Protein AF-0000000065803594 (afdb_homodimer)

Secondary structure (DSSP, 8-state):
-EEEEEEEEE--SEEEEHHHHHHHHHHHHTTT-TTHHHHHHHHHHT---EEEESS-GGGGGS---HHHHHHHHHHHHHHHHHHHHHHHHH-TTTBSSPPPGGGEEEEEEEESS---SS-HHHHHHHHS---TT-EEEEEES-GGGHHHHHHHHHHHHHHHSTT-EEEEEEEEEGGGG--TT---HHHHHHHHHB-EEEEEEEEEETTS--TTB--SEEEEEEEEEEEE-TT-TTTEEEEEETTEEEEEE-TTHHHHIIIIIHHHHHHHHHTTT--GGGEEEEEE----HHHHHHHHHHHT--GGGGHHHHHHHHHH-B-GGGHHHHHHHHHHHHS---TT-EEEEEEEETTTEEEEEEEEEEE--/-EEEEEEEEE--SEEEEHHHHHHHHHHHHTTT-TTHHHHHHHHHHT---EEEESS-GGGGGS---HHHHHHHHHHHHHHHHHHHHHHHHH-TTTBSSPPPGGGEEEEEEEESS---SS-HHHHHHHHS---TT-EEEEEES-GGGHHHHHHHHHHHHHHHSTT-EEEEEEEEEGGGG--TT---HHHHHHHHHB-EEEEEEEEEETTS--TTB--SEEEEEEEEEEEEPTT-TTTEEEEEETTEEEEEE-TTHHHHIIIIIHHHHHHHHHTTT--GGGEEEEEE----HHHHHHHHHHHT--GGGGHHHHHHHHHH-B-GGGHHHHHHHHHHHHS---TT-EEEEEEEETTTEEEEEEEEEEE--

Structure (mmCIF, N/CA/C/O backbone):
data_AF-0000000065803594-model_v1
#
loop_
_entity.id
_entity.type
_entity.pdbx_description
1 polymer 'Putative chalcone synthase'
#
loop_
_atom_site.group_PDB
_atom_site.id
_atom_site.type_symbol
_atom_site.label_atom_id
_atom_site.label_alt_id
_atom_site.label_comp_id
_atom_site.label_asym_id
_atom_site.label_entity_id
_atom_site.label_seq_id
_atom_site.pdbx_PDB_ins_code
_atom_site.Cartn_x
_atom_site.Cartn_y
_atom_site.Cartn_z
_atom_site.occupancy
_atom_site.B_iso_or_equiv
_atom_site.auth_seq_id
_atom_site.auth_comp_id
_atom_site.auth_asym_id
_atom_site.auth_atom_id
_atom_site.pdbx_PDB_model_num
ATOM 1 N N . MET A 1 1 ? -19.984 -9.938 -2.709 1 91.12 1 MET A N 1
ATOM 2 C CA . MET A 1 1 ? -19.281 -10.875 -3.572 1 91.12 1 MET A CA 1
ATOM 3 C C . MET A 1 1 ? -18.797 -10.188 -4.84 1 91.12 1 MET A C 1
ATOM 5 O O . MET A 1 1 ? -19.141 -9.031 -5.094 1 91.12 1 MET A O 1
ATOM 9 N N . ALA A 1 2 ? -17.781 -10.852 -5.562 1 98 2 ALA A N 1
ATOM 10 C CA . ALA A 1 2 ? -17.188 -10.273 -6.766 1 98 2 ALA A CA 1
ATOM 11 C C . ALA A 1 2 ? -16.797 -11.367 -7.766 1 98 2 ALA A C 1
ATOM 13 O O . ALA A 1 2 ? -16.562 -12.508 -7.379 1 98 2 ALA A O 1
ATOM 14 N N . PHE A 1 3 ? -16.859 -11.031 -9.055 1 98.56 3 PHE A N 1
ATOM 15 C CA . PHE A 1 3 ? -16.422 -11.93 -10.117 1 98.56 3 PHE A CA 1
ATOM 16 C C . PHE A 1 3 ? -15.047 -11.508 -10.641 1 98.56 3 PHE A C 1
ATOM 18 O O . PHE A 1 3 ? -14.758 -10.312 -10.742 1 98.56 3 PHE A O 1
ATOM 25 N N . ILE A 1 4 ? -14.211 -12.461 -10.93 1 98.69 4 ILE A N 1
ATOM 26 C CA . ILE A 1 4 ? -13.047 -12.203 -11.766 1 98.69 4 ILE A CA 1
ATOM 27 C C . ILE A 1 4 ? -13.414 -12.398 -13.234 1 98.69 4 ILE A C 1
ATOM 29 O O . ILE A 1 4 ? -13.805 -13.5 -13.641 1 98.69 4 ILE A O 1
ATOM 33 N N . LEU A 1 5 ? -13.203 -11.367 -14.078 1 98.12 5 LEU A N 1
ATOM 34 C CA . LEU A 1 5 ? -13.734 -11.406 -15.438 1 98.12 5 LEU A CA 1
ATOM 35 C C . LEU A 1 5 ? -12.617 -11.602 -16.453 1 98.12 5 LEU A C 1
ATOM 37 O O . L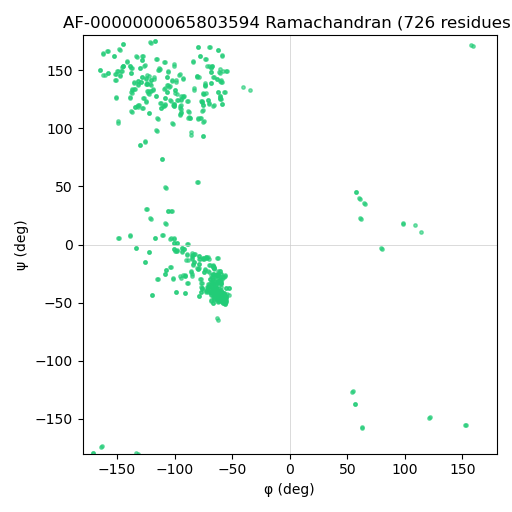EU A 1 5 ? -12.867 -12.062 -17.562 1 98.12 5 LEU A O 1
ATOM 41 N N . SER A 1 6 ? -11.469 -11.188 -16.047 1 98.38 6 SER A N 1
ATOM 42 C CA . SER A 1 6 ? -10.375 -11.227 -17 1 98.38 6 SER A CA 1
ATOM 43 C C . SER A 1 6 ? -9.023 -11.078 -16.312 1 98.38 6 SER A C 1
ATOM 45 O O . SER A 1 6 ? -8.945 -10.492 -15.227 1 98.38 6 SER A O 1
ATOM 47 N N . ILE A 1 7 ? -8.055 -11.664 -16.891 1 98.69 7 ILE A N 1
ATOM 48 C CA . ILE A 1 7 ? -6.656 -11.453 -16.516 1 98.69 7 ILE A CA 1
ATOM 49 C C . ILE A 1 7 ? -5.844 -11.07 -17.75 1 98.69 7 ILE A C 1
ATOM 51 O O . ILE A 1 7 ? -5.902 -11.75 -18.781 1 98.69 7 ILE A O 1
ATOM 55 N N . GLY A 1 8 ? -5.133 -9.945 -17.656 1 98.88 8 GLY A N 1
ATOM 56 C CA . GLY A 1 8 ? -4.121 -9.57 -18.625 1 98.88 8 GLY A CA 1
ATOM 57 C C . GLY A 1 8 ? -2.705 -9.719 -18.109 1 98.88 8 GLY A C 1
ATOM 58 O O . GLY A 1 8 ? -2.451 -9.516 -16.922 1 98.88 8 GLY A O 1
ATOM 59 N N . THR A 1 9 ? -1.78 -10.141 -19.031 1 98.75 9 THR A N 1
ATOM 60 C CA . THR A 1 9 ? -0.389 -10.312 -18.625 1 98.75 9 THR A CA 1
ATOM 61 C C . THR A 1 9 ? 0.546 -9.594 -19.594 1 98.75 9 THR A C 1
ATOM 63 O O . THR A 1 9 ? 0.17 -9.305 -20.734 1 98.75 9 THR A O 1
ATOM 66 N N . SER A 1 10 ? 1.655 -9.18 -19.109 1 98.69 10 SER A N 1
ATOM 67 C CA . SER A 1 10 ? 2.771 -8.664 -19.891 1 98.69 10 SER A CA 1
ATOM 68 C C . SER A 1 10 ? 4.086 -9.312 -19.484 1 98.69 10 SER A C 1
ATOM 70 O O . SER A 1 10 ? 4.496 -9.203 -18.312 1 98.69 10 SER A O 1
ATOM 72 N N . LEU A 1 11 ? 4.723 -9.945 -20.375 1 97.06 11 LEU A N 1
ATOM 73 C CA . LEU A 1 11 ? 5.957 -10.664 -20.094 1 97.06 11 LEU A CA 1
ATOM 74 C C . LEU A 1 11 ? 7.176 -9.844 -20.5 1 97.06 11 LEU A C 1
ATOM 76 O O . LEU A 1 11 ? 7.234 -9.328 -21.625 1 97.06 11 LEU A O 1
ATOM 80 N N . PRO A 1 12 ? 8.148 -9.719 -19.578 1 98.38 12 PRO A N 1
ATOM 81 C CA . PRO A 1 12 ? 9.398 -9.055 -19.953 1 98.38 12 PRO A CA 1
ATOM 82 C C . PRO A 1 12 ? 10.109 -9.742 -21.125 1 98.38 12 PRO A C 1
ATOM 84 O O . PRO A 1 12 ? 9.891 -10.938 -21.359 1 98.38 12 PRO A O 1
ATOM 87 N N . ALA A 1 13 ? 11.016 -9.062 -21.734 1 97.69 13 ALA A N 1
ATOM 88 C CA . ALA A 1 13 ? 11.453 -9.422 -23.078 1 97.69 13 ALA A CA 1
ATOM 89 C C . ALA A 1 13 ? 12.555 -10.469 -23.047 1 97.69 13 ALA A C 1
ATOM 91 O O . ALA A 1 13 ? 12.742 -11.219 -24 1 97.69 13 ALA A O 1
ATOM 92 N N . TYR A 1 14 ? 13.281 -10.617 -22.016 1 98.69 14 TYR A N 1
ATOM 93 C CA . TYR A 1 14 ? 14.484 -11.453 -22.031 1 98.69 14 TYR A CA 1
ATOM 94 C C . TYR A 1 14 ? 14.219 -12.797 -21.359 1 98.69 14 TYR A C 1
ATOM 96 O O . TYR A 1 14 ? 14.227 -12.898 -20.125 1 98.69 14 TYR A O 1
ATOM 104 N N . ASN A 1 15 ? 14.094 -13.766 -22.172 1 98.12 15 ASN A N 1
ATOM 105 C CA . ASN A 1 15 ? 13.852 -15.125 -21.688 1 98.12 15 ASN A CA 1
ATOM 106 C C . ASN A 1 15 ? 15.148 -15.82 -21.297 1 98.12 15 ASN A C 1
ATOM 108 O O . ASN A 1 15 ? 16.141 -15.758 -22.031 1 98.12 15 ASN A O 1
ATOM 112 N N . VAL A 1 16 ? 15.133 -16.453 -20.188 1 97.69 16 VAL A N 1
ATOM 113 C CA . VAL A 1 16 ? 16.281 -17.188 -19.672 1 97.69 16 VAL A CA 1
ATOM 114 C C . VAL A 1 16 ? 15.852 -18.609 -19.297 1 97.69 16 VAL A C 1
ATOM 116 O O . VAL A 1 16 ? 15.023 -18.797 -18.406 1 97.69 16 VAL A O 1
ATOM 119 N N . ASN A 1 17 ? 16.438 -19.594 -19.969 1 96.88 17 ASN A N 1
ATOM 120 C CA . ASN A 1 17 ? 16.141 -20.969 -19.562 1 96.88 17 ASN A CA 1
ATOM 121 C C . ASN A 1 17 ? 16.953 -21.375 -18.344 1 96.88 17 ASN A C 1
ATOM 123 O O . ASN A 1 17 ? 17.875 -20.672 -17.938 1 96.88 17 ASN A O 1
ATOM 127 N N . GLN A 1 18 ? 16.547 -22.5 -17.859 1 96.56 18 GLN A N 1
ATOM 128 C CA . GLN A 1 18 ? 17.109 -22.922 -16.562 1 96.56 18 GLN A CA 1
ATOM 129 C C . GLN A 1 18 ? 18.594 -23.25 -16.688 1 96.56 18 GLN A C 1
ATOM 131 O O . GLN A 1 18 ? 19.344 -23.062 -15.727 1 96.56 18 GLN A O 1
ATOM 136 N N . GLU A 1 19 ? 19.031 -23.734 -17.766 1 95.56 19 GLU A N 1
ATOM 137 C CA . GLU A 1 19 ? 20.438 -24.031 -17.969 1 95.56 19 GLU A CA 1
ATOM 138 C C . GLU A 1 19 ? 21.297 -22.766 -17.938 1 95.56 19 GLU A C 1
ATOM 140 O O . GLU A 1 19 ? 22.344 -22.734 -17.297 1 95.56 19 GLU A O 1
ATOM 145 N N . LYS A 1 20 ? 20.812 -21.797 -18.625 1 96.19 20 LYS A N 1
ATOM 146 C CA . LYS A 1 20 ? 21.516 -20.516 -18.625 1 96.19 20 LYS A CA 1
ATOM 147 C C . LYS A 1 20 ? 21.547 -19.891 -17.219 1 96.19 20 LYS A C 1
ATOM 149 O O . LYS A 1 20 ? 22.531 -19.281 -16.828 1 96.19 20 LYS A O 1
ATOM 154 N N . ALA A 1 21 ? 20.453 -19.984 -16.547 1 96.81 21 ALA A N 1
ATOM 155 C CA . ALA A 1 21 ? 20.406 -19.484 -15.172 1 96.81 21 ALA A CA 1
ATOM 156 C C . ALA A 1 21 ? 21.422 -20.203 -14.289 1 96.81 21 ALA A C 1
ATOM 158 O O . ALA A 1 21 ? 22.062 -19.578 -13.445 1 96.81 21 ALA A O 1
ATOM 159 N N . ALA A 1 22 ? 21.531 -21.516 -14.461 1 96.75 22 ALA A N 1
ATOM 160 C CA . ALA A 1 22 ? 22.484 -22.297 -13.695 1 96.75 22 ALA A CA 1
ATOM 161 C C . ALA A 1 22 ? 23.922 -21.875 -14.008 1 96.75 22 ALA A C 1
ATOM 163 O O . ALA A 1 22 ? 24.766 -21.781 -13.109 1 96.75 22 ALA A O 1
ATOM 164 N N . GLU A 1 23 ? 24.219 -21.656 -15.242 1 96.81 23 GLU A N 1
ATOM 165 C CA . GLU A 1 23 ? 25.531 -21.188 -15.648 1 96.81 23 GLU A CA 1
ATOM 166 C C . GLU A 1 23 ? 25.844 -19.828 -15.023 1 96.81 23 GLU A C 1
ATOM 168 O O . GLU A 1 23 ? 26.969 -19.594 -14.57 1 96.81 23 GLU A O 1
ATOM 173 N N . PHE A 1 24 ? 24.953 -18.984 -15.078 1 97.31 24 PHE A N 1
ATOM 174 C CA . PHE A 1 24 ? 25.094 -17.672 -14.453 1 97.31 24 PHE A CA 1
ATOM 175 C C . PHE A 1 24 ? 25.406 -17.812 -12.961 1 97.31 24 PHE A C 1
ATOM 177 O O . PHE A 1 24 ? 26.312 -17.188 -12.445 1 97.31 24 PHE A O 1
ATOM 184 N N . ALA A 1 25 ? 24.594 -18.656 -12.305 1 96.5 25 ALA A N 1
ATOM 185 C CA . ALA A 1 25 ? 24.797 -18.875 -10.875 1 96.5 25 ALA A CA 1
ATOM 186 C C . ALA A 1 25 ? 26.188 -19.422 -10.586 1 96.5 25 ALA A C 1
ATOM 188 O O . ALA A 1 25 ? 26.844 -19.016 -9.625 1 96.5 25 ALA A O 1
ATOM 189 N N . ARG A 1 26 ? 26.594 -20.359 -11.422 1 96.25 26 ARG A N 1
ATOM 190 C CA . ARG A 1 26 ? 27.938 -20.906 -11.258 1 96.25 26 ARG A CA 1
ATOM 191 C C . ARG A 1 26 ? 28.984 -19.797 -11.367 1 96.25 26 ARG A C 1
ATOM 193 O O . ARG A 1 26 ? 29.891 -19.703 -10.531 1 96.25 26 ARG A O 1
ATOM 200 N N . TYR A 1 27 ? 28.859 -19.047 -12.336 1 95.88 27 TYR A N 1
ATOM 201 C CA . TYR A 1 27 ? 29.797 -17.953 -12.562 1 95.88 27 TYR A CA 1
ATOM 202 C C . TYR A 1 27 ? 29.828 -17 -11.367 1 95.88 27 TYR A C 1
ATOM 204 O O . TYR A 1 27 ? 30.891 -16.594 -10.914 1 95.88 27 TYR A O 1
ATOM 212 N N . MET A 1 28 ? 28.688 -16.672 -10.852 1 95.44 28 MET A N 1
ATOM 213 C CA . MET A 1 28 ? 28.562 -15.648 -9.82 1 95.44 28 MET A CA 1
ATOM 214 C C . MET A 1 28 ? 28.984 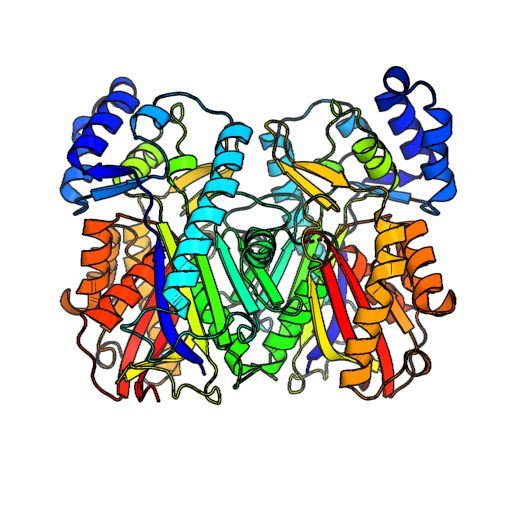-16.188 -8.461 1 95.44 28 MET A C 1
ATOM 216 O O . MET A 1 28 ? 29.5 -15.445 -7.625 1 95.44 28 MET A O 1
ATOM 220 N N . PHE A 1 29 ? 28.797 -17.547 -8.234 1 95.5 29 PHE A N 1
ATOM 221 C CA . PHE A 1 29 ? 28.844 -18.016 -6.852 1 95.5 29 PHE A CA 1
ATOM 222 C C . PHE A 1 29 ? 29.906 -19.078 -6.676 1 95.5 29 PHE A C 1
ATOM 224 O O . PHE A 1 29 ? 30.188 -19.516 -5.555 1 95.5 29 PHE A O 1
ATOM 231 N N . GLN A 1 30 ? 30.547 -19.547 -7.695 1 93.56 30 GLN A N 1
ATOM 232 C CA . GLN A 1 30 ? 31.422 -20.703 -7.637 1 93.56 30 GLN A CA 1
ATOM 233 C C . GLN A 1 30 ? 32.562 -20.469 -6.656 1 93.56 30 GLN A C 1
ATOM 235 O O . GLN A 1 30 ? 33.062 -21.422 -6.02 1 93.56 30 GLN A O 1
ATOM 240 N N . HIS A 1 31 ? 33 -19.266 -6.492 1 94.06 31 HIS A N 1
ATOM 241 C CA . HIS A 1 31 ? 34.156 -19.016 -5.633 1 94.06 31 HIS A CA 1
ATOM 242 C C . HIS A 1 31 ? 33.719 -18.875 -4.176 1 94.06 31 HIS A C 1
ATOM 244 O O . HIS A 1 31 ? 34.562 -18.859 -3.277 1 94.06 31 HIS A O 1
ATOM 250 N N . SER A 1 32 ? 32.469 -18.844 -3.971 1 93.12 32 SER A N 1
ATOM 251 C CA . SER A 1 32 ? 31.984 -18.594 -2.617 1 93.12 32 SER A CA 1
ATOM 252 C C . SER A 1 32 ? 31.484 -19.891 -1.979 1 93.12 32 SER A C 1
ATOM 254 O O . SER A 1 32 ? 31.312 -19.953 -0.76 1 93.12 32 SER A O 1
ATOM 256 N N . PHE A 1 33 ? 31.188 -20.875 -2.744 1 92.56 33 PHE A N 1
ATOM 257 C CA . PHE A 1 33 ? 30.688 -22.141 -2.238 1 92.56 33 PHE A CA 1
ATOM 258 C C . PHE A 1 33 ? 31.547 -23.297 -2.725 1 92.56 33 PHE A C 1
ATOM 260 O O . PHE A 1 33 ? 31.688 -23.516 -3.93 1 92.56 33 PHE A O 1
ATOM 267 N N . LYS A 1 34 ? 32.062 -24.047 -1.784 1 91.12 34 LYS A N 1
ATOM 268 C CA . LYS A 1 34 ? 32.875 -25.219 -2.125 1 91.12 34 LYS A CA 1
ATOM 269 C C . LYS A 1 34 ? 32 -26.281 -2.803 1 91.12 34 LYS A C 1
ATOM 271 O O . LYS A 1 34 ? 32.5 -26.984 -3.701 1 91.12 34 LYS A O 1
ATOM 276 N N . ASP A 1 35 ? 30.875 -26.312 -2.391 1 90.94 35 ASP A N 1
ATOM 277 C CA . ASP A 1 35 ? 29.953 -27.328 -2.914 1 90.94 35 ASP A CA 1
ATOM 278 C C . ASP A 1 35 ? 28.922 -26.688 -3.846 1 90.94 35 ASP A C 1
ATOM 280 O O . ASP A 1 35 ? 27.719 -26.953 -3.717 1 90.94 35 ASP A O 1
ATOM 284 N N . ILE A 1 36 ? 29.438 -25.906 -4.746 1 92.62 36 ILE A N 1
ATOM 285 C CA . ILE A 1 36 ? 28.547 -25.156 -5.641 1 92.62 36 ILE A CA 1
ATOM 286 C C . ILE A 1 36 ? 27.719 -26.125 -6.473 1 92.62 36 ILE A C 1
ATOM 288 O O . ILE A 1 36 ? 26.562 -25.844 -6.777 1 92.62 36 ILE A O 1
ATOM 292 N N . ASP A 1 37 ? 28.203 -27.281 -6.836 1 92.25 37 ASP A N 1
ATOM 293 C CA . ASP A 1 37 ? 27.484 -28.25 -7.672 1 92.25 37 ASP A CA 1
ATOM 294 C C . ASP A 1 37 ? 26.266 -28.812 -6.949 1 92.25 37 ASP A C 1
ATOM 296 O O . ASP A 1 37 ? 25.234 -29.062 -7.574 1 92.25 37 ASP A O 1
ATOM 300 N N . ARG A 1 38 ? 26.406 -29.016 -5.77 1 91.31 38 ARG A N 1
ATOM 301 C CA . ARG A 1 38 ? 25.281 -29.469 -4.965 1 91.31 38 ARG A CA 1
ATOM 302 C C . ARG A 1 38 ? 24.172 -28.422 -4.934 1 91.31 38 ARG A C 1
ATOM 304 O O . ARG A 1 38 ? 22.984 -28.75 -5.066 1 91.31 38 ARG A O 1
ATOM 311 N N . LEU A 1 39 ? 24.562 -27.203 -4.797 1 90.81 39 LEU A N 1
ATOM 312 C CA . LEU A 1 39 ? 23.594 -26.125 -4.742 1 90.81 39 LEU A CA 1
ATOM 313 C C . LEU A 1 39 ? 22.922 -25.922 -6.098 1 90.81 39 LEU A C 1
ATOM 315 O O . LEU A 1 39 ? 21.734 -25.578 -6.168 1 90.81 39 LEU A O 1
ATOM 319 N N . LEU A 1 40 ? 23.641 -26.234 -7.137 1 93.75 40 LEU A N 1
ATOM 320 C CA . LEU A 1 40 ? 23.109 -26.062 -8.484 1 93.75 40 LEU A CA 1
ATOM 321 C C . LEU A 1 40 ? 22.094 -27.156 -8.828 1 93.75 40 LEU A C 1
ATOM 323 O O . LEU A 1 40 ? 21.359 -27.031 -9.805 1 93.75 40 LEU A O 1
ATOM 327 N N . SER A 1 41 ? 22.031 -28.188 -8.008 1 91.25 41 SER A N 1
ATOM 328 C CA . SER A 1 41 ? 21 -29.203 -8.188 1 91.25 41 SER A CA 1
ATOM 329 C C . SER A 1 41 ? 19.609 -28.625 -8.031 1 91.25 41 SER A C 1
ATOM 331 O O . SER A 1 41 ? 18.641 -29.156 -8.578 1 91.25 41 SER A O 1
ATOM 333 N N . SER A 1 42 ? 19.453 -27.562 -7.293 1 88.38 42 SER A N 1
ATOM 334 C CA . SER A 1 42 ? 18.172 -26.875 -7.117 1 88.38 42 SER A CA 1
ATOM 335 C C . SER A 1 42 ? 17.625 -26.375 -8.453 1 88.38 42 SER A C 1
ATOM 337 O O . SER A 1 42 ? 16.406 -26.281 -8.633 1 88.38 42 SER A O 1
ATOM 339 N N . PHE A 1 43 ? 18.531 -25.984 -9.359 1 92.31 43 PHE A N 1
ATOM 340 C CA . PHE A 1 43 ? 18.109 -25.562 -10.695 1 92.31 43 PHE A CA 1
ATOM 341 C C . PHE A 1 43 ? 17.531 -26.719 -11.484 1 92.31 43 PHE A C 1
ATOM 343 O O . PHE A 1 43 ? 16.531 -26.562 -12.18 1 92.31 43 PHE A O 1
ATOM 350 N N . LYS A 1 44 ? 18.047 -27.828 -11.352 1 87.81 44 LYS A N 1
ATOM 351 C CA . LYS A 1 44 ? 17.594 -29.031 -12.062 1 87.81 44 LYS A CA 1
ATOM 352 C C . LYS A 1 44 ? 16.312 -29.578 -11.438 1 87.81 44 LYS A C 1
ATOM 354 O O . LYS A 1 44 ? 15.406 -30.016 -12.156 1 87.81 44 LYS A O 1
ATOM 359 N N . ASN A 1 45 ? 16.219 -29.516 -10.188 1 90.25 45 ASN A N 1
ATOM 360 C CA . ASN A 1 45 ? 15.125 -30.141 -9.461 1 90.25 45 ASN A CA 1
ATOM 361 C C . ASN A 1 45 ? 13.938 -29.188 -9.312 1 90.25 45 ASN A C 1
ATOM 363 O O . ASN A 1 45 ? 12.852 -29.594 -8.914 1 90.25 45 ASN A O 1
ATOM 367 N N . GLY A 1 46 ? 14.086 -27.953 -9.68 1 91.06 46 GLY A N 1
ATOM 368 C CA . GLY A 1 46 ? 13.086 -26.922 -9.445 1 91.06 46 GLY A CA 1
ATOM 369 C C . GLY A 1 46 ? 11.938 -26.969 -10.43 1 91.06 46 GLY A C 1
ATOM 370 O O . GLY A 1 46 ? 10.914 -26.312 -10.234 1 91.06 46 GLY A O 1
ATOM 371 N N . GLN A 1 47 ? 12.008 -27.703 -11.422 1 92.12 47 GLN A N 1
ATOM 372 C CA . GLN A 1 47 ? 10.984 -27.906 -12.445 1 92.12 47 GLN A CA 1
ATOM 373 C C . GLN A 1 47 ? 10.656 -26.609 -13.164 1 92.12 47 GLN A C 1
ATOM 375 O O . GLN A 1 47 ? 9.508 -26.375 -13.562 1 92.12 47 GLN A O 1
ATOM 380 N N . ILE A 1 48 ? 11.57 -25.656 -13.141 1 97.38 48 ILE A N 1
ATOM 381 C CA . ILE A 1 48 ? 11.461 -24.438 -13.914 1 97.38 48 ILE A CA 1
ATOM 382 C C . ILE A 1 48 ? 12.203 -24.594 -15.242 1 97.38 48 ILE A C 1
ATOM 384 O O . ILE A 1 48 ? 13.367 -25 -15.258 1 97.38 48 ILE A O 1
ATOM 388 N N . HIS A 1 49 ? 11.516 -24.359 -16.297 1 97.62 49 HIS A N 1
ATOM 389 C CA . HIS A 1 49 ? 12.125 -24.438 -17.625 1 97.62 49 HIS A CA 1
ATOM 390 C C . HIS A 1 49 ? 12.672 -23.094 -18.062 1 97.62 49 HIS A C 1
ATOM 392 O O . HIS A 1 49 ? 13.742 -23.016 -18.688 1 97.62 49 HIS A O 1
ATOM 398 N N . SER A 1 50 ? 11.906 -22.078 -17.781 1 96.94 50 SER A N 1
ATOM 399 C CA . SER A 1 50 ? 12.312 -20.75 -18.203 1 96.94 50 SER A CA 1
ATOM 400 C C . SER A 1 50 ? 11.734 -19.672 -17.281 1 96.94 50 SER A C 1
ATOM 402 O O . SER A 1 50 ? 10.852 -19.953 -16.469 1 96.94 50 SER A O 1
ATOM 404 N N . ARG A 1 51 ? 12.312 -18.531 -17.359 1 97.5 51 ARG A N 1
ATOM 405 C CA . ARG A 1 51 ? 11.797 -17.312 -16.734 1 97.5 51 ARG A CA 1
ATOM 406 C C . ARG A 1 51 ? 12.156 -16.094 -17.562 1 97.5 51 ARG A C 1
ATOM 408 O O . ARG A 1 51 ? 12.938 -16.188 -18.516 1 97.5 51 ARG A O 1
ATOM 415 N N . GLN A 1 52 ? 11.562 -14.945 -17.25 1 98.75 52 GLN A N 1
ATOM 416 C CA . GLN A 1 52 ? 11.758 -13.734 -18.047 1 98.75 52 GLN A CA 1
ATOM 417 C C . GLN A 1 52 ? 12.281 -12.594 -17.172 1 98.75 52 GLN A C 1
ATOM 419 O O . GLN A 1 52 ? 11.93 -12.484 -16 1 98.75 52 GLN A O 1
ATOM 424 N N . PHE A 1 53 ? 13.133 -11.758 -17.766 1 98.75 53 PHE A N 1
ATOM 425 C CA . PHE A 1 53 ? 13.719 -10.602 -17.094 1 98.75 53 PHE A CA 1
ATOM 426 C C . PHE A 1 53 ? 13.508 -9.344 -17.938 1 98.75 53 PHE A C 1
ATOM 428 O O . PHE A 1 53 ? 13.266 -9.422 -19.141 1 98.75 53 PHE A O 1
ATOM 435 N N . VAL A 1 54 ? 13.586 -8.188 -17.297 1 98.88 54 VAL A N 1
ATOM 436 C CA . VAL A 1 54 ? 13.43 -6.918 -17.984 1 98.88 54 VAL A CA 1
ATOM 437 C C . VAL A 1 54 ? 14.766 -6.5 -18.609 1 98.88 54 VAL A C 1
ATOM 439 O O . VAL A 1 54 ? 14.805 -5.645 -19.5 1 98.88 54 VAL A O 1
ATOM 442 N N . LYS A 1 55 ? 15.891 -7.062 -18.188 1 98.81 55 LYS A N 1
ATOM 443 C CA . LYS A 1 55 ? 17.219 -6.84 -18.75 1 98.81 55 LYS A CA 1
ATOM 444 C C . LYS A 1 55 ? 17.891 -8.156 -19.141 1 98.81 55 LYS A C 1
ATOM 446 O O . LYS A 1 55 ? 17.547 -9.211 -18.594 1 98.81 55 LYS A O 1
ATOM 451 N N . PRO A 1 56 ? 18.844 -8.109 -20.125 1 98.31 56 PRO A N 1
ATOM 452 C CA . PRO A 1 56 ? 19.562 -9.344 -20.422 1 98.31 56 PRO A CA 1
ATOM 453 C C . PRO A 1 56 ? 20.359 -9.867 -19.234 1 98.31 56 PRO A C 1
ATOM 455 O O . PRO A 1 56 ? 20.844 -9.086 -18.406 1 98.31 56 PRO A O 1
ATOM 458 N N . ILE A 1 57 ? 20.469 -11.18 -19.172 1 97.69 57 ILE A N 1
ATOM 459 C CA . ILE A 1 57 ? 21.031 -11.828 -17.984 1 97.69 57 ILE A CA 1
ATOM 460 C C . ILE A 1 57 ? 22.438 -11.289 -17.734 1 97.69 57 ILE A C 1
ATOM 462 O O . ILE A 1 57 ? 22.859 -11.18 -16.578 1 97.69 57 ILE A O 1
ATOM 466 N N . GLU A 1 58 ? 23.219 -10.812 -18.766 1 97.5 58 GLU A N 1
ATOM 467 C CA . GLU A 1 58 ? 24.578 -10.289 -18.641 1 97.5 58 GLU A CA 1
ATOM 468 C C . GLU A 1 58 ? 24.578 -8.969 -17.859 1 97.5 58 GLU A C 1
ATOM 470 O O . GLU A 1 58 ? 25.562 -8.656 -17.188 1 97.5 58 GLU A O 1
ATOM 475 N N . TRP A 1 59 ? 23.516 -8.273 -17.922 1 98.19 59 TRP A N 1
ATOM 476 C CA . TRP A 1 59 ? 23.375 -6.988 -17.234 1 98.19 59 TRP A CA 1
ATOM 477 C C . TRP A 1 59 ? 23.547 -7.16 -15.719 1 98.19 59 TRP A C 1
ATOM 479 O O . TRP A 1 59 ? 24.094 -6.285 -15.047 1 98.19 59 TRP A O 1
ATOM 489 N N . TYR A 1 60 ? 23.141 -8.266 -15.203 1 97.69 60 TYR A N 1
ATOM 490 C CA . TYR A 1 60 ? 23.078 -8.5 -13.766 1 97.69 60 TYR A CA 1
ATOM 491 C C . TYR A 1 60 ? 24.438 -8.953 -13.227 1 97.69 60 TYR A C 1
ATOM 493 O O . TYR A 1 60 ? 24.625 -9.078 -12.016 1 97.69 60 TYR A O 1
ATOM 501 N N . LYS A 1 61 ? 25.422 -9.25 -14.125 1 96.12 61 LYS A N 1
ATOM 502 C CA . LYS A 1 61 ? 26.766 -9.641 -13.703 1 96.12 61 LYS A CA 1
ATOM 503 C C . LYS A 1 61 ? 27.531 -8.453 -13.102 1 96.12 61 LYS A C 1
ATOM 505 O O . LYS A 1 61 ? 28.453 -8.641 -12.312 1 96.12 61 LYS A O 1
ATOM 510 N N . GLU A 1 62 ? 27.062 -7.297 -13.516 1 95.38 62 GLU A N 1
ATOM 511 C CA . GLU A 1 62 ? 27.734 -6.074 -13.094 1 95.38 62 GLU A CA 1
ATOM 512 C C . GLU A 1 62 ? 26.984 -5.398 -11.945 1 95.38 62 GLU A C 1
ATOM 514 O O . GLU A 1 62 ? 25.781 -5.609 -11.773 1 95.38 62 GLU A O 1
ATOM 519 N N . GLY A 1 63 ? 27.766 -4.656 -11.227 1 94.44 63 GLY A N 1
ATOM 520 C CA . GLY A 1 63 ? 27.141 -3.852 -10.188 1 94.44 63 GLY A CA 1
ATOM 521 C C . GLY A 1 63 ? 26.391 -2.654 -10.727 1 94.44 63 GLY A C 1
ATOM 522 O O . GLY A 1 63 ? 26.875 -1.975 -11.641 1 94.44 63 GLY A O 1
ATOM 523 N N . HIS A 1 64 ? 25.141 -2.486 -10.305 1 96.88 64 HIS A N 1
ATOM 524 C CA . HIS A 1 64 ? 24.312 -1.325 -10.594 1 96.88 64 HIS A CA 1
ATOM 525 C C . HIS A 1 64 ? 23.781 -0.702 -9.305 1 96.88 64 HIS A C 1
ATOM 527 O O . HIS A 1 64 ? 23.438 -1.416 -8.359 1 96.88 64 HIS A O 1
ATOM 533 N N . SER A 1 65 ? 23.688 0.635 -9.25 1 96.25 65 SER A N 1
ATOM 534 C CA . SER A 1 65 ? 23.266 1.326 -8.039 1 96.25 65 SER A CA 1
ATOM 535 C C . SER A 1 65 ? 21.766 1.148 -7.805 1 96.25 65 SER A C 1
ATOM 537 O O . SER A 1 65 ? 21.016 0.797 -8.719 1 96.25 65 SER A O 1
ATOM 539 N N . PHE A 1 66 ? 21.375 1.35 -6.598 1 96.12 66 PHE A N 1
ATOM 540 C CA . PHE A 1 66 ? 19.969 1.332 -6.262 1 96.12 66 PHE A CA 1
ATOM 541 C C . PHE A 1 66 ? 19.188 2.326 -7.117 1 96.12 66 PHE A C 1
ATOM 543 O O . PHE A 1 66 ? 18.109 2.01 -7.625 1 96.12 66 PHE A O 1
ATOM 550 N N . GLU A 1 67 ? 19.703 3.514 -7.258 1 97.44 67 GLU A N 1
ATOM 551 C CA . GLU A 1 67 ? 19.078 4.562 -8.055 1 97.44 67 GLU A CA 1
ATOM 552 C C . GLU A 1 67 ? 18.828 4.098 -9.484 1 97.44 67 GLU A C 1
ATOM 554 O O . GLU A 1 67 ? 17.734 4.258 -10.016 1 97.44 67 GLU A O 1
ATOM 559 N N . GLU A 1 68 ? 19.859 3.512 -10.102 1 98.19 68 GLU A N 1
ATOM 560 C CA . GLU A 1 68 ? 19.75 3.021 -11.469 1 98.19 68 GLU A CA 1
ATOM 561 C C . GLU A 1 68 ? 18.688 1.933 -11.586 1 98.19 68 GLU A C 1
ATOM 563 O O . GLU A 1 68 ? 17.828 1.982 -12.477 1 98.19 68 GLU A O 1
ATOM 568 N N . LYS A 1 69 ? 18.719 0.959 -10.727 1 98.31 69 LYS A N 1
ATOM 569 C CA . LYS A 1 69 ? 17.781 -0.158 -10.758 1 98.31 69 LYS A CA 1
ATOM 570 C C . LYS A 1 69 ? 16.344 0.323 -10.531 1 98.31 69 LYS A C 1
ATOM 572 O O . LYS A 1 69 ? 15.422 -0.141 -11.203 1 98.31 69 LYS A O 1
ATOM 577 N N . ASN A 1 70 ? 16.156 1.258 -9.609 1 98.56 70 ASN A N 1
ATOM 578 C CA . ASN A 1 70 ? 14.812 1.732 -9.32 1 98.56 70 ASN A CA 1
ATOM 579 C C . ASN A 1 70 ? 14.25 2.568 -10.461 1 98.56 70 ASN A C 1
ATOM 581 O O . ASN A 1 70 ? 13.039 2.553 -10.711 1 98.56 70 ASN A O 1
ATOM 585 N N . GLN A 1 71 ? 15.133 3.293 -11.109 1 98.56 71 GLN A N 1
ATOM 586 C CA . GLN A 1 71 ? 14.672 4.012 -12.289 1 98.56 71 GLN A CA 1
ATOM 587 C C . GLN A 1 71 ? 14.164 3.045 -13.359 1 98.56 71 GLN A C 1
ATOM 589 O O . GLN A 1 71 ? 13.133 3.287 -13.984 1 98.56 71 GLN A O 1
ATOM 594 N N . ILE A 1 72 ? 14.922 1.981 -13.57 1 98.81 72 ILE A N 1
ATOM 595 C CA . ILE A 1 72 ? 14.5 0.948 -14.516 1 98.81 72 ILE A CA 1
ATOM 596 C C . ILE A 1 72 ? 13.188 0.332 -14.047 1 98.81 72 ILE A C 1
ATOM 598 O O . ILE A 1 72 ? 12.297 0.065 -14.859 1 98.81 72 ILE A O 1
ATOM 602 N N . TYR A 1 73 ? 13.062 0.125 -12.734 1 98.88 73 TYR A N 1
ATOM 603 C CA . TYR A 1 73 ? 11.82 -0.401 -12.188 1 98.88 73 TYR A CA 1
ATOM 604 C C . TYR A 1 73 ? 10.641 0.474 -12.586 1 98.88 73 TYR A C 1
ATOM 606 O O . TYR A 1 73 ? 9.617 -0.031 -13.055 1 98.88 73 TYR A O 1
ATOM 614 N N . ILE A 1 74 ? 10.719 1.761 -12.398 1 98.81 74 ILE A N 1
ATOM 615 C CA . ILE A 1 74 ? 9.625 2.676 -12.688 1 98.81 74 ILE A CA 1
ATOM 616 C C . ILE A 1 74 ? 9.273 2.605 -14.172 1 98.81 74 ILE A C 1
ATOM 618 O O . ILE A 1 74 ? 8.102 2.441 -14.531 1 98.81 74 ILE A O 1
ATOM 622 N N . GLU A 1 75 ? 10.25 2.619 -14.992 1 98.81 75 GLU A N 1
ATOM 623 C CA . GLU A 1 75 ? 10.047 2.646 -16.438 1 98.81 75 GLU A CA 1
ATOM 624 C C . GLU A 1 75 ? 9.422 1.345 -16.922 1 98.81 75 GLU A C 1
ATOM 626 O O . GLU A 1 75 ? 8.414 1.365 -17.641 1 98.81 75 GLU A O 1
ATOM 631 N N . GLU A 1 76 ? 9.992 0.257 -16.531 1 98.94 76 GLU A N 1
ATOM 632 C CA . GLU A 1 76 ? 9.555 -1.046 -17.016 1 98.94 76 GLU A CA 1
ATOM 633 C C . GLU A 1 76 ? 8.219 -1.445 -16.406 1 98.94 76 GLU A C 1
ATOM 635 O O . GLU A 1 76 ? 7.383 -2.055 -17.078 1 98.94 76 GLU A O 1
ATOM 640 N N . THR A 1 77 ? 8.047 -1.153 -15.141 1 98.94 77 THR A N 1
ATOM 641 C CA . THR A 1 77 ? 6.77 -1.472 -14.508 1 98.94 77 THR A CA 1
ATOM 642 C C . THR A 1 77 ? 5.633 -0.696 -15.164 1 98.94 77 THR A C 1
ATOM 644 O O . THR A 1 77 ? 4.551 -1.243 -15.383 1 98.94 77 THR A O 1
ATOM 647 N N . LEU A 1 78 ? 5.84 0.586 -15.438 1 98.88 78 LEU A N 1
ATOM 648 C CA . LEU A 1 78 ? 4.824 1.383 -16.125 1 98.88 78 LEU A CA 1
ATOM 649 C C . LEU A 1 78 ? 4.516 0.807 -17.5 1 98.88 78 LEU A C 1
ATOM 651 O O . LEU A 1 78 ? 3.35 0.615 -17.844 1 98.88 78 LEU A O 1
ATOM 655 N N . LYS A 1 79 ? 5.578 0.493 -18.25 1 98.88 79 LYS A N 1
ATOM 656 C CA . LYS A 1 79 ? 5.445 -0.06 -19.594 1 98.88 79 LYS A CA 1
ATOM 657 C C . LYS A 1 79 ? 4.652 -1.364 -19.578 1 98.88 79 LYS A C 1
ATOM 659 O O . LYS A 1 79 ? 3.686 -1.52 -20.328 1 98.88 79 LYS A O 1
ATOM 664 N N . HIS A 1 80 ? 4.992 -2.254 -18.75 1 98.94 80 HIS A N 1
ATOM 665 C CA . HIS A 1 80 ? 4.379 -3.576 -18.734 1 98.94 80 HIS A CA 1
ATOM 666 C C . HIS A 1 80 ? 2.994 -3.531 -18.094 1 98.94 80 HIS A C 1
ATOM 668 O O . HIS A 1 80 ? 2.105 -4.297 -18.469 1 98.94 80 HIS A O 1
ATOM 674 N N . SER A 1 81 ? 2.791 -2.629 -17.078 1 98.94 81 SER A N 1
ATOM 675 C CA . SER A 1 81 ? 1.45 -2.461 -16.531 1 98.94 81 SER A CA 1
ATOM 676 C C . SER A 1 81 ? 0.477 -1.954 -17.594 1 98.94 81 SER A C 1
ATOM 678 O O . SER A 1 81 ? -0.668 -2.406 -17.656 1 98.94 81 SER A O 1
ATOM 680 N N . ARG A 1 82 ? 0.93 -0.992 -18.391 1 98.88 82 ARG A N 1
ATOM 681 C CA . ARG A 1 82 ? 0.104 -0.494 -19.484 1 98.88 82 ARG A CA 1
ATOM 682 C C . ARG A 1 82 ? -0.329 -1.63 -20.406 1 98.88 82 ARG A C 1
ATOM 684 O O . ARG A 1 82 ? -1.51 -1.749 -20.734 1 98.88 82 ARG A O 1
ATOM 691 N N . ALA A 1 83 ? 0.609 -2.486 -20.75 1 98.88 83 ALA A N 1
ATOM 692 C CA . ALA A 1 83 ? 0.332 -3.605 -21.656 1 98.88 83 ALA A CA 1
ATOM 693 C C . ALA A 1 83 ? -0.613 -4.609 -21 1 98.88 83 ALA A C 1
ATOM 695 O O . ALA A 1 83 ? -1.549 -5.094 -21.641 1 98.88 83 ALA A O 1
ATOM 696 N N . ALA A 1 84 ? -0.381 -4.957 -19.766 1 98.94 84 ALA A N 1
ATOM 697 C CA . ALA A 1 84 ? -1.213 -5.926 -19.047 1 98.94 84 ALA A CA 1
ATOM 698 C C . ALA A 1 84 ? -2.646 -5.422 -18.906 1 98.94 84 ALA A C 1
ATOM 700 O O . ALA A 1 84 ? -3.6 -6.188 -19.078 1 98.94 84 ALA A O 1
ATOM 701 N N . VAL A 1 85 ? -2.811 -4.137 -18.578 1 98.94 85 VAL A N 1
ATOM 702 C CA . VAL A 1 85 ? -4.133 -3.543 -18.406 1 98.94 85 VAL A CA 1
ATOM 703 C C . VAL A 1 85 ? -4.867 -3.51 -19.734 1 98.94 85 VAL A C 1
ATOM 705 O O . VAL A 1 85 ? -6.059 -3.818 -19.812 1 98.94 85 VAL A O 1
ATOM 708 N N . ARG A 1 86 ? -4.168 -3.127 -20.797 1 98.69 86 ARG A N 1
ATOM 709 C CA . ARG A 1 86 ? -4.777 -3.135 -22.125 1 98.69 86 ARG A CA 1
ATOM 710 C C . ARG A 1 86 ? -5.301 -4.523 -22.484 1 98.69 86 ARG A C 1
ATOM 712 O O . ARG A 1 86 ? -6.434 -4.664 -22.953 1 98.69 86 ARG A O 1
ATOM 719 N N . GLU A 1 87 ? -4.469 -5.508 -22.25 1 98.69 87 GLU A N 1
ATOM 720 C CA . GLU A 1 87 ? -4.918 -6.871 -22.531 1 98.69 87 GLU A CA 1
ATOM 721 C C . GLU A 1 87 ? -6.094 -7.254 -21.625 1 98.69 87 GLU A C 1
ATOM 723 O O . GLU A 1 87 ? -7.059 -7.859 -22.094 1 98.69 87 GLU A O 1
ATOM 728 N N . CYS A 1 88 ? -6.043 -6.914 -20.406 1 98.75 88 CYS A N 1
ATOM 729 C CA . CYS A 1 88 ? -7.047 -7.262 -19.406 1 98.75 88 CYS A CA 1
ATOM 730 C C . CYS A 1 88 ? -8.414 -6.715 -19.781 1 98.75 88 CYS A C 1
ATOM 732 O O . CYS A 1 88 ? -9.43 -7.402 -19.641 1 98.75 88 CYS A O 1
ATOM 734 N N . LEU A 1 89 ? -8.469 -5.523 -20.312 1 98.69 89 LEU A N 1
ATOM 735 C CA . LEU A 1 89 ? -9.734 -4.832 -20.531 1 98.69 89 LEU A CA 1
ATOM 736 C C . LEU A 1 89 ? -10.258 -5.074 -21.938 1 98.69 89 LEU A C 1
ATOM 738 O O . LEU A 1 89 ? -11.391 -4.715 -22.25 1 98.69 89 LEU A O 1
ATOM 742 N N . SER A 1 90 ? -9.406 -5.777 -22.812 1 97.62 90 SER A N 1
ATOM 743 C CA . SER A 1 90 ? -9.852 -5.867 -24.203 1 97.62 90 SER A CA 1
ATOM 744 C C . SER A 1 90 ? -9.594 -7.258 -24.781 1 97.62 90 SER A C 1
ATOM 746 O O . SER A 1 90 ? -9.781 -7.484 -25.969 1 97.62 90 SER A O 1
ATOM 748 N N . HIS A 1 91 ? -9.211 -8.164 -24 1 94.62 91 HIS A N 1
ATOM 749 C CA . HIS A 1 91 ? -8.883 -9.492 -24.516 1 94.62 91 HIS A CA 1
ATOM 750 C C . HIS A 1 91 ? -10.086 -10.141 -25.188 1 94.62 91 HIS A C 1
ATOM 752 O O . HIS A 1 91 ? -11.133 -10.32 -24.562 1 94.62 91 HIS A O 1
ATOM 758 N N . PRO A 1 92 ? -9.906 -10.594 -26.406 1 93.94 92 PRO A N 1
ATOM 759 C CA . PRO A 1 92 ? -11.047 -11.094 -27.172 1 93.94 92 PRO A CA 1
ATOM 760 C C . PRO A 1 92 ? -11.594 -12.406 -26.625 1 93.94 92 PRO A C 1
ATOM 762 O O . PRO A 1 92 ? -12.75 -12.758 -26.891 1 93.94 92 PRO A O 1
ATOM 765 N N . GLU A 1 93 ? -10.805 -13.031 -25.844 1 93 93 GLU A N 1
ATOM 766 C CA . GLU A 1 93 ? -11.273 -14.297 -25.266 1 93 93 GLU A CA 1
ATOM 767 C C . GLU A 1 93 ? -12.188 -14.047 -24.062 1 93 93 GLU A C 1
ATOM 769 O O . GLU A 1 93 ? -12.969 -14.93 -23.688 1 93 93 GLU A O 1
ATOM 774 N N . PHE A 1 94 ? -12.07 -12.898 -23.516 1 94.94 94 PHE A N 1
ATOM 775 C CA . PHE A 1 94 ? -12.812 -12.648 -22.281 1 94.94 94 PHE A CA 1
ATOM 776 C C . PHE A 1 94 ? -13.984 -11.703 -22.531 1 94.94 94 PHE A C 1
ATOM 778 O O . PHE A 1 94 ? -14.953 -11.695 -21.781 1 94.94 94 PHE A O 1
ATOM 785 N N . PHE A 1 95 ? -13.875 -10.914 -23.656 1 96.19 95 PHE A N 1
ATOM 786 C CA . PHE A 1 95 ? -14.898 -9.891 -23.828 1 96.19 95 PHE A CA 1
ATOM 787 C C . PHE A 1 95 ? -15.359 -9.836 -25.281 1 96.19 95 PHE A C 1
ATOM 789 O O . PHE A 1 95 ? -14.562 -10.086 -26.203 1 96.19 95 PHE A O 1
ATOM 796 N N . GLN A 1 96 ? -16.672 -9.484 -25.422 1 96.06 96 GLN A N 1
ATOM 797 C CA . GLN A 1 96 ? -17.203 -9.172 -26.734 1 96.06 96 GLN A CA 1
ATOM 798 C C . GLN A 1 96 ? -16.75 -7.781 -27.188 1 96.06 96 GLN A C 1
ATOM 800 O O . GLN A 1 96 ? -16.531 -7.551 -28.391 1 96.06 96 GLN A O 1
ATOM 805 N N . GLU A 1 97 ? -16.719 -6.953 -26.281 1 96.44 97 GLU A N 1
ATOM 806 C CA . GLU A 1 97 ? -16.219 -5.59 -26.453 1 96.44 97 GLU A CA 1
ATOM 807 C C . GLU A 1 97 ? -15.336 -5.168 -25.281 1 96.44 97 GLU A C 1
ATOM 809 O O . GLU A 1 97 ? -15.492 -5.672 -24.172 1 96.44 97 GLU A O 1
ATOM 814 N N . ALA A 1 98 ? -14.461 -4.297 -25.609 1 97.25 98 ALA A N 1
ATOM 815 C CA . ALA A 1 98 ? -13.539 -3.832 -24.578 1 97.25 98 ALA A CA 1
ATOM 816 C C . ALA A 1 98 ? -14.281 -3.115 -23.453 1 97.25 98 ALA A C 1
ATOM 818 O O . ALA A 1 98 ? -15.297 -2.449 -23.703 1 97.25 98 ALA A O 1
ATOM 819 N N . ILE A 1 99 ? -13.867 -3.293 -22.25 1 97.69 99 ILE A N 1
ATOM 820 C CA . ILE A 1 99 ? -14.359 -2.51 -21.125 1 97.69 99 ILE A CA 1
ATOM 821 C C . ILE A 1 99 ? -13.719 -1.123 -21.141 1 97.69 99 ILE A C 1
ATOM 823 O O . ILE A 1 99 ? -12.492 -0.999 -21.125 1 97.69 99 ILE A O 1
ATOM 827 N N . PRO A 1 100 ? -14.555 -0.055 -21.188 1 98.06 100 PRO A N 1
ATOM 828 C CA . PRO A 1 100 ? -13.961 1.283 -21.141 1 98.06 100 PRO A CA 1
ATOM 829 C C . PRO A 1 100 ? -13.164 1.527 -19.859 1 98.06 100 PRO A C 1
ATOM 831 O O . PRO A 1 100 ? -13.594 1.136 -18.766 1 98.06 100 PRO A O 1
ATOM 834 N N . TYR A 1 101 ? -12.023 2.217 -19.984 1 98.69 101 TYR A N 1
ATOM 835 C CA . TYR A 1 101 ? -11.164 2.51 -18.844 1 98.69 101 TYR A CA 1
ATOM 836 C C . TYR A 1 101 ? -11.906 3.332 -17.797 1 98.69 101 TYR A C 1
ATOM 838 O O . TYR A 1 101 ? -11.68 3.172 -16.594 1 98.69 101 TYR A O 1
ATOM 846 N N . GLU A 1 102 ? -12.828 4.18 -18.188 1 98.12 102 GLU A N 1
ATOM 847 C CA . GLU A 1 102 ? -13.57 5.09 -17.328 1 98.12 102 GLU A CA 1
ATOM 848 C C . GLU A 1 102 ? -14.492 4.328 -16.375 1 98.12 102 GLU A C 1
ATOM 850 O O . GLU A 1 102 ? -14.945 4.875 -15.375 1 98.12 102 GLU A O 1
ATOM 855 N N . LYS A 1 103 ? -14.773 3.08 -16.719 1 98 103 LYS A N 1
ATOM 856 C CA . LYS A 1 103 ? -15.664 2.262 -15.906 1 98 103 LYS A CA 1
ATOM 857 C C . LYS A 1 103 ? -14.938 1.719 -14.68 1 98 103 LYS A C 1
ATOM 859 O O . LYS A 1 103 ? -15.57 1.262 -13.727 1 98 103 LYS A O 1
ATOM 864 N N . VAL A 1 104 ? -13.633 1.756 -14.703 1 98.81 104 VAL A N 1
ATOM 865 C CA . VAL A 1 104 ? -12.852 1.254 -13.578 1 98.81 104 VAL A CA 1
ATOM 866 C C . VAL A 1 104 ? -12.906 2.252 -12.422 1 98.81 104 VAL A C 1
ATOM 868 O O . VAL A 1 104 ? -12.438 3.387 -12.547 1 98.81 104 VAL A O 1
ATOM 871 N N . GLU A 1 105 ? -13.406 1.824 -11.32 1 98.75 105 GLU A N 1
ATOM 872 C CA . GLU A 1 105 ? -13.641 2.729 -10.203 1 98.75 105 GLU A CA 1
ATOM 873 C C . GLU A 1 105 ? -12.438 2.791 -9.273 1 98.75 105 GLU A C 1
ATOM 875 O O . GLU A 1 105 ? -12.242 3.775 -8.555 1 98.75 105 GLU A O 1
ATOM 880 N N . ALA A 1 106 ? -11.656 1.733 -9.25 1 98.88 106 ALA A N 1
ATOM 881 C CA . ALA A 1 106 ? -10.508 1.654 -8.352 1 98.88 106 ALA A CA 1
ATOM 882 C C . ALA A 1 106 ? -9.414 0.77 -8.938 1 98.88 106 ALA A C 1
ATOM 884 O O . ALA A 1 106 ? -9.703 -0.196 -9.648 1 98.88 106 ALA A O 1
ATOM 885 N N . VAL A 1 107 ? -8.203 1.107 -8.664 1 98.94 107 VAL A N 1
ATOM 886 C CA . VAL A 1 107 ? -7.035 0.314 -9.039 1 98.94 107 VAL A CA 1
ATOM 887 C C . VAL A 1 107 ? -6.234 -0.046 -7.789 1 98.94 107 VAL A C 1
ATOM 889 O O . VAL A 1 107 ? -5.711 0.835 -7.105 1 98.94 107 VAL A O 1
ATOM 892 N N . PHE A 1 108 ? -6.211 -1.341 -7.477 1 98.94 108 PHE A N 1
ATOM 893 C CA . PHE A 1 108 ? -5.273 -1.869 -6.492 1 98.94 108 PHE A CA 1
ATOM 894 C C . PHE A 1 108 ? -3.943 -2.225 -7.148 1 98.94 108 PHE A C 1
ATOM 896 O O . PHE A 1 108 ? -3.867 -3.164 -7.941 1 98.94 108 PHE A O 1
ATOM 903 N N . PHE A 1 109 ? -2.945 -1.445 -6.859 1 98.94 109 PHE A N 1
ATOM 904 C CA . PHE A 1 109 ? -1.62 -1.712 -7.406 1 98.94 109 PHE A CA 1
ATOM 905 C C . PHE A 1 109 ? -0.732 -2.389 -6.371 1 98.94 109 PHE A C 1
ATOM 907 O O . PHE A 1 109 ? -0.452 -1.816 -5.316 1 98.94 109 PHE A O 1
ATOM 914 N N . VAL A 1 110 ? -0.232 -3.609 -6.715 1 98.94 110 VAL A N 1
ATOM 915 C CA . VAL A 1 110 ? 0.517 -4.434 -5.773 1 98.94 110 VAL A CA 1
ATOM 916 C C . VAL A 1 110 ? 1.95 -4.613 -6.266 1 98.94 110 VAL A C 1
ATOM 918 O O . VAL A 1 110 ? 2.174 -5.008 -7.414 1 98.94 110 VAL A O 1
ATOM 921 N N . SER A 1 111 ? 2.887 -4.324 -5.402 1 98.88 111 SER A N 1
ATOM 922 C CA . SER A 1 111 ? 4.289 -4.566 -5.723 1 98.88 111 SER A CA 1
ATOM 923 C C . SER A 1 111 ? 5.133 -4.68 -4.457 1 98.88 111 SER A C 1
ATOM 925 O O . SER A 1 111 ? 4.652 -4.398 -3.355 1 98.88 111 SER A O 1
ATOM 927 N N . SER A 1 112 ? 6.34 -5.168 -4.594 1 98.69 112 SER A N 1
ATOM 928 C CA . SER A 1 112 ? 7.281 -5.25 -3.482 1 98.69 112 SER A CA 1
ATOM 929 C C . SER A 1 112 ? 8.719 -5.09 -3.965 1 98.69 112 SER A C 1
ATOM 931 O O . SER A 1 112 ? 9.664 -5.23 -3.184 1 98.69 112 SER A O 1
ATOM 933 N N . THR A 1 113 ? 8.984 -4.785 -5.289 1 98.75 113 THR A N 1
ATOM 934 C CA . THR A 1 113 ? 10.336 -4.949 -5.812 1 98.75 113 THR A CA 1
ATOM 935 C C . THR A 1 113 ? 10.906 -3.607 -6.262 1 98.75 113 THR A C 1
ATOM 937 O O . THR A 1 113 ? 11.992 -3.553 -6.848 1 98.75 113 THR A O 1
ATOM 940 N N . GLY A 1 114 ? 10.227 -2.535 -6.039 1 98.56 114 GLY A N 1
ATOM 941 C CA . GL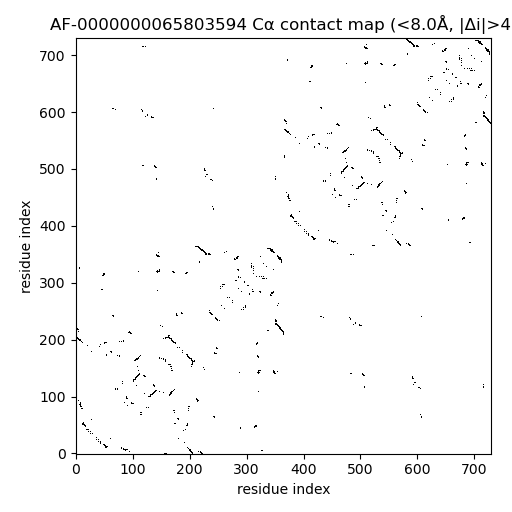Y A 1 114 ? 10.672 -1.188 -6.355 1 98.56 114 GLY A CA 1
ATOM 942 C C . GLY A 1 114 ? 9.773 -0.109 -5.785 1 98.56 114 GLY A C 1
ATOM 943 O O . GLY A 1 114 ? 8.805 -0.407 -5.078 1 98.56 114 GLY A O 1
ATOM 944 N N . LEU A 1 115 ? 10.164 1.131 -6.078 1 98.56 115 LEU A N 1
ATOM 945 C CA . LEU A 1 115 ? 9.5 2.26 -5.441 1 98.56 115 LEU A CA 1
ATOM 946 C C . LEU A 1 115 ? 9.109 3.314 -6.473 1 98.56 115 LEU A C 1
ATOM 948 O O . LEU A 1 115 ? 9.859 3.562 -7.422 1 98.56 115 LEU A O 1
ATOM 952 N N . SER A 1 116 ? 7.926 3.873 -6.246 1 98.69 116 SER A N 1
ATOM 953 C CA . SER A 1 116 ? 7.516 4.996 -7.078 1 98.69 116 SER A CA 1
ATOM 954 C C . SER A 1 116 ? 6.578 5.934 -6.32 1 98.69 116 SER A C 1
ATOM 956 O O . SER A 1 116 ? 5.633 5.484 -5.672 1 98.69 116 SER A O 1
ATOM 958 N N . THR A 1 117 ? 6.816 7.223 -6.219 1 98.5 117 THR A N 1
ATOM 959 C CA . THR A 1 117 ? 5.961 8.305 -5.738 1 98.5 117 THR A CA 1
ATOM 960 C C . THR A 1 117 ? 6.066 9.523 -6.652 1 98.5 117 THR A C 1
ATOM 962 O O . THR A 1 117 ? 7.086 10.219 -6.648 1 98.5 117 THR A O 1
ATOM 965 N N . PRO A 1 118 ? 4.996 9.938 -7.379 1 98.25 118 PRO A N 1
ATOM 966 C CA . PRO A 1 118 ? 3.697 9.266 -7.395 1 98.25 118 PRO A CA 1
ATOM 967 C C . PRO A 1 118 ? 3.801 7.789 -7.77 1 98.25 118 PRO A C 1
ATOM 969 O O . PRO A 1 118 ? 4.734 7.391 -8.469 1 98.25 118 PRO A O 1
ATOM 972 N N . SER A 1 119 ? 2.875 7.012 -7.219 1 98.12 119 SER A N 1
ATOM 973 C CA . SER A 1 119 ? 2.826 5.57 -7.43 1 98.12 119 SER A CA 1
ATOM 974 C C . SER A 1 119 ? 2.598 5.234 -8.898 1 98.12 119 SER A C 1
ATOM 976 O O . SER A 1 119 ? 2.234 6.105 -9.695 1 98.12 119 SER A O 1
ATOM 978 N N . ILE A 1 120 ? 2.787 3.982 -9.297 1 98.81 120 ILE A N 1
ATOM 979 C CA . ILE A 1 120 ? 2.787 3.539 -10.688 1 98.81 120 ILE A CA 1
ATOM 980 C C . ILE A 1 120 ? 1.397 3.738 -11.297 1 98.81 120 ILE A C 1
ATOM 982 O O . ILE A 1 120 ? 1.27 4.133 -12.453 1 98.81 120 ILE A O 1
ATOM 986 N N . GLU A 1 121 ? 0.344 3.422 -10.492 1 98.56 121 GLU A N 1
ATOM 987 C CA . GLU A 1 121 ? -0.995 3.557 -11.062 1 98.56 121 GLU A CA 1
ATOM 988 C C . GLU A 1 121 ? -1.333 5.02 -11.336 1 98.56 121 GLU A C 1
ATOM 990 O O . GLU A 1 121 ? -2.129 5.316 -12.234 1 98.56 121 GLU A O 1
ATOM 995 N N . ALA A 1 122 ? -0.783 5.992 -10.555 1 98.62 122 ALA A N 1
ATOM 996 C CA . ALA A 1 122 ? -0.949 7.402 -10.891 1 98.62 122 ALA A CA 1
ATOM 997 C C . ALA A 1 122 ? -0.342 7.715 -12.258 1 98.62 122 ALA A C 1
ATOM 999 O O . ALA A 1 122 ? -0.948 8.422 -13.062 1 98.62 122 ALA A O 1
ATOM 1000 N N . ARG A 1 123 ? 0.845 7.188 -12.5 1 98.56 123 ARG A N 1
ATOM 1001 C CA . ARG A 1 123 ? 1.516 7.367 -13.781 1 98.56 123 ARG A CA 1
ATOM 1002 C C . ARG A 1 123 ? 0.741 6.684 -14.906 1 98.56 123 ARG A C 1
ATOM 1004 O O . ARG A 1 123 ? 0.63 7.227 -16 1 98.56 123 ARG A O 1
ATOM 1011 N N . LEU A 1 124 ? 0.265 5.527 -14.625 1 98.75 124 LEU A N 1
ATOM 1012 C CA . LEU A 1 124 ? -0.521 4.762 -15.586 1 98.75 124 LEU A CA 1
ATOM 1013 C C . LEU A 1 124 ? -1.765 5.535 -16.016 1 98.75 124 LEU A C 1
ATOM 1015 O O . LEU A 1 124 ? -2.137 5.523 -17.188 1 98.75 124 LEU A O 1
ATOM 1019 N N . MET A 1 125 ? -2.449 6.195 -15.094 1 98.56 125 MET A N 1
ATOM 1020 C CA . MET A 1 125 ? -3.668 6.961 -15.344 1 98.56 125 MET A CA 1
ATOM 1021 C C . MET A 1 125 ? -3.383 8.164 -16.234 1 98.56 125 MET A C 1
ATOM 1023 O O . MET A 1 125 ? -4.301 8.734 -16.812 1 98.56 125 MET A O 1
ATOM 1027 N N . ASN A 1 126 ? -2.113 8.57 -16.297 1 97.94 126 ASN A N 1
ATOM 1028 C CA . ASN A 1 126 ? -1.73 9.633 -17.234 1 97.94 126 ASN A CA 1
ATOM 102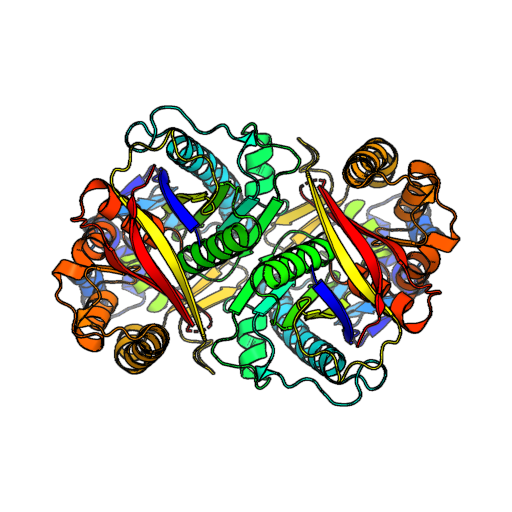9 C C . ASN A 1 126 ? -1.578 9.109 -18.656 1 97.94 126 ASN A C 1
ATOM 1031 O O . ASN A 1 126 ? -1.64 9.875 -19.609 1 97.94 126 ASN A O 1
ATOM 1035 N N . GLU A 1 127 ? -1.384 7.797 -18.797 1 97.94 127 GLU A N 1
ATOM 1036 C CA . GLU A 1 127 ? -1.104 7.215 -20.109 1 97.94 127 GLU A CA 1
ATOM 1037 C C . GLU A 1 127 ? -2.35 6.555 -20.688 1 97.94 127 GLU A C 1
ATOM 1039 O O . GLU A 1 127 ? -2.459 6.402 -21.906 1 97.94 127 GLU A O 1
ATOM 1044 N N . LEU A 1 128 ? -3.236 6.074 -19.859 1 98.56 128 LEU A N 1
ATOM 1045 C CA . LEU A 1 128 ? -4.48 5.434 -20.281 1 98.56 128 LEU A CA 1
ATOM 1046 C C . LEU A 1 128 ? -5.688 6.262 -19.844 1 98.56 128 LEU A C 1
ATOM 1048 O O . LEU A 1 128 ? -5.637 6.957 -18.828 1 98.56 128 LEU A O 1
ATOM 1052 N N . PRO A 1 129 ? -6.781 6.246 -20.547 1 98.38 129 PRO A N 1
ATOM 1053 C CA . PRO A 1 129 ? -7.891 7.176 -20.312 1 98.38 129 PRO A CA 1
ATOM 1054 C C . PRO A 1 129 ? -8.781 6.758 -19.141 1 98.38 129 PRO A C 1
ATOM 1056 O O . PRO A 1 129 ? -10.008 6.727 -19.281 1 98.38 129 PRO A O 1
ATOM 1059 N N . PHE A 1 130 ? -8.234 6.547 -18.031 1 98.69 130 PHE A N 1
ATOM 1060 C CA . PHE A 1 130 ? -9 6.336 -16.797 1 98.69 130 PHE A CA 1
ATOM 1061 C C . PHE A 1 130 ? -9.727 7.613 -16.391 1 98.69 130 PHE A C 1
ATOM 1063 O O . PHE A 1 130 ? -9.328 8.711 -16.781 1 98.69 130 PHE A O 1
ATOM 1070 N N . SER A 1 131 ? -10.812 7.438 -15.68 1 98.56 131 SER A N 1
ATOM 1071 C CA . SER A 1 131 ? -11.438 8.586 -15.023 1 98.56 131 SER A CA 1
ATOM 1072 C C . SER A 1 131 ? -10.477 9.242 -14.039 1 98.56 131 SER A C 1
ATOM 1074 O O . SER A 1 131 ? -9.742 8.562 -13.32 1 98.56 131 SER A O 1
ATOM 1076 N N . PRO A 1 132 ? -10.445 10.602 -13.953 1 98.12 132 PRO A N 1
ATOM 1077 C CA . PRO A 1 132 ? -9.648 11.242 -12.898 1 98.12 132 PRO A CA 1
ATOM 1078 C C . PRO A 1 132 ? -10.141 10.891 -11.5 1 98.12 132 PRO A C 1
ATOM 1080 O O . PRO A 1 132 ? -9.438 11.148 -10.516 1 98.12 132 PRO A O 1
ATOM 1083 N N . TYR A 1 133 ? -11.32 10.281 -11.406 1 98.44 133 TYR A N 1
ATOM 1084 C CA . TYR A 1 133 ? -11.93 9.984 -10.117 1 98.44 133 TYR A CA 1
ATOM 1085 C C . TYR A 1 133 ? -11.672 8.539 -9.711 1 98.44 133 TYR A C 1
ATOM 1087 O O . TYR A 1 133 ? -12.141 8.078 -8.672 1 98.44 133 TYR A O 1
ATOM 1095 N N . THR A 1 134 ? -10.914 7.789 -10.586 1 98.75 134 THR A N 1
ATOM 10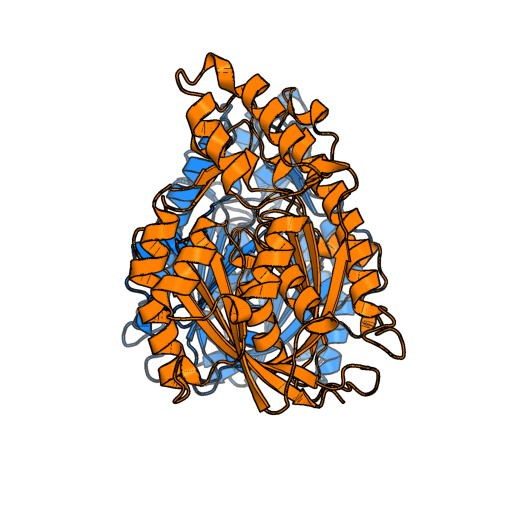96 C CA . THR A 1 134 ? -10.539 6.426 -10.219 1 98.75 134 THR A CA 1
ATOM 1097 C C . THR A 1 134 ? -9.703 6.414 -8.945 1 98.75 134 THR A C 1
ATOM 1099 O O . THR A 1 134 ? -8.711 7.137 -8.836 1 98.75 134 THR A O 1
ATOM 1102 N N . LYS A 1 135 ? -10.141 5.645 -7.977 1 98.81 135 LYS A N 1
ATOM 1103 C CA . LYS A 1 135 ? -9.438 5.555 -6.703 1 98.81 135 LYS A CA 1
ATOM 1104 C C . LYS A 1 135 ? -8.148 4.742 -6.844 1 98.81 135 LYS A C 1
ATOM 1106 O O . LYS A 1 135 ? -8.125 3.729 -7.543 1 98.81 135 LYS A O 1
ATOM 1111 N N . ARG A 1 136 ? -7.074 5.219 -6.242 1 98.62 136 ARG A N 1
ATOM 1112 C CA . ARG A 1 136 ? -5.758 4.59 -6.293 1 98.62 136 ARG A CA 1
ATOM 1113 C C . ARG A 1 136 ? -5.402 3.959 -4.949 1 98.62 136 ARG A C 1
ATOM 1115 O O . ARG A 1 136 ? -5.406 4.637 -3.92 1 98.62 136 ARG A O 1
ATOM 1122 N N . ILE A 1 137 ? -5.051 2.664 -4.918 1 98.88 137 ILE A N 1
ATOM 1123 C CA . ILE A 1 137 ? -4.684 1.961 -3.693 1 98.88 137 ILE A CA 1
ATOM 1124 C C . ILE A 1 137 ? -3.369 1.213 -3.9 1 98.88 137 ILE A C 1
ATOM 1126 O O . ILE A 1 137 ? -3.369 0.021 -4.219 1 98.88 137 ILE A O 1
ATOM 1130 N N . PRO A 1 138 ? -2.238 1.896 -3.697 1 98.88 138 PRO A N 1
ATOM 1131 C CA . PRO A 1 138 ? -0.938 1.234 -3.834 1 98.88 138 PRO A CA 1
ATOM 1132 C C . PRO A 1 138 ? -0.566 0.407 -2.605 1 98.88 138 PRO A C 1
ATOM 1134 O O . PRO A 1 138 ? -0.24 0.966 -1.556 1 98.88 138 PRO A O 1
ATOM 1137 N N . ILE A 1 139 ? -0.608 -0.931 -2.77 1 98.94 139 ILE A N 1
ATOM 1138 C CA . ILE A 1 139 ? -0.257 -1.888 -1.726 1 98.94 139 ILE A CA 1
ATOM 1139 C C . ILE A 1 139 ? 1.181 -2.363 -1.924 1 98.94 139 ILE A C 1
ATOM 1141 O O . ILE A 1 139 ? 1.534 -2.859 -2.998 1 98.94 139 ILE A O 1
ATOM 1145 N N . TRP A 1 140 ? 2.002 -2.213 -0.909 1 98.88 140 TRP A N 1
ATOM 1146 C CA . TRP A 1 140 ? 3.422 -2.5 -1.08 1 98.88 140 TRP A CA 1
ATOM 1147 C C . TRP A 1 140 ? 3.938 -3.389 0.047 1 98.88 140 TRP A C 1
ATOM 1149 O O . TRP A 1 140 ? 3.561 -3.213 1.207 1 98.88 140 TRP A O 1
ATOM 1159 N N . GLY A 1 141 ? 4.75 -4.363 -0.267 1 98.62 141 GLY A N 1
ATOM 1160 C CA . GLY A 1 141 ? 5.535 -5.051 0.748 1 98.62 141 GLY A CA 1
ATOM 1161 C C . GLY A 1 141 ? 4.918 -6.363 1.188 1 98.62 141 GLY A C 1
ATOM 1162 O O . GLY A 1 141 ? 5.297 -6.918 2.225 1 98.62 141 GLY A O 1
ATOM 1163 N N . LEU A 1 142 ? 3.98 -6.918 0.358 1 98.81 142 LEU A N 1
ATOM 1164 C CA . LEU A 1 142 ? 3.34 -8.164 0.751 1 98.81 142 LEU A CA 1
ATOM 1165 C C . LEU A 1 142 ? 3.961 -9.352 0.017 1 98.81 142 LEU A C 1
ATOM 1167 O O . LEU A 1 142 ? 3.557 -10.5 0.224 1 98.81 142 LEU A O 1
ATOM 1171 N N . GLY A 1 143 ? 4.906 -9.102 -0.91 1 98.31 143 GLY A N 1
ATOM 1172 C CA . GLY A 1 143 ? 5.574 -10.172 -1.63 1 98.31 143 GLY A CA 1
ATOM 1173 C C . GLY A 1 143 ? 4.613 -11.086 -2.365 1 98.31 143 GLY A C 1
ATOM 1174 O O . GLY A 1 143 ? 3.676 -10.617 -3.014 1 98.31 143 GLY A O 1
ATOM 1175 N N . CYS A 1 144 ? 4.844 -12.383 -2.301 1 98.56 144 CYS A N 1
ATOM 1176 C CA . CYS A 1 144 ? 4.109 -13.398 -3.053 1 98.56 144 CYS A CA 1
ATOM 1177 C C . CYS A 1 144 ? 2.639 -13.414 -2.656 1 98.56 144 CYS A C 1
ATOM 1179 O O . CYS A 1 144 ? 1.776 -13.766 -3.465 1 98.56 144 CYS A O 1
ATOM 1181 N N . ALA A 1 145 ? 2.359 -12.984 -1.438 1 98.75 145 ALA A N 1
ATOM 1182 C CA . ALA A 1 145 ? 0.971 -12.984 -0.982 1 98.75 145 ALA A CA 1
ATOM 1183 C C . ALA A 1 145 ? 0.198 -11.805 -1.565 1 98.75 145 ALA A C 1
ATOM 1185 O O . ALA A 1 145 ? -1.035 -11.789 -1.531 1 98.75 145 ALA A O 1
ATOM 1186 N N . GLY A 1 146 ? 0.934 -10.875 -2.137 1 98.88 146 GLY A N 1
ATOM 1187 C CA . GLY A 1 146 ? 0.35 -9.602 -2.531 1 98.88 146 GLY A CA 1
ATOM 1188 C C . GLY A 1 146 ? -0.747 -9.742 -3.568 1 98.88 146 GLY A C 1
ATOM 1189 O O . GLY A 1 146 ? -1.747 -9.023 -3.525 1 98.88 146 GLY A O 1
ATOM 1190 N N . GLY A 1 147 ? -0.536 -10.625 -4.555 1 98.88 147 GLY A N 1
ATOM 1191 C CA . GLY A 1 147 ? -1.542 -10.812 -5.586 1 98.88 147 GLY A CA 1
ATOM 1192 C C . GLY A 1 147 ? -2.875 -11.289 -5.043 1 98.88 147 GLY A C 1
ATOM 1193 O O . GLY A 1 147 ? -3.924 -10.742 -5.383 1 98.88 147 GLY A O 1
ATOM 1194 N N . ALA A 1 148 ? -2.834 -12.312 -4.184 1 98.94 148 ALA A N 1
ATOM 1195 C CA . ALA A 1 148 ? -4.047 -12.844 -3.574 1 98.94 148 ALA A CA 1
ATOM 1196 C C . ALA A 1 148 ? -4.684 -11.82 -2.635 1 98.94 148 ALA A C 1
ATOM 1198 O O . ALA A 1 148 ? -5.906 -11.68 -2.594 1 98.94 148 ALA A O 1
ATOM 1199 N N . SER A 1 149 ? -3.834 -11.141 -1.899 1 98.94 149 SER A N 1
ATOM 1200 C CA . SER A 1 149 ? -4.332 -10.078 -1.029 1 98.94 149 SER A CA 1
ATOM 1201 C C . SER A 1 149 ? -5.02 -8.984 -1.834 1 98.94 149 SER A C 1
ATOM 1203 O O . SER A 1 149 ? -6.082 -8.492 -1.445 1 98.94 149 SER A O 1
ATOM 1205 N N . GLY A 1 150 ? -4.359 -8.578 -2.939 1 98.94 150 GLY A N 1
ATOM 1206 C CA . GLY A 1 150 ? -4.973 -7.602 -3.822 1 98.94 150 GLY A CA 1
ATOM 1207 C C . GLY A 1 150 ? -6.336 -8.031 -4.328 1 98.94 150 GLY A C 1
ATOM 1208 O O . GLY A 1 150 ? -7.281 -7.234 -4.34 1 98.94 150 GLY A O 1
ATOM 1209 N N . LEU A 1 151 ? -6.5 -9.281 -4.727 1 98.94 151 LEU A N 1
ATOM 1210 C CA . LEU A 1 151 ? -7.781 -9.812 -5.172 1 98.94 151 LEU A CA 1
ATOM 1211 C C . LEU A 1 151 ? -8.812 -9.758 -4.047 1 98.94 151 LEU A C 1
ATOM 1213 O O . LEU A 1 151 ? -9.961 -9.383 -4.277 1 98.94 151 LEU A O 1
ATOM 1217 N N . ALA A 1 152 ? -8.383 -10.109 -2.848 1 98.94 152 ALA A N 1
ATOM 1218 C CA . ALA A 1 152 ? -9.289 -10.102 -1.699 1 98.94 152 ALA A CA 1
ATOM 1219 C C . ALA A 1 152 ? -9.789 -8.688 -1.406 1 98.94 152 ALA A C 1
ATOM 1221 O O . ALA A 1 152 ? -10.984 -8.484 -1.188 1 98.94 152 ALA A O 1
ATOM 1222 N N . ARG A 1 153 ? -8.867 -7.727 -1.425 1 98.94 153 ARG A N 1
ATOM 1223 C CA . ARG A 1 153 ? -9.242 -6.34 -1.159 1 98.94 153 ARG A CA 1
ATOM 1224 C C . ARG A 1 153 ? -10.164 -5.805 -2.25 1 98.94 153 ARG A C 1
ATOM 1226 O O . ARG A 1 153 ? -11.125 -5.094 -1.96 1 98.94 153 ARG A O 1
ATOM 1233 N N . ALA A 1 154 ? -9.852 -6.16 -3.488 1 98.94 154 ALA A N 1
ATOM 1234 C CA . ALA A 1 154 ? -10.711 -5.746 -4.594 1 98.94 154 ALA A CA 1
ATOM 1235 C C . ALA A 1 154 ? -12.109 -6.34 -4.449 1 98.94 154 ALA A C 1
ATOM 1237 O O . ALA A 1 154 ? -13.109 -5.656 -4.691 1 98.94 154 ALA A O 1
ATOM 1238 N N . ALA A 1 155 ? -12.203 -7.59 -4.055 1 98.88 155 ALA A N 1
ATOM 1239 C CA . ALA A 1 155 ? -13.5 -8.234 -3.838 1 98.88 155 ALA A CA 1
ATOM 1240 C C . ALA A 1 155 ? -14.273 -7.539 -2.725 1 98.88 155 ALA A C 1
ATOM 1242 O O . ALA A 1 155 ? -15.492 -7.371 -2.82 1 98.88 155 ALA A O 1
ATOM 1243 N N . GLU A 1 156 ? -13.602 -7.188 -1.672 1 98.75 156 GLU A N 1
ATOM 1244 C CA . GLU A 1 156 ? -14.234 -6.469 -0.569 1 98.75 156 GLU A CA 1
ATOM 1245 C C . GLU A 1 156 ? -14.742 -5.102 -1.019 1 98.75 156 GLU A C 1
ATOM 1247 O O . GLU A 1 156 ? -15.812 -4.664 -0.598 1 98.75 156 GLU A O 1
ATOM 1252 N N . TYR A 1 157 ? -13.938 -4.414 -1.885 1 98.75 157 TYR A N 1
ATOM 1253 C CA . TYR A 1 157 ? -14.406 -3.166 -2.48 1 98.75 157 TYR A CA 1
ATOM 1254 C C . TYR A 1 157 ? -15.703 -3.381 -3.252 1 98.75 157 TYR A C 1
ATOM 1256 O O . TYR A 1 157 ? -16.641 -2.598 -3.121 1 98.75 157 TYR A O 1
ATOM 1264 N N . CYS A 1 158 ? -15.781 -4.426 -4.008 1 98.75 158 CYS A N 1
ATOM 1265 C CA . CYS A 1 158 ? -16.969 -4.742 -4.805 1 98.75 158 CYS A CA 1
ATOM 1266 C C . CYS A 1 158 ? -18.156 -5.074 -3.91 1 98.75 158 CYS A C 1
ATOM 1268 O O . CYS A 1 158 ? -19.297 -4.801 -4.266 1 98.75 158 CYS A O 1
ATOM 1270 N N . LYS A 1 159 ? -17.844 -5.703 -2.777 1 98.5 159 LYS A N 1
ATOM 1271 C CA . LYS A 1 159 ? -18.906 -5.953 -1.806 1 98.5 159 LYS A CA 1
ATOM 1272 C C . LYS A 1 159 ? -19.516 -4.645 -1.313 1 98.5 159 LYS A C 1
ATOM 1274 O O . LYS A 1 159 ? -20.734 -4.551 -1.143 1 98.5 159 LYS A O 1
ATOM 1279 N N . ALA A 1 160 ? -18.688 -3.633 -1.079 1 98.38 160 ALA A N 1
ATOM 1280 C CA . ALA A 1 160 ? -19.141 -2.314 -0.658 1 98.38 160 ALA A CA 1
ATOM 1281 C C . ALA A 1 160 ? -19.875 -1.599 -1.794 1 98.38 160 ALA A C 1
ATOM 1283 O O . ALA A 1 160 ? -20.797 -0.821 -1.556 1 98.38 160 ALA A O 1
ATOM 1284 N N . TYR A 1 161 ? -19.406 -1.813 -3.02 1 98.5 161 TYR A N 1
ATOM 1285 C CA . TYR A 1 161 ? -19.938 -1.205 -4.227 1 98.5 161 TYR A CA 1
ATOM 1286 C C . TYR A 1 161 ? -20.297 -2.268 -5.262 1 98.5 161 TYR A C 1
ATOM 1288 O O . TYR A 1 161 ? -19.547 -2.488 -6.215 1 98.5 161 TYR A O 1
ATOM 1296 N N . PRO A 1 162 ? -21.469 -2.812 -5.25 1 98.38 162 PRO A N 1
ATOM 1297 C CA . PRO A 1 162 ? -21.812 -4.023 -5.992 1 98.38 162 PRO A CA 1
ATOM 1298 C C . PRO A 1 162 ? -21.875 -3.795 -7.504 1 98.38 162 PRO A C 1
ATOM 1300 O O . PRO A 1 162 ? -21.922 -4.754 -8.273 1 98.38 162 PRO A O 1
ATOM 1303 N N . GLU A 1 163 ? -21.844 -2.541 -7.996 1 98.5 163 GLU A N 1
ATOM 1304 C CA . GLU A 1 163 ? -21.891 -2.268 -9.43 1 98.5 163 GLU A CA 1
ATOM 1305 C C . GLU A 1 163 ? -20.5 -1.956 -9.977 1 98.5 163 GLU A C 1
ATOM 1307 O O . GLU A 1 163 ? -20.328 -1.769 -11.18 1 98.5 163 GLU A O 1
ATOM 1312 N N . ALA A 1 164 ? -19.516 -1.993 -9.148 1 98.69 164 ALA A N 1
ATOM 1313 C CA . ALA A 1 164 ? -18.203 -1.448 -9.477 1 98.69 164 ALA A CA 1
ATOM 1314 C C . ALA A 1 164 ? -17.391 -2.43 -10.328 1 98.69 164 ALA A C 1
ATOM 1316 O O . ALA A 1 164 ? -17.547 -3.646 -10.18 1 98.69 164 ALA A O 1
ATOM 1317 N N . PHE A 1 165 ? -16.594 -1.905 -11.25 1 98.81 165 PHE A N 1
ATOM 1318 C CA . PHE A 1 165 ? -15.445 -2.574 -11.859 1 98.81 165 PHE A CA 1
ATOM 1319 C C . PHE A 1 165 ? -14.148 -2.125 -11.211 1 98.81 165 PHE A C 1
ATOM 1321 O O . PHE A 1 165 ? -13.938 -0.932 -10.977 1 98.81 165 PHE A O 1
ATOM 1328 N N . VAL A 1 166 ? -13.305 -3.107 -10.875 1 98.81 166 VAL A N 1
ATOM 1329 C CA . VAL A 1 166 ? -12.078 -2.824 -10.125 1 98.81 166 VAL A CA 1
ATOM 1330 C C . VAL A 1 166 ? -10.906 -3.58 -10.742 1 98.81 166 VAL A C 1
ATOM 1332 O O . VAL A 1 166 ? -11.047 -4.738 -11.141 1 98.81 166 VAL A O 1
ATOM 1335 N N . LEU A 1 167 ? -9.758 -2.932 -10.828 1 98.94 167 LEU A N 1
ATOM 1336 C CA . LEU A 1 167 ? -8.547 -3.547 -11.359 1 98.94 167 LEU A CA 1
ATOM 1337 C C . LEU A 1 167 ? -7.566 -3.871 -10.242 1 98.94 167 LEU A C 1
ATOM 1339 O O . LEU A 1 167 ? -7.398 -3.08 -9.312 1 98.94 167 LEU A O 1
ATOM 1343 N N . VAL A 1 168 ? -6.973 -5.031 -10.312 1 99 168 VAL A N 1
ATOM 1344 C CA . VAL A 1 168 ? -5.793 -5.379 -9.531 1 99 168 VAL A CA 1
ATOM 1345 C C . VAL A 1 168 ? -4.586 -5.527 -10.453 1 99 168 VAL A C 1
ATOM 1347 O O . VAL A 1 168 ? -4.602 -6.348 -11.375 1 99 168 VAL A O 1
ATOM 1350 N N . ILE A 1 169 ? -3.602 -4.695 -10.258 1 99 169 ILE A N 1
ATOM 1351 C CA . ILE A 1 169 ? -2.354 -4.816 -11.008 1 99 169 ILE A CA 1
ATOM 1352 C C . ILE A 1 169 ? -1.24 -5.293 -10.07 1 99 169 ILE A C 1
ATOM 1354 O O . ILE A 1 169 ? -0.962 -4.66 -9.055 1 99 169 ILE A O 1
ATOM 1358 N N . SER A 1 170 ? -0.662 -6.43 -10.344 1 98.94 170 SER A N 1
ATOM 1359 C CA . SER A 1 170 ? 0.504 -6.949 -9.641 1 98.94 170 SER A CA 1
ATOM 1360 C C . SER A 1 170 ? 1.753 -6.887 -10.516 1 98.94 170 SER A C 1
ATOM 1362 O O . SER A 1 170 ? 1.799 -7.492 -11.586 1 98.94 170 SER A O 1
ATOM 1364 N N . ALA A 1 171 ? 2.748 -6.164 -10.039 1 98.94 171 ALA A N 1
ATOM 1365 C CA . ALA A 1 171 ? 3.963 -5.953 -10.82 1 98.94 171 ALA A CA 1
ATOM 1366 C C . ALA A 1 171 ? 5.207 -6.227 -9.984 1 98.94 171 ALA A C 1
ATOM 1368 O O . ALA A 1 171 ? 5.426 -5.578 -8.953 1 98.94 171 ALA A O 1
ATOM 1369 N N . GLU A 1 172 ? 5.984 -7.195 -10.414 1 98.88 172 GLU A N 1
ATOM 1370 C CA . GLU A 1 172 ? 7.191 -7.602 -9.703 1 98.88 172 GLU A CA 1
ATOM 1371 C C . GLU A 1 172 ? 8.367 -7.77 -10.656 1 98.88 172 GLU A C 1
ATOM 1373 O O . GLU A 1 172 ? 8.289 -8.531 -11.625 1 98.88 172 GLU A O 1
ATOM 1378 N N . LEU A 1 173 ? 9.359 -7.004 -10.438 1 98.88 173 LEU A N 1
ATOM 1379 C CA . LEU A 1 173 ? 10.617 -7.152 -11.164 1 98.88 173 LEU A CA 1
ATOM 1380 C C . LEU A 1 173 ? 11.719 -7.656 -10.234 1 98.88 173 LEU A C 1
ATOM 1382 O O . LEU A 1 173 ? 12.672 -6.926 -9.953 1 98.88 173 LEU A O 1
ATOM 1386 N N . CYS A 1 174 ? 11.641 -8.914 -9.891 1 98.69 174 CYS A N 1
ATOM 1387 C CA . CYS A 1 174 ? 12.508 -9.547 -8.898 1 98.69 174 CYS A CA 1
ATOM 1388 C C . CYS A 1 174 ? 13.969 -9.508 -9.344 1 98.69 174 CYS A C 1
ATOM 1390 O O . CYS A 1 174 ? 14.875 -9.375 -8.523 1 98.69 174 CYS A O 1
ATOM 1392 N N . SER A 1 175 ? 14.219 -9.586 -10.609 1 98.38 175 SER A N 1
ATOM 1393 C CA . SER A 1 175 ? 15.57 -9.625 -11.148 1 98.38 175 SER A CA 1
ATOM 1394 C C . SER A 1 175 ? 16.344 -8.359 -10.781 1 98.38 175 SER A C 1
ATOM 1396 O O . SER A 1 175 ? 17.562 -8.398 -10.609 1 98.38 175 SER A O 1
ATOM 1398 N N . LEU A 1 176 ? 15.641 -7.25 -10.625 1 98.56 176 LEU A N 1
ATOM 1399 C CA . LEU A 1 176 ? 16.281 -5.977 -10.352 1 98.56 176 LEU A CA 1
ATOM 1400 C C . LEU A 1 176 ? 16.781 -5.91 -8.914 1 98.56 176 LEU A C 1
ATOM 1402 O O . LEU A 1 176 ? 17.562 -5.027 -8.555 1 98.56 176 LEU A O 1
ATOM 1406 N N . THR A 1 177 ? 16.359 -6.84 -8.086 1 97.88 177 THR A N 1
ATOM 1407 C CA . THR A 1 177 ? 16.766 -6.832 -6.691 1 97.88 177 THR A CA 1
ATOM 1408 C C . THR A 1 177 ? 18 -7.707 -6.488 1 97.88 177 THR A C 1
ATOM 1410 O O . THR A 1 177 ? 18.547 -7.773 -5.387 1 97.88 177 THR A O 1
ATOM 1413 N N . PHE A 1 178 ? 18.516 -8.391 -7.527 1 97.06 178 PHE A N 1
ATOM 1414 C CA . PHE A 1 178 ? 19.719 -9.219 -7.441 1 97.06 178 PHE A CA 1
ATOM 1415 C C . PHE A 1 178 ? 20.938 -8.383 -7.074 1 97.06 178 PHE A C 1
ATOM 1417 O O . PHE A 1 178 ? 21.156 -7.312 -7.645 1 97.06 178 PHE A O 1
ATOM 1424 N N . GLN A 1 179 ? 21.656 -8.844 -6.133 1 94.94 179 GLN A N 1
ATOM 1425 C CA . GLN A 1 179 ? 22.891 -8.203 -5.695 1 94.94 179 GLN A CA 1
ATOM 1426 C C . GLN A 1 179 ? 24.094 -9.102 -5.969 1 94.94 179 GLN A C 1
ATOM 1428 O O . GLN A 1 179 ? 24.359 -10.031 -5.207 1 94.94 179 GLN A O 1
ATOM 1433 N N . PRO A 1 180 ? 24.891 -8.758 -6.902 1 94.88 180 PRO A N 1
ATOM 1434 C CA . PRO A 1 180 ? 26 -9.625 -7.328 1 94.88 180 PRO A CA 1
ATOM 1435 C C . PRO A 1 180 ? 27.016 -9.875 -6.219 1 94.88 180 PRO A C 1
ATOM 1437 O O . PRO A 1 180 ? 27.656 -10.922 -6.199 1 94.88 180 PRO A O 1
ATOM 1440 N N . GLU A 1 181 ? 27.094 -8.992 -5.281 1 94.31 181 GLU A N 1
ATOM 1441 C CA . GLU A 1 181 ? 28.094 -9.125 -4.23 1 94.31 181 GLU A CA 1
ATOM 1442 C C . GLU A 1 181 ? 27.562 -9.922 -3.047 1 94.31 181 GLU A C 1
ATOM 1444 O O . GLU A 1 181 ? 28.312 -10.305 -2.15 1 94.31 181 GLU A O 1
ATOM 1449 N N . ASP A 1 182 ? 26.281 -10.102 -3.039 1 95.44 182 ASP A N 1
ATOM 1450 C CA . ASP A 1 182 ? 25.688 -10.961 -2.018 1 95.44 182 ASP A CA 1
ATOM 1451 C C . ASP A 1 182 ? 25.891 -12.438 -2.348 1 95.44 182 ASP A C 1
ATOM 1453 O O . ASP A 1 182 ? 25.203 -12.984 -3.203 1 95.44 182 ASP A O 1
ATOM 1457 N N . LYS A 1 183 ? 26.766 -13.109 -1.573 1 95.12 183 LYS A N 1
ATOM 1458 C CA . LYS A 1 183 ? 27.141 -14.484 -1.894 1 95.12 183 LYS A CA 1
ATOM 1459 C C . LYS A 1 183 ? 26.469 -15.469 -0.93 1 95.12 183 LYS A C 1
ATOM 1461 O O . LYS A 1 183 ? 27.031 -16.531 -0.632 1 95.12 183 LYS A O 1
ATOM 1466 N N . THR A 1 184 ? 25.297 -15.07 -0.428 1 94 184 THR A N 1
ATOM 1467 C CA . THR A 1 184 ? 24.562 -15.93 0.487 1 94 184 THR A CA 1
ATOM 1468 C C . THR A 1 184 ? 23.844 -17.031 -0.277 1 94 184 THR A C 1
ATOM 1470 O O . THR A 1 184 ? 23.609 -16.922 -1.483 1 94 184 THR A O 1
ATOM 1473 N N . LYS A 1 185 ? 23.438 -18.094 0.417 1 93.56 185 LYS A N 1
ATOM 1474 C CA . LYS A 1 185 ? 22.641 -19.172 -0.142 1 93.56 185 LYS A CA 1
ATOM 1475 C C . LYS A 1 185 ? 21.266 -18.688 -0.588 1 93.56 185 LYS A C 1
ATOM 1477 O O . LYS A 1 185 ? 20.734 -19.141 -1.601 1 93.56 185 LYS A O 1
ATOM 1482 N N . SER A 1 186 ? 20.672 -17.766 0.168 1 93.38 186 SER A N 1
ATOM 1483 C CA . SER A 1 186 ? 19.375 -17.203 -0.173 1 93.38 186 SER A CA 1
ATOM 1484 C C . SER A 1 186 ? 19.391 -16.531 -1.541 1 93.38 186 SER A C 1
ATOM 1486 O O . SER A 1 186 ? 18.469 -16.703 -2.338 1 93.38 186 SER A O 1
ATOM 1488 N N . ASN A 1 187 ? 20.453 -15.781 -1.752 1 95.25 187 ASN A N 1
ATOM 1489 C CA . ASN A 1 187 ? 20.578 -15.102 -3.035 1 95.25 187 ASN A CA 1
ATOM 1490 C C . ASN A 1 187 ? 20.766 -16.094 -4.18 1 95.25 187 ASN A C 1
ATOM 1492 O O . ASN A 1 187 ? 20.219 -15.906 -5.266 1 95.25 187 ASN A O 1
ATOM 1496 N N . LEU A 1 188 ? 21.547 -17.156 -3.945 1 94.94 188 LEU A N 1
ATOM 1497 C CA . LEU A 1 188 ? 21.75 -18.203 -4.945 1 94.94 188 LEU A CA 1
ATOM 1498 C C . LEU A 1 188 ? 20.438 -18.922 -5.238 1 94.94 188 LEU A C 1
ATOM 1500 O O . LEU A 1 188 ? 20.078 -19.109 -6.402 1 94.94 188 LEU A O 1
ATOM 1504 N N . ILE A 1 189 ? 19.719 -19.297 -4.199 1 93.19 189 ILE A N 1
ATOM 1505 C CA . ILE A 1 189 ? 18.453 -20 -4.379 1 93.19 189 ILE A CA 1
ATOM 1506 C C . ILE A 1 189 ? 17.453 -19.109 -5.09 1 93.19 189 ILE A C 1
ATOM 1508 O O . ILE A 1 189 ? 16.688 -19.562 -5.945 1 93.19 189 ILE A O 1
ATOM 1512 N N . GLY A 1 190 ? 17.391 -17.812 -4.68 1 94.12 190 GLY A N 1
ATOM 1513 C CA . GLY A 1 190 ? 16.547 -16.875 -5.391 1 94.12 190 GLY A CA 1
ATOM 1514 C C . GLY A 1 190 ? 16.797 -16.844 -6.883 1 94.12 190 GLY A C 1
ATOM 1515 O O . GLY A 1 190 ? 15.867 -16.734 -7.68 1 94.12 190 GLY A O 1
ATOM 1516 N N . THR A 1 191 ? 18.047 -16.969 -7.266 1 94.38 191 THR A N 1
ATOM 1517 C CA . THR A 1 191 ? 18.453 -16.953 -8.672 1 94.38 191 THR A CA 1
ATOM 1518 C C . THR A 1 191 ? 17.875 -18.172 -9.398 1 94.38 191 THR A C 1
ATOM 1520 O O . THR A 1 191 ? 17.625 -18.109 -10.609 1 94.38 191 THR A O 1
ATOM 1523 N N . SER A 1 192 ? 17.625 -19.203 -8.703 1 95.44 192 SER A N 1
ATOM 1524 C CA . SER A 1 192 ? 17.094 -20.422 -9.305 1 95.44 192 SER A CA 1
ATOM 1525 C C . SER A 1 192 ? 15.578 -20.344 -9.469 1 95.44 192 SER A C 1
ATOM 1527 O O . SER A 1 192 ? 14.984 -21.125 -10.211 1 95.44 192 SER A O 1
ATOM 1529 N N . LEU A 1 193 ? 14.922 -19.391 -8.805 1 96.81 193 LEU A N 1
ATOM 1530 C CA . LEU A 1 193 ? 13.477 -19.469 -8.633 1 96.81 193 LEU A CA 1
ATOM 1531 C C . LEU A 1 193 ? 12.789 -18.266 -9.258 1 96.81 193 LEU A C 1
ATOM 1533 O O . LEU A 1 193 ? 11.781 -18.406 -9.961 1 96.81 193 LEU A O 1
ATOM 1537 N N . PHE A 1 194 ? 13.344 -17.062 -9.047 1 97.94 194 PHE A N 1
ATOM 1538 C CA . PHE A 1 194 ? 12.555 -15.852 -9.234 1 97.94 194 PHE A CA 1
ATOM 1539 C C . PHE A 1 194 ? 12.719 -15.312 -10.656 1 97.94 194 PHE A C 1
ATOM 1541 O O . PHE A 1 194 ? 13.797 -15.414 -11.242 1 97.94 194 PHE A O 1
ATOM 1548 N N . GLY A 1 195 ? 11.703 -14.797 -11.195 1 98.44 195 GLY A N 1
ATOM 1549 C CA . GLY A 1 195 ? 11.633 -14.062 -12.453 1 98.44 195 GLY A CA 1
ATOM 1550 C C . GLY A 1 195 ? 10.836 -12.773 -12.344 1 98.44 195 GLY A C 1
ATOM 1551 O O . GLY A 1 195 ? 10.43 -12.383 -11.25 1 98.44 195 GLY A O 1
ATOM 1552 N N . ASP A 1 196 ? 10.734 -12.07 -13.445 1 98.88 196 ASP A N 1
ATOM 1553 C CA . ASP A 1 196 ? 9.938 -10.852 -13.523 1 98.88 196 ASP A CA 1
ATOM 1554 C C . ASP A 1 196 ? 8.57 -11.125 -14.148 1 98.88 196 ASP A C 1
ATOM 1556 O O . ASP A 1 196 ? 8.461 -11.93 -15.078 1 98.88 196 ASP A O 1
ATOM 1560 N N . GLY A 1 197 ? 7.52 -10.453 -13.602 1 98.81 197 GLY A N 1
ATOM 1561 C CA . GLY A 1 197 ? 6.188 -10.617 -14.164 1 98.81 197 GLY A CA 1
ATOM 1562 C C . GLY A 1 197 ? 5.23 -9.508 -13.758 1 98.81 197 GLY A C 1
ATOM 1563 O O . GLY A 1 197 ? 5.336 -8.969 -12.656 1 98.81 197 GLY A O 1
ATOM 1564 N N . ILE A 1 198 ? 4.324 -9.156 -14.656 1 98.94 198 ILE A N 1
ATOM 1565 C CA . ILE A 1 198 ? 3.277 -8.164 -14.43 1 98.94 198 ILE A CA 1
ATOM 1566 C C . ILE A 1 198 ? 1.943 -8.695 -14.953 1 98.94 198 ILE A C 1
ATOM 1568 O O . ILE A 1 198 ? 1.887 -9.297 -16.031 1 98.94 198 ILE A O 1
ATOM 1572 N N . ALA A 1 199 ? 0.939 -8.547 -14.18 1 98.94 199 ALA A N 1
ATOM 1573 C CA . ALA A 1 199 ? -0.4 -8.977 -14.578 1 98.94 199 ALA A CA 1
ATOM 1574 C C . ALA A 1 199 ? -1.464 -8.031 -14.023 1 98.94 199 ALA A C 1
ATOM 1576 O O . ALA A 1 199 ? -1.22 -7.32 -13.047 1 98.94 199 ALA A O 1
ATOM 1577 N N . ALA A 1 200 ? -2.576 -7.949 -14.68 1 98.94 200 ALA A N 1
ATOM 1578 C CA . ALA A 1 200 ? -3.758 -7.207 -14.242 1 98.94 200 ALA A CA 1
ATOM 1579 C C . ALA A 1 200 ? -4.988 -8.109 -14.203 1 98.94 200 ALA A C 1
ATOM 1581 O O . ALA A 1 200 ? -5.172 -8.953 -15.086 1 98.94 200 ALA A O 1
ATOM 1582 N N . ALA A 1 201 ? -5.797 -7.996 -13.211 1 98.94 201 ALA A N 1
ATOM 1583 C CA . ALA A 1 201 ? -7.074 -8.688 -13.086 1 98.94 201 ALA A CA 1
ATOM 1584 C C . ALA A 1 201 ? -8.234 -7.699 -13.008 1 98.94 201 ALA A C 1
ATOM 1586 O O . ALA A 1 201 ? -8.141 -6.688 -12.312 1 98.94 201 ALA A O 1
ATOM 1587 N N . LEU A 1 202 ? -9.258 -7.934 -13.758 1 98.94 202 LEU A N 1
ATOM 1588 C CA . LEU A 1 202 ? -10.484 -7.148 -13.664 1 98.94 202 LEU A CA 1
ATOM 1589 C C . LEU A 1 202 ? -11.539 -7.895 -12.852 1 98.94 202 LEU A C 1
ATOM 1591 O O . LEU A 1 202 ? -11.906 -9.016 -13.188 1 98.94 202 LEU A O 1
ATOM 1595 N N . LEU A 1 203 ? -11.969 -7.305 -11.75 1 98.88 203 LEU A N 1
ATOM 1596 C CA . LEU A 1 203 ? -13.086 -7.797 -10.953 1 98.88 203 LEU A CA 1
ATOM 1597 C C . LEU A 1 203 ? -14.305 -6.883 -11.094 1 98.88 203 LEU A C 1
ATOM 1599 O O . LEU A 1 203 ? -14.172 -5.723 -11.492 1 98.88 203 LEU A O 1
ATOM 1603 N N . CYS A 1 204 ? -15.438 -7.414 -10.836 1 98.62 204 CYS A N 1
ATOM 1604 C CA . CYS A 1 204 ? -16.625 -6.578 -10.758 1 98.62 204 CYS A CA 1
ATOM 1605 C C . CYS A 1 204 ? -17.594 -7.086 -9.688 1 98.62 204 CYS A C 1
ATOM 1607 O O . CYS A 1 204 ? -17.516 -8.25 -9.281 1 98.62 204 CYS A O 1
ATOM 1609 N N . GLY A 1 205 ? -18.391 -6.184 -9.164 1 98.25 205 GLY A N 1
ATOM 1610 C CA . GLY A 1 205 ? -19.391 -6.551 -8.164 1 98.25 205 GLY A CA 1
ATOM 1611 C C . GLY A 1 205 ? -20.516 -7.383 -8.734 1 98.25 205 GLY A C 1
ATOM 1612 O O . GLY A 1 205 ? -20.656 -7.492 -9.953 1 98.25 205 GLY A O 1
ATOM 1613 N N . GLU A 1 206 ? -21.312 -7.895 -7.891 1 96.69 206 GLU A N 1
ATOM 1614 C CA . GLU A 1 206 ? -22.359 -8.844 -8.25 1 96.69 206 GLU A CA 1
ATOM 1615 C C . GLU A 1 206 ? -23.438 -8.188 -9.109 1 96.69 206 GLU A C 1
ATOM 1617 O O . GLU A 1 206 ? -24.062 -8.844 -9.93 1 96.69 206 GLU A O 1
ATOM 1622 N N . LYS A 1 207 ? -23.609 -6.855 -8.992 1 97.69 207 LYS A N 1
ATOM 1623 C CA . LYS A 1 207 ? -24.672 -6.152 -9.703 1 97.69 207 LYS A CA 1
ATOM 1624 C C . LYS A 1 207 ? -24.109 -5.395 -10.906 1 97.69 207 LYS A C 1
ATOM 1626 O O . LYS A 1 207 ? -24.844 -4.641 -11.555 1 97.69 207 LYS A O 1
ATOM 1631 N N . ALA A 1 208 ? -22.812 -5.578 -11.164 1 97.69 208 ALA A N 1
ATOM 1632 C CA . ALA A 1 208 ? -22.219 -4.922 -12.328 1 97.69 208 ALA A CA 1
ATOM 1633 C C . ALA A 1 208 ? -22.766 -5.512 -13.625 1 97.69 208 ALA A C 1
ATOM 1635 O O . ALA A 1 208 ? -23.156 -6.676 -13.664 1 97.69 208 ALA A O 1
ATOM 1636 N N . ASP A 1 209 ? -22.797 -4.723 -14.672 1 95.69 209 ASP A N 1
ATOM 1637 C CA . ASP A 1 209 ? -23.203 -5.18 -16 1 95.69 209 ASP A CA 1
ATOM 1638 C C . ASP A 1 209 ? -22.094 -6.023 -16.641 1 95.69 209 ASP A C 1
ATOM 1640 O O . ASP A 1 209 ? -21.094 -5.488 -17.109 1 95.69 209 ASP A O 1
ATOM 1644 N N . ARG A 1 210 ? -22.312 -7.312 -16.688 1 94.12 210 ARG A N 1
ATOM 1645 C CA . ARG A 1 210 ? -21.281 -8.227 -17.188 1 94.12 210 ARG A CA 1
ATOM 1646 C C . ARG A 1 210 ? -21.672 -8.773 -18.547 1 94.12 210 ARG A C 1
ATOM 1648 O O . ARG A 1 210 ? -21.141 -9.805 -18.984 1 94.12 210 ARG A O 1
ATOM 1655 N N . ARG A 1 211 ? -22.641 -8.117 -19.312 1 93.19 211 ARG A N 1
ATOM 1656 C CA . ARG A 1 211 ? -23.172 -8.617 -20.578 1 93.19 211 ARG A CA 1
ATOM 1657 C C . ARG A 1 211 ? -22.078 -8.766 -21.625 1 93.19 211 ARG A C 1
ATOM 1659 O O . ARG A 1 211 ? -22.172 -9.586 -22.531 1 93.19 211 ARG A O 1
ATOM 1666 N N . VAL A 1 212 ? -21.016 -8.031 -21.422 1 93.31 212 VAL A N 1
ATOM 1667 C CA . VAL A 1 212 ? -19.953 -8.023 -22.438 1 93.31 212 VAL A CA 1
ATOM 1668 C C . VAL A 1 212 ? -19.016 -9.203 -22.203 1 93.31 212 VAL A C 1
ATOM 1670 O O . VAL A 1 212 ? -18.156 -9.5 -23.031 1 93.31 212 VAL A O 1
ATOM 1673 N N . SER A 1 213 ? -19.078 -9.898 -21.078 1 95.44 213 SER A N 1
ATOM 1674 C CA . SER A 1 213 ? -18.203 -11.023 -20.781 1 95.44 213 SER A CA 1
ATOM 1675 C C . SER A 1 213 ? -18.5 -12.219 -21.672 1 95.44 213 SER A C 1
ATOM 1677 O O . SER A 1 213 ? -19.656 -12.531 -21.938 1 95.44 213 SER A O 1
ATOM 1679 N N . LYS A 1 214 ? -17.469 -12.898 -22.141 1 95.75 214 LYS A N 1
ATOM 1680 C CA . LYS A 1 214 ? -17.609 -14.109 -22.938 1 95.75 214 LYS A CA 1
ATOM 1681 C C . LYS A 1 214 ? -17.453 -15.359 -22.094 1 95.75 214 LYS A C 1
ATOM 1683 O O . LYS A 1 214 ? -17.609 -16.484 -22.578 1 95.75 214 LYS A O 1
ATOM 1688 N N . LEU A 1 215 ? -17.125 -15.203 -20.812 1 95.25 215 LEU A N 1
ATOM 1689 C CA . LEU A 1 215 ? -16.922 -16.359 -19.938 1 95.25 215 LEU A CA 1
ATOM 1690 C C . LEU A 1 215 ? -18.25 -17.062 -19.656 1 95.25 215 LEU A C 1
ATOM 1692 O O . LEU A 1 215 ? -19.172 -16.469 -19.094 1 95.25 215 LEU A O 1
ATOM 1696 N N . LYS A 1 216 ? -18.297 -18.312 -20.031 1 94.94 216 LYS A N 1
ATOM 1697 C CA . LYS A 1 216 ? -19.469 -19.094 -19.656 1 94.94 216 LYS A CA 1
ATOM 1698 C C . LYS A 1 216 ? -19.594 -19.203 -18.125 1 94.94 216 LYS A C 1
ATOM 1700 O O . LYS A 1 216 ? -20.688 -19.016 -17.578 1 94.94 216 LYS A O 1
ATOM 1705 N N . LEU A 1 217 ? -18.453 -19.578 -17.516 1 97.12 217 LEU A N 1
ATOM 1706 C CA . LEU A 1 217 ? -18.344 -19.594 -16.062 1 97.12 217 LEU A CA 1
ATOM 1707 C C . LEU A 1 217 ? -17.188 -18.703 -15.586 1 97.12 217 LEU A C 1
ATOM 1709 O O . LEU A 1 217 ? -16.094 -18.75 -16.156 1 97.12 217 LEU A O 1
ATOM 1713 N N . ALA A 1 218 ? -17.5 -17.875 -14.664 1 97.12 218 ALA A N 1
ATOM 1714 C CA . ALA A 1 218 ? -16.484 -17.031 -14.039 1 97.12 218 ALA A CA 1
ATOM 1715 C C . ALA A 1 218 ? -16.359 -17.328 -12.547 1 97.12 218 ALA A C 1
ATOM 1717 O O . ALA A 1 218 ? -17.344 -17.703 -11.898 1 97.12 218 ALA A O 1
ATOM 1718 N N . PRO A 1 219 ? -15.172 -17.266 -12.031 1 98.19 219 PRO A N 1
ATOM 1719 C CA . PRO A 1 219 ? -15.039 -17.453 -10.586 1 98.19 219 PRO A CA 1
ATOM 1720 C C . PRO A 1 219 ? -15.688 -16.328 -9.781 1 98.19 219 PRO A C 1
ATOM 1722 O O . PRO A 1 219 ? -15.297 -15.164 -9.93 1 98.19 219 PRO A O 1
ATOM 1725 N N . LYS A 1 220 ? -16.625 -16.656 -9.008 1 98.62 220 LYS A N 1
ATOM 1726 C CA . LYS A 1 220 ? -17.234 -15.734 -8.047 1 98.62 220 LYS A CA 1
ATOM 1727 C C . LYS A 1 220 ? -16.578 -15.867 -6.672 1 98.62 220 LYS A C 1
ATOM 1729 O O . LYS A 1 220 ? -16.703 -16.906 -6.016 1 98.62 220 LYS A O 1
ATOM 1734 N N . ILE A 1 221 ? -15.891 -14.836 -6.23 1 98.75 221 ILE A N 1
ATOM 1735 C CA . ILE A 1 221 ? -15.25 -14.836 -4.926 1 98.75 221 ILE A CA 1
ATOM 1736 C C . ILE A 1 221 ? -16.297 -14.75 -3.824 1 98.75 221 ILE A C 1
ATOM 1738 O O . ILE A 1 221 ? -17.094 -13.805 -3.787 1 98.75 221 ILE A O 1
ATOM 1742 N N . MET A 1 222 ? -16.25 -15.711 -2.939 1 97.88 222 MET A N 1
ATOM 1743 C CA . MET A 1 222 ? -17.25 -15.812 -1.884 1 97.88 222 MET A CA 1
ATOM 1744 C C . MET A 1 222 ? -16.734 -15.227 -0.577 1 97.88 222 MET A C 1
ATOM 1746 O O . MET A 1 222 ? -17.484 -14.602 0.172 1 97.88 222 MET A O 1
ATOM 1750 N N . ASP A 1 223 ? -15.586 -15.461 -0.295 1 98.44 223 ASP A N 1
ATOM 1751 C CA . ASP A 1 223 ? -14.969 -15.023 0.958 1 98.44 223 ASP A CA 1
ATOM 1752 C C . ASP A 1 223 ? -13.445 -15.055 0.867 1 98.44 223 ASP A C 1
ATOM 1754 O O . ASP A 1 223 ? -12.891 -15.57 -0.104 1 98.44 223 ASP A O 1
ATOM 1758 N N . ALA A 1 224 ? -12.805 -14.391 1.803 1 98.75 224 ALA A N 1
ATOM 1759 C CA . ALA A 1 224 ? -11.352 -14.383 1.898 1 98.75 224 ALA A CA 1
ATOM 1760 C C . ALA A 1 224 ? -10.898 -14.492 3.352 1 98.75 224 ALA A C 1
ATOM 1762 O O . ALA A 1 224 ? -11.641 -14.133 4.27 1 98.75 224 ALA A O 1
ATOM 1763 N N . GLN A 1 225 ? -9.703 -15.016 3.57 1 98.69 225 GLN A N 1
ATOM 1764 C CA . GLN A 1 225 ? -9.094 -15.133 4.891 1 98.69 225 GLN A CA 1
ATOM 1765 C C . GLN A 1 225 ? -7.605 -14.781 4.844 1 98.69 225 GLN A C 1
ATOM 1767 O O . GLN A 1 225 ? -6.871 -15.258 3.98 1 98.69 225 GLN A O 1
ATOM 1772 N N . SER A 1 226 ? -7.234 -13.859 5.699 1 98.75 226 SER A N 1
ATOM 1773 C CA . SER A 1 226 ? -5.828 -13.555 5.953 1 98.75 226 SER A CA 1
ATOM 1774 C C . SER A 1 226 ? -5.363 -14.141 7.281 1 98.75 226 SER A C 1
ATOM 1776 O O . SER A 1 226 ? -6.098 -14.109 8.273 1 98.75 226 SER A O 1
ATOM 1778 N N . VAL A 1 227 ? -4.152 -14.742 7.27 1 98.69 227 VAL A N 1
ATOM 1779 C CA . VAL A 1 227 ? -3.609 -15.25 8.531 1 98.69 227 VAL A CA 1
ATOM 1780 C C . VAL A 1 227 ? -2.121 -14.914 8.617 1 98.69 227 VAL A C 1
ATOM 1782 O O . VAL A 1 227 ? -1.374 -15.117 7.66 1 98.69 227 VAL A O 1
ATOM 1785 N N . LEU A 1 228 ? -1.72 -14.359 9.75 1 98.56 228 LEU A N 1
ATOM 1786 C CA . LEU A 1 228 ? -0.318 -14.07 10.031 1 98.56 228 LEU A CA 1
ATOM 1787 C C . LEU A 1 228 ? 0.258 -15.086 11.016 1 98.56 228 LEU A C 1
ATOM 1789 O O . LEU A 1 228 ? -0.32 -15.328 12.078 1 98.56 228 LEU A O 1
ATOM 1793 N N . MET A 1 229 ? 1.355 -15.734 10.602 1 98 229 MET A N 1
ATOM 1794 C CA . MET A 1 229 ? 2.1 -16.562 11.555 1 98 229 MET A CA 1
ATOM 1795 C C . MET A 1 229 ? 2.939 -15.688 12.477 1 98 229 MET A C 1
ATOM 1797 O O . MET A 1 229 ? 3.809 -14.945 12.023 1 98 229 MET A O 1
ATOM 1801 N N . LYS A 1 230 ? 2.762 -15.789 13.773 1 96.06 230 LYS A N 1
ATOM 1802 C CA . LYS A 1 230 ? 3.451 -14.938 14.734 1 96.06 230 LYS A CA 1
ATOM 1803 C C . LYS A 1 230 ? 4.953 -15.219 14.734 1 96.06 230 LYS A C 1
ATOM 1805 O O . LYS A 1 230 ? 5.383 -16.344 14.492 1 96.06 230 LYS A O 1
ATOM 1810 N N . GLN A 1 231 ? 5.688 -14.164 14.922 1 96.62 231 GLN A N 1
ATOM 1811 C CA . GLN A 1 231 ? 7.129 -14.227 15.141 1 96.62 231 GLN A CA 1
ATOM 1812 C C . GLN A 1 231 ? 7.832 -14.922 13.984 1 96.62 231 GLN A C 1
ATOM 1814 O O . GLN A 1 231 ? 8.664 -15.805 14.195 1 96.62 231 GLN A O 1
ATOM 1819 N N . SER A 1 232 ? 7.461 -14.57 12.766 1 96.94 232 SER A N 1
ATOM 1820 C CA . SER A 1 232 ? 8.008 -15.211 11.57 1 96.94 232 SER A CA 1
ATOM 1821 C C . SER A 1 232 ? 8.633 -14.18 10.633 1 96.94 232 SER A C 1
ATOM 1823 O O . SER A 1 232 ? 8.602 -14.344 9.414 1 96.94 232 SER A O 1
ATOM 1825 N N . GLU A 1 233 ? 9.164 -13.086 11.195 1 95.94 233 GLU A N 1
ATOM 1826 C CA . GLU A 1 233 ? 9.672 -11.969 10.406 1 95.94 233 GLU A CA 1
ATOM 1827 C C . GLU A 1 233 ? 10.906 -12.375 9.594 1 95.94 233 GLU A C 1
ATOM 1829 O O . GLU A 1 233 ? 11.219 -11.758 8.578 1 95.94 233 GLU A O 1
ATOM 1834 N N . ASP A 1 234 ? 11.531 -13.484 9.984 1 95.62 234 ASP A N 1
ATOM 1835 C CA . ASP A 1 234 ? 12.797 -13.852 9.359 1 95.62 234 ASP A CA 1
ATOM 1836 C C . ASP A 1 234 ? 12.594 -14.93 8.305 1 95.62 234 ASP A C 1
ATOM 1838 O O . ASP A 1 234 ? 13.555 -15.391 7.68 1 95.62 234 ASP A O 1
ATOM 1842 N N . VAL A 1 235 ? 11.359 -15.297 8.023 1 96.81 235 VAL A N 1
ATOM 1843 C CA . VAL A 1 235 ? 11.078 -16.406 7.113 1 96.81 235 VAL A CA 1
ATOM 1844 C C . VAL A 1 235 ? 11.234 -15.938 5.668 1 96.81 235 VAL A C 1
ATOM 1846 O O . VAL A 1 235 ? 11.797 -16.656 4.836 1 96.81 235 VAL A O 1
ATOM 1849 N N . MET A 1 236 ? 10.734 -14.82 5.355 1 97.25 236 MET A N 1
ATOM 1850 C CA . MET A 1 236 ? 10.836 -14.242 4.02 1 97.25 236 MET A CA 1
ATOM 1851 C C . MET A 1 236 ? 10.641 -12.734 4.062 1 97.25 236 MET A C 1
ATOM 1853 O O . MET A 1 236 ? 9.906 -12.227 4.914 1 97.25 236 MET A O 1
ATOM 1857 N N . GLY A 1 237 ? 11.273 -12.039 3.213 1 97.62 237 GLY A N 1
ATOM 1858 C CA . GLY A 1 237 ? 11.164 -10.586 3.135 1 97.62 237 GLY A CA 1
ATOM 1859 C C . GLY A 1 237 ? 12.4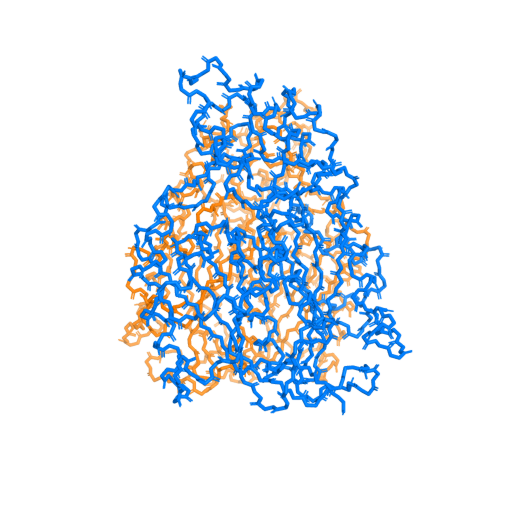06 -9.922 2.574 1 97.62 237 GLY A C 1
ATOM 1860 O O . GLY A 1 237 ? 13.078 -10.492 1.712 1 97.62 237 GLY A O 1
ATOM 1861 N N . TRP A 1 238 ? 12.555 -8.672 2.953 1 98.25 238 TRP A N 1
ATOM 1862 C CA . TRP A 1 238 ? 13.695 -7.891 2.479 1 98.25 238 TRP A CA 1
ATOM 1863 C C . TRP A 1 238 ? 14.531 -7.383 3.648 1 98.25 238 TRP A C 1
ATOM 1865 O O . TRP A 1 238 ? 13.992 -6.984 4.68 1 98.25 238 TRP A O 1
ATOM 1875 N N . ASP A 1 239 ? 15.789 -7.453 3.516 1 97.06 239 ASP A N 1
ATOM 1876 C CA . ASP A 1 239 ? 16.719 -6.566 4.207 1 97.06 239 ASP A CA 1
ATOM 1877 C C . ASP A 1 239 ? 17.094 -5.375 3.326 1 97.06 239 ASP A C 1
ATOM 1879 O O . ASP A 1 239 ? 17.625 -5.555 2.227 1 97.06 239 ASP A O 1
ATOM 1883 N N . PHE A 1 240 ? 16.812 -4.184 3.754 1 97 240 PHE A N 1
ATOM 1884 C CA . PHE A 1 240 ? 17.094 -2.994 2.953 1 97 240 PHE A CA 1
ATOM 1885 C C . PHE A 1 240 ? 18.5 -2.482 3.207 1 97 240 PHE A C 1
ATOM 1887 O O . PHE A 1 240 ? 18.812 -2.01 4.305 1 97 240 PHE A O 1
ATOM 1894 N N . THR A 1 241 ? 19.375 -2.537 2.174 1 96 241 THR A N 1
ATOM 1895 C CA . THR A 1 241 ? 20.781 -2.15 2.26 1 96 241 THR A CA 1
ATOM 1896 C C . THR A 1 241 ? 21.078 -0.974 1.335 1 96 241 THR A C 1
ATOM 1898 O O . THR A 1 241 ? 20.203 -0.536 0.582 1 96 241 THR A O 1
ATOM 1901 N N . ASP A 1 242 ? 22.297 -0.491 1.419 1 94.5 242 ASP A N 1
ATOM 1902 C CA . ASP A 1 242 ? 22.703 0.598 0.536 1 94.5 242 ASP A CA 1
ATOM 1903 C C . ASP A 1 242 ? 22.719 0.145 -0.922 1 94.5 242 ASP A C 1
ATOM 1905 O O . ASP A 1 242 ? 22.656 0.97 -1.836 1 94.5 242 ASP A O 1
ATOM 1909 N N . GLN A 1 243 ? 22.812 -1.177 -1.123 1 93.06 243 GLN A N 1
ATOM 1910 C CA . GLN A 1 243 ? 22.844 -1.716 -2.479 1 93.06 243 GLN A CA 1
ATOM 1911 C C . GLN A 1 243 ? 21.438 -2.064 -2.961 1 93.06 243 GLN A C 1
ATOM 1913 O O . GLN A 1 243 ? 21.25 -2.457 -4.113 1 93.06 243 GLN A O 1
ATOM 1918 N N . GLY A 1 244 ? 20.438 -1.918 -2.088 1 95.12 244 GLY A N 1
ATOM 1919 C CA . GLY A 1 244 ? 19.062 -2.215 -2.479 1 95.12 244 GLY A CA 1
ATOM 1920 C C . GLY A 1 244 ? 18.422 -3.285 -1.622 1 95.12 244 GLY A C 1
ATOM 1921 O O . GLY A 1 244 ? 18.641 -3.344 -0.412 1 95.12 244 GLY A O 1
ATOM 1922 N N . PHE A 1 245 ? 17.516 -4.047 -2.234 1 96.88 245 PHE A N 1
ATOM 1923 C CA . PHE A 1 245 ? 16.703 -5.039 -1.547 1 96.88 245 PHE A CA 1
ATOM 1924 C C . PHE A 1 245 ? 17.422 -6.387 -1.489 1 96.88 245 PHE A C 1
ATOM 1926 O O . PHE A 1 245 ? 17.547 -7.07 -2.506 1 96.88 245 PHE A O 1
ATOM 1933 N N . LYS A 1 246 ? 17.844 -6.762 -0.279 1 97.12 246 LYS A N 1
ATOM 1934 C CA . LYS A 1 246 ? 18.484 -8.062 -0.077 1 97.12 246 LYS A CA 1
ATOM 1935 C C . LYS A 1 246 ? 17.453 -9.102 0.363 1 97.12 246 LYS A C 1
ATOM 1937 O O . LYS A 1 246 ? 16.781 -8.938 1.387 1 97.12 246 LYS A O 1
ATOM 1942 N N . VAL A 1 247 ? 17.438 -10.18 -0.322 1 96.25 247 VAL A N 1
ATOM 1943 C CA . VAL A 1 247 ? 16.375 -11.156 -0.152 1 96.25 247 VAL A CA 1
ATOM 1944 C C . VAL A 1 247 ? 16.578 -11.938 1.141 1 96.25 247 VAL A C 1
ATOM 1946 O O . VAL A 1 247 ? 17.719 -12.312 1.466 1 96.25 247 VAL A O 1
ATOM 1949 N N . ILE A 1 248 ? 15.516 -12.008 1.951 1 95.5 248 ILE A N 1
ATOM 1950 C CA . ILE A 1 248 ? 15.383 -12.969 3.043 1 95.5 248 ILE A CA 1
ATOM 1951 C C . ILE A 1 248 ? 14.484 -14.125 2.609 1 95.5 248 ILE A C 1
ATOM 1953 O O . ILE A 1 248 ? 13.328 -13.914 2.246 1 95.5 248 ILE A O 1
ATOM 1957 N N . PHE A 1 249 ? 15.023 -15.297 2.637 1 93.75 249 PHE A N 1
ATOM 1958 C CA . PHE A 1 249 ? 14.305 -16.469 2.152 1 93.75 249 PHE A CA 1
ATOM 1959 C C . PHE A 1 249 ? 14.727 -17.719 2.914 1 93.75 249 PHE A C 1
ATOM 1961 O O . PHE A 1 249 ? 15.766 -18.312 2.615 1 93.75 249 PHE A O 1
ATOM 1968 N N . SER A 1 250 ? 13.836 -18.141 3.797 1 95.12 250 SER A N 1
ATOM 1969 C CA . SER A 1 250 ? 14.18 -19.25 4.684 1 95.12 250 SER A CA 1
ATOM 1970 C C . SER A 1 250 ? 14.055 -20.594 3.971 1 95.12 250 SER A C 1
ATOM 1972 O O . SER A 1 250 ? 13.125 -20.797 3.191 1 95.12 250 SER A O 1
ATOM 1974 N N . ARG A 1 251 ? 14.922 -21.516 4.273 1 91.88 251 ARG A N 1
ATOM 1975 C CA . ARG A 1 251 ? 14.883 -22.875 3.744 1 91.88 251 ARG A CA 1
ATOM 1976 C C . ARG A 1 251 ? 13.742 -23.656 4.371 1 91.88 251 ARG A C 1
ATOM 1978 O O . ARG A 1 251 ? 13.359 -24.719 3.859 1 91.88 251 ARG A O 1
ATOM 1985 N N . ASP A 1 252 ? 13.172 -23.078 5.41 1 94.5 252 ASP A N 1
ATOM 1986 C CA . ASP A 1 252 ? 12.164 -23.812 6.184 1 94.5 252 ASP A CA 1
ATOM 1987 C C . ASP A 1 252 ? 10.773 -23.594 5.605 1 94.5 252 ASP A C 1
ATOM 1989 O O . ASP A 1 252 ? 9.797 -24.172 6.094 1 94.5 252 ASP A O 1
ATOM 1993 N N . ILE A 1 253 ? 10.648 -22.844 4.566 1 94.38 253 ILE A N 1
ATOM 1994 C CA . ILE A 1 253 ? 9.344 -22.453 4.035 1 94.38 253 ILE A CA 1
ATOM 1995 C C . ILE A 1 253 ? 8.523 -23.688 3.699 1 94.38 253 ILE A C 1
ATOM 1997 O O . ILE A 1 253 ? 7.371 -23.812 4.121 1 94.38 253 ILE A O 1
ATOM 2001 N N . PRO A 1 254 ? 9.086 -24.75 3.061 1 94.31 254 PRO A N 1
ATOM 2002 C CA . PRO A 1 254 ? 8.281 -25.938 2.779 1 94.31 254 PRO A CA 1
ATOM 2003 C C . PRO A 1 254 ? 7.797 -26.641 4.047 1 94.31 254 PRO A C 1
ATOM 2005 O O . PRO A 1 254 ? 6.645 -27.078 4.117 1 94.31 254 PRO A O 1
ATOM 2008 N N . THR A 1 255 ? 8.617 -26.656 5.027 1 95.56 255 THR A N 1
ATOM 2009 C CA . THR A 1 255 ? 8.266 -27.266 6.297 1 95.56 255 THR A CA 1
ATOM 2010 C C . THR A 1 255 ? 7.172 -26.469 7.004 1 95.56 255 THR A C 1
ATOM 2012 O O . THR A 1 255 ? 6.258 -27.047 7.594 1 95.56 255 THR A O 1
ATOM 2015 N N . LEU A 1 256 ? 7.309 -25.172 6.934 1 94.75 256 LEU A N 1
ATOM 2016 C CA . LEU A 1 256 ? 6.293 -24.312 7.531 1 94.75 256 LEU A CA 1
ATOM 2017 C C . LEU A 1 256 ? 4.941 -24.516 6.855 1 94.75 256 LEU A C 1
ATOM 2019 O O . LEU A 1 256 ? 3.906 -24.547 7.527 1 94.75 256 LEU A O 1
ATOM 2023 N N . VAL A 1 257 ? 4.934 -24.641 5.574 1 94.38 257 VAL A N 1
ATOM 2024 C CA . VAL A 1 257 ? 3.703 -24.891 4.832 1 94.38 257 VAL A CA 1
ATOM 2025 C C . VAL A 1 257 ? 3.064 -26.188 5.309 1 94.38 257 VAL A C 1
ATOM 2027 O O . VAL A 1 257 ? 1.859 -26.234 5.562 1 94.38 257 VAL A O 1
ATOM 2030 N N . GLU A 1 258 ? 3.822 -27.203 5.445 1 93.94 258 GLU A N 1
ATOM 2031 C CA . GLU A 1 258 ? 3.322 -28.531 5.84 1 93.94 258 GLU A CA 1
ATOM 2032 C C . GLU A 1 258 ? 2.738 -28.5 7.246 1 93.94 258 GLU A C 1
ATOM 2034 O O . GLU A 1 258 ? 1.71 -29.125 7.512 1 93.94 258 GLU A O 1
ATOM 2039 N N . LYS A 1 259 ? 3.287 -27.719 8.102 1 93.44 259 LYS A N 1
ATOM 2040 C CA . LYS A 1 259 ? 2.93 -27.781 9.516 1 93.44 259 LYS A CA 1
ATOM 2041 C C . LYS A 1 259 ? 1.853 -26.766 9.852 1 93.44 259 LYS A C 1
ATOM 2043 O O . LYS A 1 259 ? 1.048 -26.984 10.766 1 93.44 259 LYS A O 1
ATOM 2048 N N . TRP A 1 260 ? 1.827 -25.734 9.148 1 95.94 260 TRP A N 1
ATOM 2049 C CA . TRP A 1 260 ? 1.056 -24.578 9.586 1 95.94 260 TRP A CA 1
ATOM 2050 C C . TRP A 1 260 ? -0.109 -24.312 8.641 1 95.94 260 TRP A C 1
ATOM 2052 O O . TRP A 1 260 ? -1.179 -23.875 9.07 1 95.94 260 TRP A O 1
ATOM 2062 N N . LEU A 1 261 ? -0.072 -24.594 7.418 1 95.31 261 LEU A N 1
ATOM 2063 C CA . LEU A 1 261 ? -1.031 -24.141 6.414 1 95.31 261 LEU A CA 1
ATOM 2064 C C . LEU A 1 261 ? -2.324 -24.953 6.504 1 95.31 261 LEU A C 1
ATOM 2066 O O . LEU A 1 261 ? -3.418 -24.391 6.395 1 95.31 261 LEU A O 1
ATOM 2070 N N . LYS A 1 262 ? -2.246 -26.266 6.719 1 95.12 262 LYS A N 1
ATOM 2071 C CA . LYS A 1 262 ? -3.408 -27.141 6.691 1 95.12 262 LYS A CA 1
ATOM 2072 C C . LYS A 1 262 ? -4.469 -26.688 7.688 1 95.12 262 LYS A C 1
ATOM 2074 O O . LYS A 1 262 ? -5.648 -26.578 7.344 1 95.12 262 LYS A O 1
ATOM 2079 N N . THR A 1 263 ? -4.031 -26.422 8.875 1 96 263 THR A N 1
ATOM 2080 C CA . THR A 1 263 ? -4.945 -26 9.93 1 96 263 THR A CA 1
ATOM 2081 C C . THR A 1 263 ? -5.676 -24.719 9.547 1 96 263 THR A C 1
ATOM 2083 O O . THR A 1 263 ? -6.875 -24.594 9.789 1 96 263 THR A O 1
ATOM 2086 N N . ASN A 1 264 ? -4.98 -23.797 8.984 1 96.69 264 ASN A N 1
ATOM 2087 C CA . ASN A 1 264 ? -5.578 -22.516 8.617 1 96.69 264 ASN A CA 1
ATOM 2088 C C . ASN A 1 264 ? -6.562 -22.672 7.457 1 96.69 264 ASN A C 1
ATOM 2090 O O . ASN A 1 264 ? -7.598 -22 7.426 1 96.69 264 ASN A O 1
ATOM 2094 N N . VAL A 1 265 ? -6.246 -23.531 6.516 1 97.88 265 VAL A N 1
ATOM 2095 C CA . VAL A 1 265 ? -7.172 -23.812 5.422 1 97.88 265 VAL A CA 1
ATOM 2096 C C . VAL A 1 265 ? -8.422 -24.484 5.961 1 97.88 265 VAL A C 1
ATOM 2098 O O . VAL A 1 265 ? -9.547 -24.156 5.562 1 97.88 265 VAL A O 1
ATOM 2101 N N . GLN A 1 266 ? -8.25 -25.422 6.863 1 97.25 266 GLN A N 1
ATOM 2102 C CA . GLN A 1 266 ? -9.375 -26.125 7.453 1 97.25 266 GLN A CA 1
ATOM 2103 C C . GLN A 1 266 ? -10.305 -25.172 8.195 1 97.25 266 GLN A C 1
ATOM 2105 O O . GLN A 1 266 ? -11.531 -25.266 8.055 1 97.25 266 GLN A O 1
ATOM 2110 N N . ILE A 1 267 ? -9.742 -24.312 8.977 1 97.94 267 ILE A N 1
ATOM 2111 C CA . ILE A 1 267 ? -10.523 -23.328 9.719 1 97.94 267 ILE A CA 1
ATOM 2112 C C . ILE A 1 267 ? -11.359 -22.484 8.742 1 97.94 267 ILE A C 1
ATOM 2114 O O . ILE A 1 267 ? -12.539 -22.234 9 1 97.94 267 ILE A O 1
ATOM 2118 N N . PHE A 1 268 ? -10.766 -22.125 7.664 1 98.5 268 PHE A N 1
ATOM 2119 C CA . PHE A 1 268 ? -11.438 -21.312 6.652 1 98.5 268 PHE A CA 1
ATOM 2120 C C . PHE A 1 268 ? -12.586 -22.094 6.016 1 98.5 268 PHE A C 1
ATOM 2122 O O . PHE A 1 268 ? -13.695 -21.578 5.871 1 98.5 268 PHE A O 1
ATOM 2129 N N . LEU A 1 269 ? -12.344 -23.312 5.641 1 98.38 269 LEU A N 1
ATOM 2130 C CA . LEU A 1 269 ? -13.359 -24.156 5.02 1 98.38 269 LEU A CA 1
ATOM 2131 C C . LEU A 1 269 ? -14.484 -24.453 6 1 98.38 269 LEU A C 1
ATOM 2133 O O . LEU A 1 269 ? -15.664 -24.469 5.621 1 98.38 269 LEU A O 1
ATOM 2137 N N . ASP A 1 270 ? -14.133 -24.672 7.266 1 98.5 270 ASP A N 1
ATOM 2138 C CA . ASP A 1 270 ? -15.117 -24.969 8.297 1 98.5 270 ASP A CA 1
ATOM 2139 C C . ASP A 1 270 ? -16.125 -23.828 8.445 1 98.5 270 ASP A C 1
ATOM 2141 O O . ASP A 1 270 ? -17.312 -24.062 8.68 1 98.5 270 ASP A O 1
ATOM 2145 N N . LYS A 1 271 ? -15.641 -22.609 8.305 1 97.88 271 LYS A N 1
ATOM 2146 C CA . LYS A 1 271 ? -16.516 -21.453 8.375 1 97.88 271 LYS A CA 1
ATOM 2147 C C . LYS A 1 271 ? -17.641 -21.547 7.348 1 97.88 271 LYS A C 1
ATOM 2149 O O . LYS A 1 271 ? -18.703 -20.938 7.527 1 97.88 271 LYS A O 1
ATOM 2154 N N . HIS A 1 272 ? -17.406 -22.25 6.25 1 98.06 272 HIS A N 1
ATOM 2155 C CA . HIS A 1 272 ? -18.359 -22.344 5.16 1 98.06 272 HIS A CA 1
ATOM 2156 C C . HIS A 1 272 ? -18.953 -23.75 5.078 1 98.06 272 HIS A C 1
ATOM 2158 O O . HIS A 1 272 ? -19.594 -24.109 4.074 1 98.06 272 HIS A O 1
ATOM 2164 N N . LYS A 1 273 ? -18.672 -24.594 6.062 1 98.31 273 LYS A N 1
ATOM 2165 C CA . LYS A 1 273 ? -19.172 -25.969 6.141 1 98.31 273 LYS A CA 1
ATOM 2166 C C . LYS A 1 273 ? -18.688 -26.797 4.949 1 98.31 273 LYS A C 1
ATOM 2168 O O . LYS A 1 273 ? -19.469 -27.547 4.359 1 98.31 273 LYS A O 1
ATOM 2173 N N . LEU A 1 274 ? -17.484 -26.562 4.598 1 98.19 274 LEU A N 1
ATOM 2174 C CA . LEU A 1 274 ? -16.844 -27.297 3.516 1 98.19 274 LEU A CA 1
ATOM 2175 C C . LEU A 1 274 ? -15.664 -28.125 4.039 1 98.19 274 LEU A C 1
ATOM 2177 O O . LEU A 1 274 ? -15.188 -27.891 5.156 1 98.19 274 LEU A O 1
ATOM 2181 N N . SER A 1 275 ? -15.281 -29.125 3.281 1 96.06 275 SER A N 1
ATOM 2182 C CA . SER A 1 275 ? -14.07 -29.891 3.502 1 96.06 275 SER A CA 1
ATOM 2183 C C . SER A 1 275 ? -13.141 -29.812 2.295 1 96.06 275 SER A C 1
ATOM 2185 O O . SER A 1 275 ? -13.5 -29.25 1.263 1 96.06 275 SER A O 1
ATOM 2187 N N . PHE A 1 276 ? -11.992 -30.359 2.463 1 94.88 276 PHE A N 1
ATOM 2188 C CA . PHE A 1 276 ? -11.023 -30.406 1.37 1 94.88 276 PHE A CA 1
ATOM 2189 C C . PHE A 1 276 ? -11.594 -31.172 0.176 1 94.88 276 PHE A C 1
ATOM 2191 O O . PHE A 1 276 ? -11.25 -30.875 -0.972 1 94.88 276 PHE A O 1
ATOM 2198 N N . HIS A 1 277 ? -12.516 -32.062 0.355 1 94.69 277 HIS A N 1
ATOM 2199 C CA . HIS A 1 277 ? -13.125 -32.844 -0.699 1 94.69 277 HIS A CA 1
ATOM 2200 C C . HIS A 1 277 ? -14.078 -32.031 -1.55 1 94.69 277 HIS A C 1
ATOM 2202 O O . HIS A 1 277 ? -14.383 -32.375 -2.686 1 94.69 277 HIS A O 1
ATOM 2208 N N . ASP A 1 278 ? -14.523 -30.938 -0.956 1 96.81 278 ASP A N 1
ATOM 2209 C CA . ASP A 1 278 ? -15.477 -30.078 -1.649 1 96.81 278 ASP A CA 1
ATOM 2210 C C . ASP A 1 278 ? -14.758 -29.125 -2.6 1 96.81 278 ASP A C 1
ATOM 2212 O O . ASP A 1 278 ? -15.391 -28.438 -3.396 1 96.81 278 ASP A O 1
ATOM 2216 N N . ILE A 1 279 ? -13.438 -29.094 -2.529 1 97.38 279 ILE A N 1
ATOM 2217 C CA . ILE A 1 279 ? -12.648 -28.188 -3.338 1 97.38 279 ILE A CA 1
ATOM 2218 C C . ILE A 1 279 ? -12.188 -28.875 -4.617 1 97.38 279 ILE A C 1
ATOM 2220 O O . ILE A 1 279 ? -11.414 -29.828 -4.566 1 97.38 279 ILE A O 1
ATOM 2224 N N . SER A 1 280 ? -12.617 -28.406 -5.766 1 97.25 280 SER A N 1
ATOM 2225 C CA . SER A 1 280 ? -12.344 -29.047 -7.051 1 97.25 280 SER A CA 1
ATOM 2226 C C . SER A 1 280 ? -10.992 -28.609 -7.609 1 97.25 280 SER A C 1
ATOM 2228 O O . SER A 1 280 ? -10.383 -29.328 -8.406 1 97.25 280 SER A O 1
ATOM 2230 N N . VAL A 1 281 ? -10.555 -27.453 -7.223 1 98.12 281 VAL A N 1
ATOM 2231 C CA . VAL A 1 281 ? -9.289 -26.922 -7.715 1 98.12 281 VAL A CA 1
ATOM 2232 C C . VAL A 1 281 ? -8.68 -25.984 -6.676 1 98.12 281 VAL A C 1
ATOM 2234 O O . VAL A 1 281 ? -9.406 -25.297 -5.957 1 98.12 281 VAL A O 1
ATOM 2237 N N . PHE A 1 282 ? -7.367 -26.047 -6.535 1 98.31 282 PHE A N 1
ATOM 2238 C CA . PHE A 1 282 ? -6.609 -25.109 -5.727 1 98.31 282 PHE A CA 1
ATOM 2239 C C . PHE A 1 282 ? -5.664 -24.281 -6.598 1 98.31 282 PHE A C 1
ATOM 2241 O O . PHE A 1 282 ? -4.582 -24.766 -6.957 1 98.31 282 PHE A O 1
ATOM 2248 N N . LEU A 1 283 ? -6.105 -23.062 -6.961 1 98.81 283 LEU A N 1
ATOM 2249 C CA . LEU A 1 283 ? -5.234 -22.125 -7.648 1 98.81 283 LEU A CA 1
ATOM 2250 C C . LEU A 1 283 ? -4.23 -21.5 -6.68 1 98.81 283 LEU A C 1
ATOM 2252 O O . LEU A 1 283 ? -4.488 -20.453 -6.094 1 98.81 283 LEU A O 1
ATOM 2256 N N . ALA A 1 284 ? -3.062 -22.109 -6.598 1 98.56 284 ALA A N 1
ATOM 2257 C CA . ALA A 1 284 ? -2.068 -21.766 -5.59 1 98.56 284 ALA A CA 1
ATOM 2258 C C . ALA A 1 284 ? -0.879 -21.047 -6.223 1 98.56 284 ALA A C 1
ATOM 2260 O O . ALA A 1 284 ? -0.413 -21.422 -7.297 1 98.56 284 ALA A O 1
ATOM 2261 N N . HIS A 1 285 ? -0.477 -19.953 -5.559 1 98.62 285 HIS A N 1
ATOM 2262 C CA . HIS A 1 285 ? 0.819 -19.391 -5.91 1 98.62 285 HIS A CA 1
ATOM 2263 C C . HIS A 1 285 ? 1.938 -20.406 -5.719 1 98.62 285 HIS A C 1
ATOM 2265 O O . HIS A 1 285 ? 2.16 -20.891 -4.605 1 98.62 285 HIS A O 1
ATOM 2271 N N . PRO A 1 286 ? 2.65 -20.703 -6.773 1 96.88 286 PRO A N 1
ATOM 2272 C CA . PRO A 1 286 ? 3.736 -21.672 -6.656 1 96.88 286 PRO A CA 1
ATOM 2273 C C . PRO A 1 286 ? 5.051 -21.047 -6.195 1 96.88 286 PRO A C 1
ATOM 2275 O O . PRO A 1 286 ? 5.844 -20.594 -7.023 1 96.88 286 PRO A O 1
ATOM 2278 N N . GLY A 1 287 ? 5.371 -21.109 -4.926 1 94.44 287 GLY A N 1
ATOM 2279 C CA . GLY A 1 287 ? 6.625 -20.562 -4.414 1 94.44 287 GLY A CA 1
ATOM 2280 C C . GLY A 1 287 ? 7.844 -21.312 -4.922 1 94.44 287 GLY A C 1
ATOM 2281 O O . GLY A 1 287 ? 8.969 -20.812 -4.832 1 94.44 287 GLY A O 1
ATOM 2282 N N . GLY A 1 288 ? 7.777 -22.453 -5.391 1 95.81 288 GLY A N 1
ATOM 2283 C CA . GLY A 1 288 ? 8.75 -23.438 -5.852 1 95.81 288 GLY A CA 1
ATOM 2284 C C . GLY A 1 288 ? 8.227 -24.859 -5.828 1 95.81 288 GLY A C 1
ATOM 2285 O O . GLY A 1 288 ? 7.148 -25.125 -5.281 1 95.81 288 GLY A O 1
ATOM 2286 N N . LYS A 1 289 ? 9.016 -25.703 -6.398 1 96.19 289 LYS A N 1
ATOM 2287 C CA . LYS A 1 289 ? 8.602 -27.094 -6.477 1 96.19 289 LYS A CA 1
ATOM 2288 C C . LYS A 1 289 ? 8.336 -27.672 -5.086 1 96.19 289 LYS A C 1
ATOM 2290 O O . LYS A 1 289 ? 7.328 -28.344 -4.871 1 96.19 289 LYS A O 1
ATOM 2295 N N . LYS A 1 290 ? 9.164 -27.375 -4.18 1 95.38 290 LYS A N 1
ATOM 2296 C CA . LYS A 1 290 ? 9.031 -27.906 -2.832 1 95.38 290 LYS A CA 1
ATOM 2297 C C . LYS A 1 290 ? 7.789 -27.359 -2.137 1 95.38 290 LYS A C 1
ATOM 2299 O O . LYS A 1 290 ? 7.164 -28.047 -1.33 1 95.38 290 LYS A O 1
ATOM 2304 N N . VAL A 1 291 ? 7.457 -26.141 -2.438 1 96.06 291 VAL A N 1
ATOM 2305 C CA . VAL A 1 291 ? 6.254 -25.547 -1.865 1 96.06 291 VAL A CA 1
ATOM 2306 C C . VAL A 1 291 ? 5.016 -26.234 -2.438 1 96.06 291 VAL A C 1
ATOM 2308 O O . VAL A 1 291 ? 4.07 -26.531 -1.704 1 96.06 291 VAL A O 1
ATOM 2311 N N . ILE A 1 292 ? 4.988 -26.484 -3.729 1 97.25 292 ILE A N 1
ATOM 2312 C CA . ILE A 1 292 ? 3.881 -27.203 -4.359 1 97.25 292 ILE A CA 1
ATOM 2313 C C . ILE A 1 292 ? 3.74 -28.594 -3.734 1 97.25 292 ILE A C 1
ATOM 2315 O O . ILE A 1 292 ? 2.633 -29.016 -3.4 1 97.25 292 ILE A O 1
ATOM 2319 N N . ASP A 1 293 ? 4.879 -29.25 -3.582 1 96.81 293 ASP A N 1
ATOM 2320 C CA . ASP A 1 293 ? 4.867 -30.562 -2.949 1 96.81 293 ASP A CA 1
ATOM 2321 C C . ASP A 1 293 ? 4.293 -30.5 -1.536 1 96.81 293 ASP A C 1
ATOM 2323 O O . ASP A 1 293 ? 3.543 -31.375 -1.116 1 96.81 293 ASP A O 1
ATOM 2327 N N . ALA A 1 294 ? 4.668 -29.469 -0.86 1 96.44 294 ALA A N 1
ATOM 2328 C CA . ALA A 1 294 ? 4.164 -29.281 0.498 1 96.44 294 ALA A CA 1
ATOM 2329 C C . ALA A 1 294 ? 2.656 -29.047 0.498 1 96.44 294 ALA A C 1
ATOM 2331 O O . ALA A 1 294 ? 1.952 -29.516 1.393 1 96.44 294 ALA A O 1
ATOM 2332 N N . TYR A 1 295 ? 2.127 -28.266 -0.472 1 96.44 295 TYR A N 1
ATOM 2333 C CA . TYR A 1 295 ? 0.684 -28.094 -0.611 1 96.44 295 TYR A CA 1
ATOM 2334 C C . TYR A 1 295 ? -0.004 -29.453 -0.762 1 96.44 295 TYR A C 1
ATOM 2336 O O . TYR A 1 295 ? -0.964 -29.75 -0.048 1 96.44 295 TYR A O 1
ATOM 2344 N N . ILE A 1 296 ? 0.524 -30.219 -1.706 1 95.94 296 ILE A N 1
ATOM 2345 C CA . ILE A 1 296 ? -0.061 -31.516 -2.041 1 95.94 296 ILE A CA 1
ATOM 2346 C C . ILE A 1 296 ? -0.073 -32.406 -0.806 1 95.94 296 ILE A C 1
ATOM 2348 O O . ILE A 1 296 ? -1.11 -32.969 -0.451 1 95.94 296 ILE A O 1
ATOM 2352 N N . LYS A 1 297 ? 1.028 -32.438 -0.154 1 95.25 297 LYS A N 1
ATOM 2353 C CA . LYS A 1 297 ? 1.188 -33.312 1.011 1 95.25 297 LYS A CA 1
ATOM 2354 C C . LYS A 1 297 ? 0.321 -32.844 2.172 1 95.25 297 LYS A C 1
ATOM 2356 O O . LYS A 1 297 ? -0.411 -33.625 2.771 1 95.25 297 LYS A O 1
ATOM 2361 N N . SER A 1 298 ? 0.369 -31.609 2.477 1 92.94 298 SER A N 1
ATOM 2362 C CA . SER A 1 298 ? -0.274 -31.047 3.666 1 92.94 298 SER A CA 1
ATOM 2363 C C . SER A 1 298 ? -1.791 -31.031 3.514 1 92.94 298 SER A C 1
ATOM 2365 O O . SER A 1 298 ? -2.521 -31.266 4.477 1 92.94 298 SER A O 1
ATOM 2367 N N . LEU A 1 299 ? -2.26 -30.75 2.35 1 93.88 299 LEU A N 1
ATOM 2368 C CA . LEU A 1 299 ? -3.691 -30.547 2.154 1 93.88 299 LEU A CA 1
ATOM 2369 C C . LEU A 1 299 ? -4.352 -31.797 1.602 1 93.88 299 LEU A C 1
ATOM 2371 O O . LEU A 1 299 ? -5.574 -31.859 1.474 1 93.88 299 LEU A O 1
ATOM 2375 N N . GLY A 1 300 ? -3.6 -32.781 1.295 1 93.31 300 GLY A N 1
ATOM 2376 C CA . GLY A 1 300 ? -4.125 -34.031 0.747 1 93.31 300 GLY A CA 1
ATOM 2377 C C . GLY A 1 300 ? -4.766 -33.844 -0.617 1 93.31 300 GLY A C 1
ATOM 2378 O O . GLY A 1 300 ? -5.805 -34.438 -0.903 1 93.31 300 GLY A O 1
ATOM 2379 N N . LEU A 1 301 ? -4.199 -32.969 -1.392 1 94 301 LEU A N 1
ATOM 2380 C CA . LEU A 1 301 ? -4.723 -32.688 -2.723 1 94 301 LEU A CA 1
ATOM 2381 C C . LEU A 1 301 ? -3.986 -33.5 -3.781 1 94 301 LEU A C 1
ATOM 2383 O O . LEU A 1 301 ? -2.807 -33.812 -3.619 1 94 301 LEU A O 1
ATOM 2387 N N . SER A 1 302 ? -4.723 -33.906 -4.848 1 95.31 302 SER A N 1
ATOM 2388 C CA . SER A 1 302 ? -4.043 -34.469 -5.996 1 95.31 302 SER A CA 1
ATOM 2389 C C . SER A 1 302 ? -3.252 -33.438 -6.77 1 95.31 302 SER A C 1
ATOM 2391 O O . SER A 1 302 ? -3.59 -32.25 -6.738 1 95.31 302 SER A O 1
ATOM 2393 N N . SER A 1 303 ? -2.242 -33.875 -7.434 1 95.69 303 SER A N 1
ATOM 2394 C CA . SER A 1 303 ? -1.406 -32.969 -8.227 1 95.69 303 SER A CA 1
ATOM 2395 C C . SER A 1 303 ? -2.221 -32.281 -9.305 1 95.69 303 SER A C 1
ATOM 2397 O O . SER A 1 303 ? -1.916 -31.125 -9.68 1 95.69 303 SER A O 1
ATOM 2399 N N . GLU A 1 304 ? -3.256 -32.906 -9.766 1 96.31 304 GLU A N 1
ATOM 2400 C CA . GLU A 1 304 ? -4.094 -32.375 -10.836 1 96.31 304 GLU A CA 1
ATOM 2401 C C . GLU A 1 304 ? -4.801 -31.094 -10.383 1 96.31 304 GLU A C 1
ATOM 2403 O O . GLU A 1 304 ? -5.043 -30.188 -11.188 1 96.31 304 GLU A O 1
ATOM 2408 N N . LYS A 1 305 ? -5.066 -31 -9.148 1 96.69 305 LYS A N 1
ATOM 2409 C CA . LYS A 1 305 ? -5.758 -29.844 -8.602 1 96.69 305 LYS A CA 1
ATOM 2410 C C . LYS A 1 305 ? -4.848 -28.625 -8.578 1 96.69 305 LYS A C 1
ATOM 2412 O O . LYS A 1 305 ? -5.312 -27.5 -8.375 1 96.69 305 LYS A O 1
ATOM 2417 N N . LEU A 1 306 ? -3.537 -28.844 -8.836 1 97.69 306 LEU A N 1
ATOM 2418 C CA . LEU A 1 306 ? -2.562 -27.75 -8.844 1 97.69 306 LEU A CA 1
ATOM 2419 C C . LEU A 1 306 ? -1.879 -27.656 -10.203 1 97.69 306 LEU A C 1
ATOM 2421 O O . LEU A 1 306 ? -0.773 -27.109 -10.312 1 97.69 306 LEU A O 1
ATOM 2425 N N . SER A 1 307 ? -2.498 -28.156 -11.25 1 97.88 307 SER A N 1
ATOM 2426 C CA . SER A 1 307 ? -1.892 -28.234 -12.578 1 97.88 307 SER A CA 1
ATOM 2427 C C . SER A 1 307 ? -1.517 -26.844 -13.102 1 97.88 307 SER A C 1
ATOM 2429 O O . SER A 1 307 ? -0.447 -26.672 -13.688 1 97.88 307 SER A O 1
ATOM 2431 N N . SER A 1 308 ? -2.402 -25.844 -12.914 1 98.56 308 SER A N 1
ATOM 2432 C CA . SER A 1 308 ? -2.111 -24.484 -13.383 1 98.56 308 SER A CA 1
ATOM 2433 C C . SER A 1 308 ? -0.91 -23.891 -12.648 1 98.56 308 SER A C 1
ATOM 2435 O O . SER A 1 308 ? -0.08 -23.219 -13.258 1 98.56 308 SER A O 1
ATOM 2437 N N . ALA A 1 309 ? -0.81 -24.125 -11.336 1 98.56 309 ALA A N 1
ATOM 2438 C CA . ALA A 1 309 ? 0.338 -23.672 -10.562 1 98.56 309 ALA A CA 1
ATOM 2439 C C . ALA A 1 309 ? 1.636 -24.266 -11.086 1 98.56 309 ALA A C 1
ATOM 2441 O O . ALA A 1 309 ? 2.639 -23.562 -11.242 1 98.56 309 ALA A O 1
ATOM 2442 N N . GLN A 1 310 ? 1.616 -25.562 -11.359 1 98.12 310 GLN A N 1
ATOM 2443 C CA . GLN A 1 310 ? 2.787 -26.266 -11.875 1 98.12 310 GLN A CA 1
ATOM 2444 C C . GLN A 1 310 ? 3.182 -25.734 -13.25 1 98.12 310 GLN A C 1
ATOM 2446 O O . GLN A 1 310 ? 4.363 -25.5 -13.516 1 98.12 310 GLN A O 1
ATOM 2451 N N . SER A 1 311 ? 2.215 -25.562 -14.086 1 98.44 311 SER A N 1
ATOM 2452 C CA . SER A 1 311 ? 2.457 -25.062 -15.438 1 98.44 311 SER A CA 1
ATOM 2453 C C . SER A 1 311 ? 3.105 -23.672 -15.406 1 98.44 311 SER A C 1
ATOM 2455 O O . SER A 1 311 ? 4.082 -23.438 -16.109 1 98.44 311 SER A O 1
ATOM 2457 N N . ILE A 1 312 ? 2.586 -22.812 -14.594 1 98.75 312 ILE A N 1
ATOM 2458 C CA . ILE A 1 312 ? 3.076 -21.438 -14.531 1 98.75 312 ILE A CA 1
ATOM 2459 C C . ILE A 1 312 ? 4.48 -21.422 -13.93 1 98.75 312 ILE A C 1
ATOM 2461 O O . ILE A 1 312 ? 5.355 -20.688 -14.406 1 98.75 312 ILE A O 1
ATOM 2465 N N . LEU A 1 313 ? 4.711 -22.234 -12.898 1 98.56 313 LEU A N 1
ATOM 2466 C CA . LEU A 1 313 ? 6.051 -22.312 -12.336 1 98.56 313 LEU A CA 1
ATOM 2467 C C . LEU A 1 313 ? 7.059 -22.766 -13.391 1 98.56 313 LEU A C 1
ATOM 2469 O O . LEU A 1 313 ? 8.148 -22.188 -13.5 1 98.56 313 LEU A O 1
ATOM 2473 N N . GLN A 1 314 ? 6.703 -23.719 -14.172 1 98.19 314 GLN A N 1
ATOM 2474 C CA . GLN A 1 314 ? 7.59 -24.281 -15.188 1 98.19 314 GLN A CA 1
ATOM 2475 C C . GLN A 1 314 ? 7.953 -23.234 -16.234 1 98.19 314 GLN A C 1
ATOM 2477 O O . GLN A 1 314 ? 9.109 -23.156 -16.672 1 98.19 314 GLN A O 1
ATOM 2482 N N . LYS A 1 315 ? 7.031 -22.438 -16.578 1 98.25 315 LYS A N 1
ATOM 2483 C CA . LYS A 1 315 ? 7.195 -21.562 -17.719 1 98.25 315 LYS A CA 1
ATOM 2484 C C . LYS A 1 315 ? 7.781 -20.203 -17.312 1 98.25 315 LYS A C 1
ATOM 2486 O O . LYS A 1 315 ? 8.445 -19.547 -18.109 1 98.25 315 LYS A O 1
ATOM 2491 N N . HIS A 1 316 ? 7.531 -19.781 -16.016 1 98.56 316 HIS A N 1
ATOM 2492 C CA . HIS A 1 316 ? 7.82 -18.391 -15.688 1 98.56 316 HIS A CA 1
ATOM 2493 C C . HIS A 1 316 ? 8.586 -18.281 -14.375 1 98.56 316 HIS A C 1
ATOM 2495 O O . HIS A 1 316 ? 9.023 -17.188 -13.992 1 98.56 316 HIS A O 1
ATOM 2501 N N . GLY A 1 317 ? 8.844 -19.422 -13.664 1 98.25 317 GLY A N 1
ATOM 2502 C CA . GLY A 1 317 ? 9.391 -19.328 -12.32 1 98.25 317 GLY A CA 1
ATOM 2503 C C . GLY A 1 317 ? 8.461 -18.625 -11.344 1 98.25 317 GLY A C 1
ATOM 2504 O O . GLY A 1 317 ? 7.238 -18.719 -11.461 1 98.25 317 GLY A O 1
ATOM 2505 N N . ASN A 1 318 ? 9.047 -18.109 -10.297 1 98.31 318 ASN A N 1
ATOM 2506 C CA . ASN A 1 318 ? 8.312 -17.359 -9.281 1 98.31 318 ASN A CA 1
ATOM 2507 C C . ASN A 1 318 ? 8.375 -15.852 -9.547 1 98.31 318 ASN A C 1
ATOM 2509 O O . ASN A 1 318 ? 9.438 -15.242 -9.406 1 98.31 318 ASN A O 1
ATOM 2513 N N . MET A 1 319 ? 7.273 -15.273 -9.891 1 98.81 319 MET A N 1
ATOM 2514 C CA . MET A 1 319 ? 7.188 -13.844 -10.156 1 98.81 319 MET A CA 1
ATOM 2515 C C . MET A 1 319 ? 6.543 -13.109 -8.984 1 98.81 319 MET A C 1
ATOM 2517 O O . MET A 1 319 ? 5.789 -12.156 -9.18 1 98.81 319 MET A O 1
ATOM 2521 N N . SER A 1 320 ? 6.699 -13.641 -7.824 1 98.56 320 SER A N 1
ATOM 2522 C CA . SER A 1 320 ? 6.16 -13.055 -6.602 1 98.56 320 SER A CA 1
ATOM 2523 C C . SER A 1 320 ? 4.66 -12.812 -6.723 1 98.56 320 SER A C 1
ATOM 2525 O O . SER A 1 320 ? 3.902 -13.719 -7.059 1 98.56 320 SER A O 1
ATOM 2527 N N . SER A 1 321 ? 4.145 -11.617 -6.484 1 98.88 321 SER A N 1
ATOM 2528 C CA . SER A 1 321 ? 2.719 -11.336 -6.371 1 98.88 321 SER A CA 1
ATOM 2529 C C . SER A 1 321 ? 2.01 -11.547 -7.707 1 98.88 321 SER A C 1
ATOM 2531 O O . SER A 1 321 ? 0.804 -11.797 -7.742 1 98.88 321 SER A O 1
ATOM 2533 N N . ALA A 1 322 ? 2.707 -11.438 -8.812 1 98.94 322 ALA A N 1
ATOM 2534 C CA . ALA A 1 322 ? 2.088 -11.523 -10.133 1 98.94 322 ALA A CA 1
ATOM 2535 C C . ALA A 1 322 ? 1.719 -12.961 -10.477 1 98.94 322 ALA A C 1
ATOM 2537 O O . ALA A 1 322 ? 0.786 -13.203 -11.242 1 98.94 322 ALA A O 1
ATOM 2538 N N . THR A 1 323 ? 2.398 -13.898 -9.844 1 98.94 323 THR A N 1
ATOM 2539 C CA . THR A 1 323 ? 2.322 -15.297 -10.234 1 98.94 323 THR A CA 1
ATOM 2540 C C . THR A 1 323 ? 0.891 -15.812 -10.125 1 98.94 323 THR A C 1
ATOM 2542 O O . THR A 1 323 ? 0.409 -16.531 -11.008 1 98.94 323 THR A O 1
ATOM 2545 N N . ILE A 1 324 ? 0.219 -15.461 -9.047 1 98.94 324 ILE A N 1
ATOM 2546 C CA . ILE A 1 324 ? -1.104 -16.016 -8.773 1 98.94 324 ILE A CA 1
ATOM 2547 C C . ILE A 1 324 ? -2.074 -15.586 -9.875 1 98.94 324 ILE A C 1
ATOM 2549 O O . ILE A 1 324 ? -2.984 -16.344 -10.234 1 98.94 324 ILE A O 1
ATOM 2553 N N . LEU A 1 325 ? -1.888 -14.414 -10.438 1 98.94 325 LEU A N 1
ATOM 2554 C CA . LEU A 1 325 ? -2.758 -13.969 -11.523 1 98.94 325 LEU A CA 1
ATOM 2555 C C . LEU A 1 325 ? -2.5 -14.758 -12.797 1 98.94 325 LEU A C 1
ATOM 2557 O O . LEU A 1 325 ? -3.434 -15.062 -13.547 1 98.94 325 LEU A O 1
ATOM 2561 N N . TYR A 1 326 ? -1.203 -15.117 -13.062 1 98.94 326 TYR A N 1
ATOM 2562 C CA . TYR A 1 326 ? -0.884 -16 -14.18 1 98.94 326 TYR A CA 1
ATOM 2563 C C . TYR A 1 326 ? -1.539 -17.359 -14 1 98.94 326 TYR A C 1
ATOM 2565 O O . TYR A 1 326 ? -2.035 -17.953 -14.961 1 98.94 326 TYR A O 1
ATOM 2573 N N . VAL A 1 327 ? -1.517 -17.844 -12.781 1 98.94 327 VAL A N 1
ATOM 2574 C CA . VAL A 1 327 ? -2.121 -19.141 -12.469 1 98.94 327 VAL A CA 1
ATOM 2575 C C . VAL A 1 327 ? -3.617 -19.094 -12.766 1 98.94 327 VAL A C 1
ATOM 2577 O O . VAL A 1 327 ? -4.156 -20 -13.398 1 98.94 327 VAL A O 1
ATOM 2580 N N . ILE A 1 328 ? -4.273 -18.062 -12.336 1 98.88 328 ILE A N 1
ATOM 2581 C CA . ILE A 1 328 ? -5.711 -17.922 -12.555 1 98.88 328 ILE A CA 1
ATOM 2582 C C . ILE A 1 328 ? -5.996 -17.828 -14.055 1 98.88 328 ILE A C 1
ATOM 2584 O O . ILE A 1 328 ? -6.918 -18.484 -14.555 1 98.88 328 ILE A O 1
ATOM 2588 N N . LYS A 1 329 ? -5.215 -17.047 -14.773 1 98.69 329 LYS A N 1
ATOM 2589 C CA . LYS A 1 329 ? -5.398 -16.906 -16.219 1 98.69 329 LYS A CA 1
ATOM 2590 C C . LYS A 1 329 ? -5.293 -18.266 -16.906 1 98.69 329 LYS A C 1
ATOM 2592 O O . LYS A 1 329 ? -6.117 -18.594 -17.766 1 98.69 329 LYS A O 1
ATOM 2597 N N . ASP A 1 330 ? -4.215 -18.984 -16.578 1 98.56 330 ASP A N 1
ATOM 2598 C CA . ASP A 1 330 ? -4.004 -20.312 -17.156 1 98.56 330 ASP A CA 1
ATOM 2599 C C . ASP A 1 330 ? -5.227 -21.203 -16.953 1 98.56 330 ASP A C 1
ATOM 2601 O O . ASP A 1 330 ? -5.652 -21.906 -17.875 1 98.56 330 ASP A O 1
ATOM 2605 N N . HIS A 1 331 ? -5.777 -21.141 -15.734 1 98.44 331 HIS A N 1
ATOM 2606 C CA . HIS A 1 331 ? -6.93 -21.984 -15.445 1 98.44 331 HIS A CA 1
ATOM 2607 C C . HIS A 1 331 ? -8.172 -21.5 -16.172 1 98.44 331 HIS A C 1
ATOM 2609 O O . HIS A 1 331 ? -8.992 -22.312 -16.625 1 98.44 331 HIS A O 1
ATOM 2615 N N . LEU A 1 332 ? -8.414 -20.188 -16.25 1 97.31 332 LEU A N 1
ATOM 2616 C CA . LEU A 1 332 ? -9.547 -19.625 -16.984 1 97.31 332 LEU A CA 1
ATOM 2617 C C . LEU A 1 332 ? -9.547 -20.094 -18.438 1 97.31 332 LEU A C 1
ATOM 2619 O O . LEU A 1 332 ? -10.602 -20.375 -19.016 1 97.31 332 LEU A O 1
ATOM 2623 N N . GLN A 1 333 ? -8.391 -20.188 -18.984 1 96.19 333 GLN A N 1
ATOM 2624 C CA . GLN A 1 333 ? -8.266 -20.484 -20.422 1 96.19 333 GLN A CA 1
ATOM 2625 C C . GLN A 1 333 ? -8.227 -21.984 -20.672 1 96.19 333 GLN A C 1
ATOM 2627 O O . GLN A 1 333 ? -8.75 -22.469 -21.672 1 96.19 333 GLN A O 1
ATOM 2632 N N . ASN A 1 334 ? -7.613 -22.766 -19.703 1 95.31 334 ASN A N 1
ATOM 2633 C CA . ASN A 1 334 ? -7.277 -24.141 -20.047 1 95.31 334 ASN A CA 1
ATOM 2634 C C . ASN A 1 334 ? -7.867 -25.125 -19.047 1 95.31 334 ASN A C 1
ATOM 2636 O O . ASN A 1 334 ? -7.902 -26.328 -19.297 1 95.31 334 ASN A O 1
ATOM 2640 N N . GLY A 1 335 ? -8.305 -24.609 -17.906 1 95.44 335 GLY A N 1
ATOM 2641 C CA . GLY A 1 335 ? -8.711 -25.5 -16.828 1 95.44 335 GLY A CA 1
ATOM 2642 C C . GLY A 1 335 ? -10.141 -25.984 -16.969 1 95.44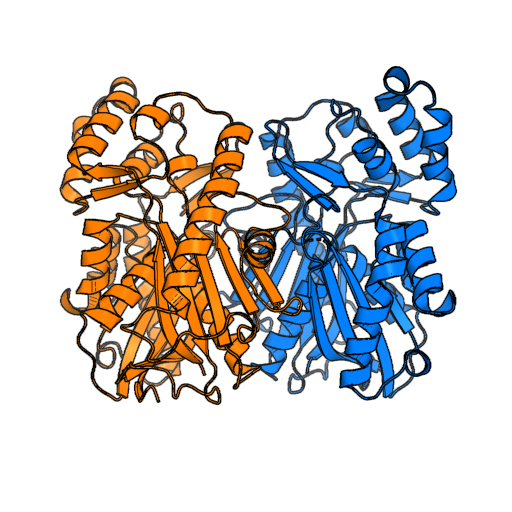 335 GLY A C 1
ATOM 2643 O O . GLY A 1 335 ? -10.953 -25.375 -17.656 1 95.44 335 GLY A O 1
ATOM 2644 N N . HIS A 1 336 ? -10.391 -27.094 -16.344 1 94.31 336 HIS A N 1
ATOM 2645 C CA . HIS A 1 336 ? -11.758 -27.609 -16.266 1 94.31 336 HIS A CA 1
ATOM 2646 C C . HIS A 1 336 ? -12.594 -26.781 -15.297 1 94.31 336 HIS A C 1
ATOM 2648 O O . HIS A 1 336 ? -12.109 -26.359 -14.25 1 94.31 336 HIS A O 1
ATOM 2654 N N . LYS A 1 337 ? -13.82 -26.5 -15.656 1 95.06 337 LYS A N 1
ATOM 2655 C CA . LYS A 1 337 ? -14.773 -25.734 -14.852 1 95.06 337 LYS A CA 1
ATOM 2656 C C . LYS A 1 337 ? -16.156 -26.375 -14.891 1 95.06 337 LYS A C 1
ATOM 2658 O O . LYS A 1 337 ? -16.609 -26.828 -15.945 1 95.06 337 LYS A O 1
ATOM 2663 N N . LYS A 1 338 ? -16.703 -26.5 -13.805 1 97 338 LYS A N 1
ATOM 2664 C CA . LYS A 1 338 ? -18.078 -26.938 -13.68 1 97 338 LYS A CA 1
ATOM 2665 C C . LYS A 1 338 ? -18.891 -26 -12.789 1 97 338 LYS A C 1
ATOM 2667 O O . LYS A 1 338 ? -18.391 -25.531 -11.758 1 97 338 LYS A O 1
ATOM 2672 N N . GLU A 1 339 ? -20.109 -25.766 -13.219 1 97.5 339 GLU A N 1
ATOM 2673 C CA . GLU A 1 339 ? -20.969 -24.828 -12.5 1 97.5 339 GLU A CA 1
ATOM 2674 C C . GLU A 1 339 ? -21.141 -25.234 -11.039 1 97.5 339 GLU A C 1
ATOM 2676 O O . GLU A 1 339 ? -21.312 -26.406 -10.734 1 97.5 339 GLU A O 1
ATOM 2681 N N . ALA A 1 340 ? -20.969 -24.328 -10.164 1 97.19 340 ALA A N 1
ATOM 2682 C CA . ALA A 1 340 ? -21.234 -24.422 -8.727 1 97.19 340 ALA A CA 1
ATOM 2683 C C . ALA A 1 340 ? -20.109 -25.156 -8.008 1 97.19 340 ALA A C 1
ATOM 2685 O O . ALA A 1 340 ? -20.109 -25.266 -6.777 1 97.19 340 ALA A O 1
ATOM 2686 N N . GLU A 1 341 ? -19.156 -25.625 -8.805 1 97.81 341 GLU A N 1
ATOM 2687 C CA . GLU A 1 341 ? -17.984 -26.203 -8.133 1 97.81 341 GLU A CA 1
ATOM 2688 C C . GLU A 1 341 ? -17.188 -25.125 -7.414 1 97.81 341 GLU A C 1
ATOM 2690 O O . GLU A 1 341 ? -17.141 -23.969 -7.859 1 97.81 341 GLU A O 1
ATOM 2695 N N . ARG A 1 342 ? -16.562 -25.562 -6.297 1 98.06 342 ARG A N 1
ATOM 2696 C CA . ARG A 1 342 ? -15.828 -24.641 -5.453 1 98.06 342 ARG A CA 1
ATOM 2697 C C . ARG A 1 342 ? -14.328 -24.812 -5.617 1 98.06 342 ARG A C 1
ATOM 2699 O O . ARG A 1 342 ? -13.859 -25.922 -5.895 1 98.06 342 ARG A O 1
ATOM 2706 N N . GLY A 1 343 ? -13.648 -23.766 -5.469 1 98.5 343 GLY A N 1
ATOM 2707 C CA . GLY A 1 343 ? -12.195 -23.797 -5.477 1 98.5 343 GLY A CA 1
ATOM 2708 C C . GLY A 1 343 ? -11.578 -22.797 -4.516 1 98.5 343 GLY A C 1
ATOM 2709 O O . GLY A 1 343 ? -12.297 -22.031 -3.861 1 98.5 343 GLY A O 1
ATOM 2710 N N . LEU A 1 344 ? -10.273 -22.859 -4.352 1 98.75 344 LEU A N 1
ATOM 2711 C CA . LEU A 1 344 ? -9.492 -21.953 -3.52 1 98.75 344 LEU A CA 1
ATOM 2712 C C . LEU A 1 344 ? -8.438 -21.234 -4.352 1 98.75 344 LEU A C 1
ATOM 2714 O O . LEU A 1 344 ? -7.891 -21.797 -5.297 1 98.75 344 LEU A O 1
ATOM 2718 N N . ILE A 1 345 ? -8.25 -20.016 -4.059 1 98.88 345 ILE A N 1
ATOM 2719 C CA . ILE A 1 345 ? -7.066 -19.25 -4.441 1 98.88 345 ILE A CA 1
ATOM 2720 C C . ILE A 1 345 ? -6.18 -19.016 -3.219 1 98.88 345 ILE A C 1
ATOM 2722 O O . ILE A 1 345 ? -6.672 -18.656 -2.146 1 98.88 345 ILE A O 1
ATOM 2726 N N . GLY A 1 346 ? -4.879 -19.281 -3.332 1 98.38 346 GLY A N 1
ATOM 2727 C CA . GLY A 1 346 ? -4.043 -19.141 -2.15 1 98.38 346 GLY A CA 1
ATOM 2728 C C . GLY A 1 346 ? -2.629 -18.688 -2.467 1 98.38 346 GLY A C 1
ATOM 2729 O O . GLY A 1 346 ? -2.074 -19.047 -3.508 1 98.38 346 GLY A O 1
ATOM 2730 N N . ALA A 1 347 ? -2.051 -17.922 -1.634 1 98.75 347 ALA A N 1
ATOM 2731 C CA . ALA A 1 347 ? -0.666 -17.469 -1.716 1 98.75 347 ALA A CA 1
ATOM 2732 C C . ALA A 1 347 ? -0.082 -17.234 -0.326 1 98.75 347 ALA A C 1
ATOM 2734 O O . ALA A 1 347 ? -0.81 -16.906 0.611 1 98.75 347 ALA A O 1
ATOM 2735 N N . LEU A 1 348 ? 1.173 -17.438 -0.191 1 98.44 348 LEU A N 1
ATOM 2736 C CA . LEU A 1 348 ? 1.93 -17.172 1.029 1 98.44 348 LEU A CA 1
ATOM 2737 C C . LEU A 1 348 ? 2.914 -16.031 0.823 1 98.44 348 LEU A C 1
ATOM 2739 O O . LEU A 1 348 ? 3.326 -15.75 -0.306 1 98.44 348 LEU A O 1
ATOM 2743 N N . GLY A 1 349 ? 3.227 -15.305 1.886 1 98.12 349 GLY A N 1
ATOM 2744 C CA . GLY A 1 349 ? 4.137 -14.18 1.736 1 98.12 349 GLY A CA 1
ATOM 2745 C C . GLY A 1 349 ? 4.711 -13.703 3.055 1 98.12 349 GLY A C 1
ATOM 2746 O O . GLY A 1 349 ? 4.492 -14.32 4.098 1 98.12 349 GLY A O 1
ATOM 2747 N N . PRO A 1 350 ? 5.484 -12.547 3.023 1 97.94 350 PRO A N 1
ATOM 2748 C CA . PRO A 1 350 ? 6.16 -12.016 4.211 1 97.94 350 PRO A CA 1
ATOM 2749 C C . PRO A 1 350 ? 5.191 -11.656 5.332 1 97.94 350 PRO A C 1
ATOM 2751 O O . PRO A 1 350 ? 4.109 -11.125 5.074 1 97.94 350 PRO A O 1
ATOM 2754 N N . GLY A 1 351 ? 5.715 -11.758 6.578 1 90.19 351 GLY A N 1
ATOM 2755 C CA . GLY A 1 351 ? 4.922 -11.453 7.762 1 90.19 351 GLY A CA 1
ATOM 2756 C C . GLY A 1 351 ? 4.66 -12.672 8.633 1 90.19 351 GLY A C 1
ATOM 2757 O O . GLY A 1 351 ? 4.219 -12.539 9.773 1 90.19 351 GLY A O 1
ATOM 2758 N N . PHE A 1 352 ? 5.691 -14.531 8.281 1 97.06 352 PHE A N 1
ATOM 2759 C CA . PHE A 1 352 ? 5.113 -15.391 7.254 1 97.06 352 PHE A CA 1
ATOM 2760 C C . PHE A 1 352 ? 3.592 -15.391 7.336 1 97.06 352 PHE A C 1
ATOM 2762 O O . PHE A 1 352 ? 3.025 -15.484 8.43 1 97.06 352 PHE A O 1
ATOM 2769 N N . SER A 1 353 ? 2.803 -15.273 6.137 1 98.31 353 SER A N 1
ATOM 2770 C CA . SER A 1 353 ? 1.352 -15.117 6.125 1 98.31 353 SER A CA 1
ATOM 2771 C C . SER A 1 353 ? 0.722 -15.906 4.977 1 98.31 353 SER A C 1
ATOM 2773 O O . SER A 1 353 ? 1.414 -16.297 4.039 1 98.31 353 SER A O 1
ATOM 2775 N N . SER A 1 354 ? -0.562 -16.203 5.145 1 98.38 354 SER A N 1
ATOM 2776 C CA . SER A 1 354 ? -1.366 -16.859 4.121 1 98.38 354 SER A CA 1
ATOM 2777 C C . SER A 1 354 ? -2.564 -16.016 3.725 1 98.38 354 SER A C 1
ATOM 2779 O O . SER A 1 354 ? -3.207 -15.398 4.582 1 98.38 354 SER A O 1
ATOM 2781 N N . GLU A 1 355 ? -2.793 -15.836 2.465 1 98.81 355 GLU A N 1
ATOM 2782 C CA . GLU A 1 355 ? -4.004 -15.258 1.887 1 98.81 355 GLU A CA 1
ATOM 2783 C C . GLU A 1 355 ? -4.801 -16.297 1.11 1 98.81 355 GLU A C 1
ATOM 2785 O O . GLU A 1 355 ? -4.281 -16.922 0.178 1 98.81 355 GLU A O 1
ATOM 2790 N N . LEU A 1 356 ? -6.062 -16.5 1.505 1 98.81 356 LEU A N 1
ATOM 2791 C CA . LEU A 1 356 ? -6.941 -17.484 0.867 1 98.81 356 LEU A CA 1
ATOM 2792 C C . LEU A 1 356 ? -8.227 -16.812 0.378 1 98.81 356 LEU A C 1
ATOM 2794 O O . LEU A 1 356 ? -8.75 -15.914 1.029 1 98.81 356 LEU A O 1
ATOM 2798 N N . LEU A 1 357 ? -8.656 -17.172 -0.755 1 98.94 357 LEU A N 1
ATOM 2799 C CA . LEU A 1 357 ? -9.984 -16.828 -1.258 1 98.94 357 LEU A CA 1
ATOM 2800 C C . LEU A 1 357 ? -10.773 -18.078 -1.63 1 98.94 357 LEU A C 1
ATOM 2802 O O . LEU A 1 357 ? -10.234 -19 -2.25 1 98.94 357 LEU A O 1
ATOM 2806 N N . LEU A 1 358 ? -12.023 -18.156 -1.178 1 98.88 358 LEU A N 1
ATOM 2807 C CA . LEU A 1 358 ? -12.977 -19.172 -1.61 1 98.88 358 LEU A CA 1
ATOM 2808 C C . LEU A 1 358 ? -13.812 -18.672 -2.787 1 98.88 358 LEU A C 1
ATOM 2810 O O . LEU A 1 358 ? -14.336 -17.547 -2.754 1 98.88 358 LEU A O 1
ATOM 2814 N N . PHE A 1 359 ? -13.852 -19.438 -3.871 1 98.75 359 PHE A N 1
ATOM 2815 C CA . PHE A 1 359 ? -14.672 -19.031 -5.004 1 98.75 359 PHE A CA 1
ATOM 2816 C C . PHE A 1 359 ? -15.516 -20.188 -5.516 1 98.75 359 PHE A C 1
ATOM 2818 O O . PHE A 1 359 ? -15.289 -21.344 -5.141 1 98.75 359 PHE A O 1
ATOM 2825 N N . SER A 1 360 ? -16.562 -19.906 -6.277 1 98.44 360 SER A N 1
ATOM 2826 C CA . SER A 1 360 ? -17.391 -20.875 -6.996 1 98.44 360 SER A CA 1
ATOM 2827 C C . SER A 1 360 ? -17.531 -20.5 -8.469 1 98.44 360 SER A C 1
ATOM 2829 O O . SER A 1 360 ? -17.578 -19.312 -8.805 1 98.44 360 SER A O 1
ATOM 2831 N N . TRP A 1 361 ? -17.562 -21.5 -9.289 1 98.25 361 TRP A N 1
ATOM 2832 C CA . TRP A 1 361 ? -17.812 -21.25 -10.703 1 98.25 361 TRP A CA 1
ATOM 2833 C C . TRP A 1 361 ? -19.297 -20.938 -10.938 1 98.25 361 TRP A C 1
ATOM 2835 O O . TRP A 1 361 ? -20.156 -21.781 -10.703 1 98.25 361 TRP A O 1
ATOM 2845 N N . GLU A 1 362 ? -19.484 -19.656 -11.398 1 97.38 362 GLU A N 1
ATOM 2846 C CA . GLU A 1 362 ? -20.844 -19.219 -11.633 1 97.38 362 GLU A CA 1
ATOM 2847 C C . GLU A 1 362 ? -21 -18.641 -13.031 1 97.38 362 GLU A C 1
ATOM 2849 O O . GLU A 1 362 ? -20.016 -18.266 -13.672 1 97.38 362 GLU A O 1
ATOM 2854 N N . LYS A 1 363 ? -22.25 -18.562 -13.461 1 92.38 363 LYS A N 1
ATOM 2855 C CA . LYS A 1 363 ? -22.5 -18 -14.781 1 92.38 363 LYS A CA 1
ATOM 2856 C C . LYS A 1 363 ? -21.984 -16.562 -14.875 1 92.38 363 LYS A C 1
ATOM 2858 O O . LYS A 1 363 ? -22.234 -15.758 -13.977 1 92.38 363 LYS A O 1
ATOM 2863 N N . GLY A 1 364 ? -21.188 -16.219 -15.781 1 77.31 364 GLY A N 1
ATOM 2864 C CA . GLY A 1 364 ? -20.578 -14.906 -16.016 1 77.31 364 GLY A CA 1
ATOM 2865 C C . GLY A 1 364 ? -21.609 -13.828 -16.328 1 77.31 364 GLY A C 1
ATOM 2866 O O . GLY A 1 364 ? -21.5 -12.703 -15.836 1 77.31 364 GLY A O 1
ATOM 2867 N N . ALA A 1 365 ? -22.234 -13.977 -17.312 1 74.75 365 ALA A N 1
ATOM 2868 C CA . ALA A 1 365 ? -23.297 -13.062 -17.703 1 74.75 365 ALA A CA 1
ATOM 2869 C C . ALA A 1 365 ? -24.641 -13.789 -17.797 1 74.75 365 ALA A C 1
ATOM 2871 O O . ALA A 1 365 ? -24.672 -14.992 -18.062 1 74.75 365 ALA A O 1
ATOM 2872 N N . MET B 1 1 ? -21.5 3.02 5.426 1 91.06 1 MET B N 1
ATOM 2873 C CA . MET B 1 1 ? -21.016 4.148 6.207 1 91.06 1 MET B CA 1
ATOM 2874 C C . MET B 1 1 ? -20.172 3.666 7.383 1 91.06 1 MET B C 1
ATOM 2876 O O . MET B 1 1 ? -20.094 2.465 7.648 1 91.06 1 MET B O 1
ATOM 2880 N N . ALA B 1 2 ? -19.312 4.637 7.977 1 98 2 ALA B N 1
ATOM 2881 C CA . ALA B 1 2 ? -18.422 4.301 9.078 1 98 2 ALA B CA 1
ATOM 2882 C C . ALA B 1 2 ? -18.266 5.477 10.039 1 98 2 ALA B C 1
ATOM 2884 O O . ALA B 1 2 ? -18.438 6.633 9.648 1 98 2 ALA B O 1
ATOM 2885 N N . PHE B 1 3 ? -18.047 5.172 11.32 1 98.56 3 PHE B N 1
ATOM 2886 C CA . PHE B 1 3 ? -17.766 6.188 12.328 1 98.56 3 PHE B CA 1
ATOM 2887 C C . PHE B 1 3 ? -16.266 6.227 12.648 1 98.56 3 PHE B C 1
ATOM 2889 O O . PHE B 1 3 ? -15.609 5.188 12.672 1 98.56 3 PHE B O 1
ATOM 2896 N N . ILE B 1 4 ? -15.742 7.387 12.852 1 98.69 4 ILE B N 1
ATOM 2897 C CA . ILE B 1 4 ? -14.453 7.523 13.523 1 98.69 4 ILE B CA 1
ATOM 2898 C C . ILE B 1 4 ? -14.664 7.629 15.031 1 98.69 4 ILE B C 1
ATOM 2900 O O . ILE B 1 4 ? -15.312 8.562 15.516 1 98.69 4 ILE B O 1
ATOM 2904 N N . LEU B 1 5 ? -14.031 6.738 15.812 1 98.06 5 LEU B N 1
ATOM 2905 C CA . LEU B 1 5 ? -14.359 6.641 17.234 1 98.06 5 LEU B CA 1
ATOM 2906 C C . LEU B 1 5 ? -13.227 7.199 18.094 1 98.06 5 LEU B C 1
ATOM 2908 O O . LEU B 1 5 ? -13.445 7.598 19.234 1 98.06 5 LEU B O 1
ATOM 2912 N N . SER B 1 6 ? -12.07 7.152 17.516 1 98.38 6 SER B N 1
ATOM 2913 C CA . SER B 1 6 ? -10.922 7.551 18.328 1 98.38 6 SER B CA 1
ATOM 2914 C C . SER B 1 6 ? -9.703 7.812 17.438 1 98.38 6 SER B C 1
ATOM 2916 O O . SER B 1 6 ? -9.586 7.254 16.344 1 98.38 6 SER B O 1
ATOM 2918 N N . ILE B 1 7 ? -8.883 8.688 17.906 1 98.69 7 ILE B N 1
ATOM 2919 C CA . ILE B 1 7 ? -7.559 8.906 17.344 1 98.69 7 ILE B CA 1
ATOM 2920 C C . ILE B 1 7 ? -6.508 8.828 18.438 1 98.69 7 ILE B C 1
ATOM 2922 O O . ILE B 1 7 ? -6.629 9.484 19.484 1 98.69 7 ILE B O 1
ATOM 2926 N N . GLY B 1 8 ? -5.504 7.984 18.234 1 98.88 8 GLY B N 1
ATOM 2927 C CA . GLY B 1 8 ? -4.309 7.965 19.047 1 98.88 8 GLY B CA 1
ATOM 2928 C C . GLY B 1 8 ? -3.09 8.531 18.344 1 98.88 8 GLY B C 1
ATOM 2929 O O . GLY B 1 8 ? -2.949 8.398 17.125 1 98.88 8 GLY B O 1
ATOM 2930 N N . THR B 1 9 ? -2.223 9.227 19.141 1 98.75 9 THR B N 1
ATOM 2931 C CA . THR B 1 9 ? -1.019 9.812 18.562 1 98.75 9 THR B CA 1
ATOM 2932 C C . THR B 1 9 ? 0.213 9.438 19.391 1 98.75 9 THR B C 1
ATOM 2934 O O . THR B 1 9 ? 0.097 9.07 20.562 1 98.75 9 THR B O 1
ATOM 2937 N N . SER B 1 10 ? 1.323 9.391 18.734 1 98.69 10 SER B N 1
ATOM 2938 C CA . SER B 1 10 ? 2.639 9.266 19.359 1 98.69 10 SER B CA 1
ATOM 2939 C C . SER B 1 10 ? 3.619 10.281 18.797 1 98.69 10 SER B C 1
ATOM 2941 O O . SER B 1 10 ? 3.902 10.281 17.594 1 98.69 10 SER B O 1
ATOM 2943 N N . LEU B 1 11 ? 4.129 11.109 19.609 1 97.19 11 LEU B N 1
ATOM 2944 C CA . LEU B 1 11 ? 5.023 12.172 19.188 1 97.19 11 LEU B CA 1
ATOM 2945 C C . LEU B 1 11 ? 6.484 11.781 19.391 1 97.19 11 LEU B C 1
ATOM 2947 O O . LEU B 1 11 ? 6.859 11.32 20.469 1 97.19 11 LEU B O 1
ATOM 2951 N N . PRO B 1 12 ? 7.309 11.953 18.344 1 98.38 12 PRO B N 1
ATOM 2952 C CA . PRO B 1 12 ? 8.75 11.727 18.516 1 98.38 12 PRO B CA 1
ATOM 2953 C C . PRO B 1 12 ? 9.359 12.625 19.594 1 98.38 12 PRO B C 1
ATOM 2955 O O . PRO B 1 12 ? 8.82 13.695 19.891 1 98.38 12 PRO B O 1
ATOM 2958 N N . ALA B 1 13 ? 10.508 12.266 20.062 1 97.75 13 ALA B N 1
ATOM 2959 C CA . ALA B 1 13 ? 10.992 12.766 21.344 1 97.75 13 ALA B CA 1
ATOM 2960 C C . ALA B 1 13 ? 11.695 14.109 21.172 1 97.75 13 ALA B C 1
ATOM 2962 O O . ALA B 1 13 ? 11.766 14.898 22.125 1 97.75 13 ALA B O 1
ATOM 2963 N N . TYR B 1 14 ? 12.195 14.445 20.078 1 98.69 14 TYR B N 1
ATOM 2964 C CA . TYR B 1 14 ? 13.062 15.617 19.938 1 98.69 14 TYR B CA 1
ATOM 2965 C C . TYR B 1 14 ? 12.297 16.797 19.344 1 98.69 14 TYR B C 1
ATOM 2967 O O . TYR B 1 14 ? 12.086 16.859 18.125 1 98.69 14 TYR B O 1
ATOM 2975 N N . ASN B 1 15 ? 11.977 17.703 20.188 1 98.19 15 ASN B N 1
ATOM 2976 C CA . ASN B 1 15 ? 11.258 18.906 19.781 1 98.19 15 ASN B CA 1
ATOM 2977 C C . ASN B 1 15 ? 12.211 19.969 19.234 1 98.19 15 ASN B C 1
ATOM 2979 O O . ASN B 1 15 ? 13.25 20.234 19.828 1 98.19 15 ASN B O 1
ATOM 2983 N N . VAL B 1 16 ? 11.859 20.516 18.141 1 97.75 16 VAL B N 1
ATOM 2984 C CA . VAL B 1 16 ? 12.648 21.562 17.5 1 97.75 16 VAL B CA 1
ATOM 2985 C C . VAL B 1 16 ? 11.758 22.781 17.203 1 97.75 16 VAL B C 1
ATOM 2987 O O . VAL B 1 16 ? 10.797 22.688 16.438 1 97.75 16 VAL B O 1
ATOM 2990 N N . ASN B 1 17 ? 12.086 23.906 17.812 1 96.88 17 ASN B N 1
ATOM 2991 C CA . ASN B 1 17 ? 11.32 25.109 17.484 1 96.88 17 ASN B CA 1
ATOM 2992 C C . ASN B 1 17 ? 11.789 25.719 16.172 1 96.88 17 ASN B C 1
ATOM 2994 O O . ASN B 1 17 ? 12.82 25.328 15.617 1 96.88 17 ASN B O 1
ATOM 2998 N N . GLN B 1 18 ? 11 26.656 15.758 1 96.56 18 GLN B N 1
ATOM 2999 C CA . GLN B 1 18 ? 11.219 27.188 14.422 1 96.56 18 GLN B CA 1
ATOM 3000 C C . GLN B 1 18 ? 12.531 27.969 14.336 1 96.56 18 GLN B C 1
ATOM 3002 O O . GLN B 1 18 ? 13.172 28 13.289 1 96.56 18 GLN B O 1
ATOM 3007 N N . GLU B 1 19 ? 12.938 28.609 15.359 1 95.56 19 GLU B N 1
ATOM 3008 C CA . GLU B 1 19 ? 14.203 29.328 15.391 1 95.56 19 GLU B CA 1
ATOM 3009 C C . GLU B 1 19 ? 15.391 28.391 15.211 1 95.56 19 GLU B C 1
ATOM 3011 O O . GLU B 1 19 ? 16.297 28.672 14.43 1 95.56 19 GLU B O 1
ATOM 3016 N N . LYS B 1 20 ? 15.336 27.328 15.922 1 96.25 20 LYS B N 1
ATOM 3017 C CA . LYS B 1 20 ? 16.391 26.328 15.805 1 96.25 20 LYS B CA 1
ATOM 3018 C C . LYS B 1 20 ? 16.422 25.719 14.398 1 96.25 20 LYS B C 1
ATOM 3020 O O . LYS B 1 20 ? 17.5 25.438 13.859 1 96.25 20 LYS B O 1
ATOM 3025 N N . ALA B 1 21 ? 15.273 25.453 13.875 1 96.81 21 ALA B N 1
ATOM 3026 C CA . ALA B 1 21 ? 15.195 24.938 12.516 1 96.81 21 ALA B CA 1
ATOM 3027 C C . ALA B 1 21 ? 15.812 25.906 11.516 1 96.81 21 ALA B C 1
ATOM 3029 O O . ALA B 1 21 ? 16.5 25.5 10.578 1 96.81 21 ALA B O 1
ATOM 3030 N N . ALA B 1 22 ? 15.523 27.203 11.703 1 96.69 22 ALA B N 1
ATOM 3031 C CA . ALA B 1 22 ? 16.078 28.234 10.828 1 96.69 22 ALA B CA 1
ATOM 3032 C C . ALA B 1 22 ? 17.594 28.281 10.938 1 96.69 22 ALA B C 1
ATOM 3034 O O . ALA B 1 22 ? 18.297 28.438 9.93 1 96.69 22 ALA B O 1
ATOM 3035 N N . GLU B 1 23 ? 18.125 28.203 12.117 1 96.81 23 GLU B N 1
ATOM 3036 C CA . GLU B 1 23 ? 19.562 28.172 12.328 1 96.81 23 GLU B CA 1
ATOM 3037 C C . GLU B 1 23 ? 20.203 26.969 11.641 1 96.81 23 GLU B C 1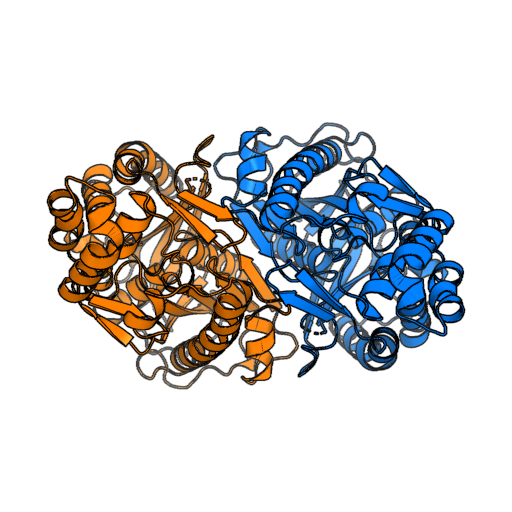
ATOM 3039 O O . GLU B 1 23 ? 21.266 27.078 11.031 1 96.81 23 GLU B O 1
ATOM 3044 N N . PHE B 1 24 ? 19.625 25.875 11.797 1 97.31 24 PHE B N 1
ATOM 3045 C CA . PHE B 1 24 ? 20.078 24.656 11.125 1 97.31 24 PHE B CA 1
ATOM 3046 C C . PHE B 1 24 ? 20.125 24.859 9.609 1 97.31 24 PHE B C 1
ATOM 3048 O O . PHE B 1 24 ? 21.109 24.531 8.961 1 97.31 24 PHE B O 1
ATOM 3055 N N . ALA B 1 25 ? 19.016 25.391 9.094 1 96.44 25 ALA B N 1
ATOM 3056 C CA . ALA B 1 25 ? 18.938 25.625 7.652 1 96.44 25 ALA B CA 1
ATOM 3057 C C . ALA B 1 25 ? 20.047 26.578 7.191 1 96.44 25 ALA B C 1
ATOM 3059 O O . ALA B 1 25 ? 20.656 26.359 6.141 1 96.44 25 ALA B O 1
ATOM 3060 N N . ARG B 1 26 ? 20.234 27.625 7.977 1 96.19 26 ARG B N 1
ATOM 3061 C CA . ARG B 1 26 ? 21.328 28.547 7.648 1 96.19 26 ARG B CA 1
ATOM 3062 C C . ARG B 1 26 ? 22.656 27.828 7.594 1 96.19 26 ARG B C 1
ATOM 3064 O O . ARG B 1 26 ? 23.422 28 6.641 1 96.19 26 ARG B O 1
ATOM 3071 N N . TYR B 1 27 ? 22.906 27.078 8.555 1 95.81 27 TYR B N 1
ATOM 3072 C CA . TYR B 1 27 ? 24.172 26.344 8.625 1 95.81 27 TYR B CA 1
ATOM 3073 C C . TYR B 1 27 ? 24.328 25.422 7.422 1 95.81 27 TYR B C 1
ATOM 3075 O O . TYR B 1 27 ? 25.406 25.359 6.816 1 95.81 27 TYR B O 1
ATOM 3083 N N . MET B 1 28 ? 23.281 24.75 7.055 1 95.38 28 MET B N 1
ATOM 3084 C CA . MET B 1 28 ? 23.359 23.719 6.031 1 95.38 28 MET B CA 1
ATOM 3085 C C . MET B 1 28 ? 23.406 24.328 4.637 1 95.38 28 MET B C 1
ATOM 3087 O O . MET B 1 28 ? 24 23.766 3.725 1 95.38 28 MET B O 1
ATOM 3091 N N . PHE B 1 29 ? 22.766 25.547 4.469 1 95.44 29 PHE B N 1
ATOM 3092 C CA . PHE B 1 29 ? 22.469 25.969 3.104 1 95.44 29 PHE B CA 1
ATOM 3093 C C . PHE B 1 29 ? 23.125 27.328 2.809 1 95.44 29 PHE B C 1
ATOM 3095 O O . PHE B 1 29 ? 23.094 27.797 1.669 1 95.44 29 PHE B O 1
ATOM 3102 N N . GLN B 1 30 ? 23.719 27.984 3.729 1 93.5 30 GLN B N 1
ATOM 3103 C CA . GLN B 1 30 ? 24.172 29.359 3.574 1 93.5 30 GLN B CA 1
ATOM 3104 C C . GLN B 1 30 ? 25.188 29.469 2.441 1 93.5 30 GLN B C 1
ATOM 3106 O O . GLN B 1 30 ? 25.266 30.5 1.769 1 93.5 30 GLN B O 1
ATOM 3111 N N . HIS B 1 31 ? 25.938 28.453 2.201 1 93.94 31 HIS B N 1
ATOM 3112 C CA . HIS B 1 31 ? 26.984 28.547 1.187 1 93.94 31 HIS B CA 1
ATOM 3113 C C . HIS B 1 31 ? 26.422 28.266 -0.204 1 93.94 31 HIS B C 1
ATOM 3115 O O . HIS B 1 31 ? 27.109 28.484 -1.208 1 93.94 31 HIS B O 1
ATOM 3121 N N . SER B 1 32 ? 25.25 27.828 -0.246 1 93 32 SER B N 1
ATOM 3122 C CA . SER B 1 32 ? 24.672 27.422 -1.523 1 93 32 SER B CA 1
ATOM 3123 C C . SER B 1 32 ? 23.703 28.484 -2.057 1 93 32 SER B C 1
ATOM 3125 O O . SER B 1 32 ? 23.359 28.469 -3.24 1 93 32 SER B O 1
ATOM 3127 N N . PHE B 1 33 ? 23.234 29.328 -1.234 1 92.38 33 PHE B N 1
ATOM 3128 C CA . PHE B 1 33 ? 22.297 30.375 -1.637 1 92.38 33 PHE B CA 1
ATOM 3129 C C . PHE B 1 33 ? 22.797 31.75 -1.245 1 92.38 33 PHE B C 1
ATOM 3131 O O . PHE B 1 33 ? 23.031 32.031 -0.064 1 92.38 33 PHE B O 1
ATOM 3138 N N . LYS B 1 34 ? 22.938 32.625 -2.221 1 91 34 LYS B N 1
ATOM 3139 C CA . LYS B 1 34 ? 23.375 33.969 -1.965 1 91 34 LYS B CA 1
ATOM 3140 C C . LYS B 1 34 ? 22.328 34.75 -1.152 1 91 34 LYS B C 1
ATOM 3142 O O . LYS B 1 34 ? 22.688 35.562 -0.31 1 91 34 LYS B O 1
ATOM 3147 N N . ASP B 1 35 ? 21.203 34.406 -1.402 1 90.88 35 ASP B N 1
ATOM 3148 C CA . ASP B 1 35 ? 20.094 35.094 -0.733 1 90.88 35 ASP B CA 1
ATOM 3149 C C . ASP B 1 35 ? 19.438 34.188 0.31 1 90.88 35 ASP B C 1
ATOM 3151 O O . ASP B 1 35 ? 18.219 34.062 0.342 1 90.88 35 ASP B O 1
ATOM 3155 N N . ILE B 1 36 ? 20.281 33.625 1.11 1 92.56 36 ILE B N 1
ATOM 3156 C CA . ILE B 1 36 ? 19.812 32.656 2.096 1 92.56 36 ILE B CA 1
ATOM 3157 C C . ILE B 1 36 ? 18.828 33.312 3.057 1 92.56 36 ILE B C 1
ATOM 3159 O O . ILE B 1 36 ? 17.875 32.719 3.514 1 92.56 36 ILE B O 1
ATOM 3163 N N . ASP B 1 37 ? 18.984 34.594 3.373 1 92.19 37 ASP B N 1
ATOM 3164 C CA . ASP B 1 37 ? 18.141 35.312 4.32 1 92.19 37 ASP B CA 1
ATOM 3165 C C . ASP B 1 37 ? 16.703 35.438 3.787 1 92.19 37 ASP B C 1
ATOM 3167 O O . ASP B 1 37 ? 15.75 35.375 4.551 1 92.19 37 ASP B O 1
ATOM 3171 N N . ARG B 1 38 ? 16.609 35.656 2.604 1 91.12 38 ARG B N 1
ATOM 3172 C CA . ARG B 1 38 ? 15.297 35.719 1.975 1 91.12 38 ARG B CA 1
ATOM 3173 C C . ARG B 1 38 ? 14.578 34.375 2.074 1 91.12 38 ARG B C 1
ATOM 3175 O O . ARG B 1 38 ? 13.383 34.312 2.373 1 91.12 38 ARG B O 1
ATOM 3182 N N . LEU B 1 39 ? 15.305 33.344 1.856 1 90.75 39 LEU B N 1
ATOM 3183 C CA . LEU B 1 39 ? 14.719 32 1.913 1 90.75 39 LEU B CA 1
ATOM 3184 C C . LEU B 1 39 ? 14.336 31.641 3.342 1 90.75 39 LEU B C 1
ATOM 3186 O O . LEU B 1 39 ? 13.336 30.938 3.564 1 90.75 39 LEU B O 1
ATOM 3190 N N . LEU B 1 40 ? 15.055 32.188 4.273 1 93.69 40 LEU B N 1
ATOM 3191 C CA . LEU B 1 40 ? 14.805 31.891 5.68 1 93.69 40 LEU B CA 1
ATOM 3192 C C . LEU B 1 40 ? 13.555 32.625 6.176 1 93.69 40 LEU B C 1
ATOM 3194 O O . LEU B 1 40 ? 13.023 32.281 7.242 1 93.69 40 LEU B O 1
ATOM 3198 N N . SER B 1 41 ? 13.055 33.562 5.398 1 91 41 SER B N 1
ATOM 3199 C CA . SER B 1 41 ? 11.797 34.219 5.742 1 91 41 SER B CA 1
ATOM 3200 C C . SER B 1 41 ? 10.641 33.219 5.754 1 91 41 SER B C 1
ATOM 3202 O O . SER B 1 41 ? 9.641 33.438 6.449 1 91 41 SER B O 1
ATOM 3204 N N . SER B 1 42 ? 10.727 32.156 5.02 1 88.12 42 SER B N 1
ATOM 3205 C CA . SER B 1 42 ? 9.711 31.094 5.004 1 88.12 42 SER B CA 1
ATOM 3206 C C . SER B 1 42 ? 9.539 30.484 6.387 1 88.12 42 SER B C 1
ATOM 3208 O O . SER B 1 42 ? 8.445 30.016 6.73 1 88.12 42 SER B O 1
ATOM 3210 N N . PHE B 1 43 ? 10.625 30.406 7.156 1 92.12 43 PHE B N 1
ATOM 3211 C CA . PHE B 1 43 ? 10.555 29.891 8.516 1 92.12 43 PHE B CA 1
ATOM 3212 C C . PHE B 1 43 ? 9.758 30.844 9.414 1 92.12 43 PHE B C 1
ATOM 3214 O O . PHE B 1 43 ? 8.961 30.391 10.242 1 92.12 43 PHE B O 1
ATOM 3221 N N . LYS B 1 44 ? 9.875 32.062 9.234 1 87.69 44 LYS B N 1
ATOM 3222 C CA . LYS B 1 44 ? 9.172 33.062 10.023 1 87.69 44 LYS B CA 1
ATOM 3223 C C . LYS B 1 44 ? 7.715 33.188 9.602 1 87.69 44 LYS B C 1
ATOM 3225 O O . LYS B 1 44 ? 6.824 33.312 10.445 1 87.69 44 LYS B O 1
ATOM 3230 N N . ASN B 1 45 ? 7.473 33.062 8.383 1 89.94 45 ASN B N 1
ATOM 3231 C CA . ASN B 1 45 ? 6.145 33.281 7.824 1 89.94 45 ASN B CA 1
ATOM 3232 C C . ASN B 1 45 ? 5.305 32.031 7.824 1 89.94 45 ASN B C 1
ATOM 3234 O O . ASN B 1 45 ? 4.098 32.062 7.586 1 89.94 45 ASN B O 1
ATOM 3238 N N . GLY B 1 46 ? 5.859 30.891 8.125 1 90.88 46 GLY B N 1
ATOM 3239 C CA . GLY B 1 46 ? 5.215 29.594 8 1 90.88 46 GLY B CA 1
ATOM 3240 C C . GLY B 1 46 ? 4.258 29.297 9.141 1 90.88 46 GLY B C 1
ATOM 3241 O O . GLY B 1 46 ? 3.467 28.359 9.062 1 90.88 46 GLY B O 1
ATOM 3242 N N . GLN B 1 47 ? 4.227 30.031 10.141 1 92 47 GLN B N 1
ATOM 3243 C CA . GLN B 1 47 ? 3.34 29.938 11.289 1 92 47 GLN B CA 1
ATOM 3244 C C . GLN B 1 47 ? 3.541 28.609 12.016 1 92 47 GLN B C 1
ATOM 3246 O O . GLN B 1 47 ? 2.59 28.031 12.555 1 92 47 GLN B O 1
ATOM 3251 N N . ILE B 1 48 ? 4.691 28 11.828 1 97.38 48 ILE B N 1
ATOM 3252 C CA . ILE B 1 48 ? 5.086 26.812 12.586 1 97.38 48 ILE B CA 1
ATOM 3253 C C . ILE B 1 48 ? 5.918 27.219 13.797 1 97.38 48 ILE B C 1
ATOM 3255 O O . ILE B 1 48 ? 6.895 27.969 13.664 1 97.38 48 ILE B O 1
ATOM 3259 N N . HIS B 1 49 ? 5.48 26.812 14.938 1 97.62 49 HIS B N 1
ATOM 3260 C CA . HIS B 1 49 ? 6.207 27.125 16.172 1 97.62 49 HIS B CA 1
ATOM 3261 C C . HIS B 1 49 ? 7.207 26.016 16.5 1 97.62 49 HIS B C 1
ATOM 3263 O O . HIS B 1 49 ? 8.312 26.297 16.969 1 97.62 49 HIS B O 1
ATOM 3269 N N . SER B 1 50 ? 6.754 24.812 16.312 1 97 50 SER B N 1
ATOM 3270 C CA . SER B 1 50 ? 7.613 23.688 16.641 1 97 50 SER B CA 1
ATOM 3271 C C . SER B 1 50 ? 7.273 22.469 15.789 1 97 50 SER B C 1
ATOM 3273 O O . SER B 1 50 ? 6.238 22.438 15.117 1 97 50 SER B O 1
ATOM 3275 N N . ARG B 1 51 ? 8.188 21.562 15.758 1 97.62 51 ARG B N 1
ATOM 3276 C CA . ARG B 1 51 ? 7.992 20.234 15.188 1 97.62 51 ARG B CA 1
ATOM 3277 C C . ARG B 1 51 ? 8.82 19.188 15.93 1 97.62 51 ARG B C 1
ATOM 3279 O O . ARG B 1 51 ? 9.656 19.531 16.766 1 97.62 51 ARG B O 1
ATOM 3286 N N . GLN B 1 52 ? 8.562 17.922 15.695 1 98.75 52 GLN B N 1
ATOM 3287 C CA . GLN B 1 52 ? 9.227 16.844 16.422 1 98.75 52 GLN B CA 1
ATOM 3288 C C . GLN B 1 52 ? 9.961 15.906 15.469 1 98.75 52 GLN B C 1
ATOM 3290 O O . GLN B 1 52 ? 9.5 15.68 14.344 1 98.75 52 GLN B O 1
ATOM 3295 N N . PHE B 1 53 ? 11.109 15.383 15.906 1 98.75 53 PHE B N 1
ATOM 3296 C CA . PHE B 1 53 ? 11.93 14.445 15.141 1 98.75 53 PHE B CA 1
ATOM 3297 C C . PHE B 1 53 ? 12.242 13.211 15.977 1 98.75 53 PHE B C 1
ATOM 3299 O O . PHE B 1 53 ? 12.156 13.242 17.203 1 98.75 53 PHE B O 1
ATOM 3306 N N . VAL B 1 54 ? 12.586 12.133 15.305 1 98.88 54 VAL B N 1
ATOM 3307 C CA . VAL B 1 54 ? 12.93 10.883 15.984 1 98.88 54 VAL B CA 1
ATOM 3308 C C . VAL B 1 54 ? 14.398 10.914 16.406 1 98.88 54 VAL B C 1
ATOM 3310 O O . VAL B 1 54 ? 14.828 10.133 17.25 1 98.88 54 VAL B O 1
ATOM 3313 N N . LYS B 1 55 ? 15.227 11.805 15.852 1 98.81 55 LYS B N 1
ATOM 3314 C CA . LYS B 1 55 ? 16.625 12.023 16.219 1 98.81 55 LYS B CA 1
ATOM 3315 C C . LYS B 1 55 ? 16.891 13.492 16.531 1 98.81 55 LYS B C 1
ATOM 3317 O O . LYS B 1 55 ? 16.156 14.375 16.078 1 98.81 55 LYS B O 1
ATOM 3322 N N . PRO B 1 56 ? 17.922 13.758 17.375 1 98.31 56 PRO B N 1
ATOM 3323 C CA . PRO B 1 56 ? 18.266 15.164 17.609 1 98.31 56 PRO B CA 1
ATOM 3324 C C . PRO B 1 56 ? 18.688 15.883 16.328 1 98.31 56 PRO B C 1
ATOM 3326 O O . PRO B 1 56 ? 19.297 15.273 15.445 1 98.31 56 PRO B O 1
ATOM 3329 N N . ILE B 1 57 ? 18.375 17.156 16.281 1 97.75 57 ILE B N 1
ATOM 3330 C CA . ILE B 1 57 ? 18.547 17.922 15.055 1 97.75 57 ILE B CA 1
ATOM 3331 C C . ILE B 1 57 ? 20 17.844 14.594 1 97.75 57 ILE B C 1
ATOM 3333 O O . ILE B 1 57 ? 20.281 17.844 13.391 1 97.75 57 ILE B O 1
ATOM 3337 N N . GLU B 1 58 ? 21.016 17.656 15.516 1 97.5 58 GLU B N 1
ATOM 3338 C CA . GLU B 1 58 ? 22.438 17.594 15.195 1 97.5 58 GLU B CA 1
ATOM 3339 C C . GLU B 1 58 ? 22.766 16.328 14.398 1 97.5 58 GLU B C 1
ATOM 3341 O O . GLU B 1 58 ? 23.688 16.312 13.594 1 97.5 58 GLU B O 1
ATOM 3346 N N . TRP B 1 59 ? 21.984 15.32 14.578 1 98.12 59 TRP B N 1
ATOM 3347 C CA . TRP B 1 59 ? 22.172 14.047 13.898 1 98.12 59 TRP B CA 1
ATOM 3348 C C . TRP B 1 59 ? 22.062 14.219 12.383 1 98.12 59 TRP B C 1
ATOM 3350 O O . TRP B 1 59 ? 22.766 13.539 11.625 1 98.12 59 TRP B O 1
ATOM 3360 N N . TYR B 1 60 ? 21.281 15.133 11.945 1 97.69 60 TYR B N 1
ATOM 3361 C CA . TYR B 1 60 ? 20.953 15.305 10.531 1 97.69 60 TYR B CA 1
ATOM 3362 C C . TYR B 1 60 ? 22.016 16.141 9.828 1 97.69 60 TYR B C 1
ATOM 3364 O O . TYR B 1 60 ? 21.984 16.281 8.602 1 97.69 60 TYR B O 1
ATOM 3372 N N . LYS B 1 61 ? 22.969 16.75 10.586 1 96.06 61 LYS B N 1
ATOM 3373 C CA . LYS B 1 61 ? 24.062 17.531 10 1 96.06 61 LYS B CA 1
ATOM 3374 C C . LYS B 1 61 ? 25.062 16.625 9.281 1 96.06 61 LYS B C 1
ATOM 3376 O O . LYS B 1 61 ? 25.766 17.078 8.375 1 96.06 61 LYS B O 1
ATOM 3381 N N . GLU B 1 62 ? 25.047 15.391 9.727 1 95.31 62 GLU B N 1
ATOM 3382 C CA . GLU B 1 62 ? 26 14.43 9.195 1 95.31 62 GLU B CA 1
ATOM 3383 C C . GLU B 1 62 ? 25.344 13.523 8.148 1 95.31 62 GLU B C 1
ATOM 3385 O O . GLU B 1 62 ? 24.125 13.352 8.141 1 95.31 62 GLU B O 1
ATOM 3390 N N . GLY B 1 63 ? 26.219 13.062 7.301 1 94.44 63 GLY B N 1
ATOM 3391 C CA . GLY B 1 63 ? 25.734 12.078 6.34 1 94.44 63 GLY B CA 1
ATOM 3392 C C . GLY B 1 63 ? 25.469 10.719 6.953 1 94.44 63 GLY B C 1
ATOM 3393 O O . GLY B 1 63 ? 26.25 10.242 7.777 1 94.44 63 GLY B O 1
ATOM 3394 N N . HIS B 1 64 ? 24.297 10.164 6.688 1 96.94 64 HIS B N 1
ATOM 3395 C CA . HIS B 1 64 ? 23.906 8.805 7.055 1 96.94 64 HIS B CA 1
ATOM 3396 C C . HIS B 1 64 ? 23.438 8.016 5.84 1 96.94 64 HIS B C 1
ATOM 3398 O O . HIS B 1 64 ? 22.766 8.57 4.961 1 96.94 64 HIS B O 1
ATOM 3404 N N . SER B 1 65 ? 23.766 6.719 5.766 1 96.31 65 SER B N 1
ATOM 3405 C CA . SER B 1 65 ? 23.406 5.906 4.605 1 96.31 65 SER B CA 1
ATOM 3406 C C . SER B 1 65 ? 21.922 5.605 4.578 1 96.31 65 SER B C 1
ATOM 3408 O O . SER B 1 65 ? 21.234 5.73 5.598 1 96.31 65 SER B O 1
ATOM 3410 N N . PHE B 1 66 ? 21.453 5.266 3.436 1 96.25 66 PHE B N 1
ATOM 3411 C CA . PHE B 1 66 ? 20.078 4.84 3.293 1 96.25 66 PHE B CA 1
ATOM 3412 C C . PHE B 1 66 ? 19.766 3.672 4.223 1 96.25 66 PHE B C 1
ATOM 3414 O O . PHE B 1 66 ? 18.719 3.65 4.879 1 96.25 66 PHE B O 1
ATOM 3421 N N . GLU B 1 67 ? 20.625 2.707 4.262 1 97.5 67 GLU B N 1
ATOM 3422 C CA . GLU B 1 67 ? 20.469 1.531 5.113 1 97.5 67 GLU B CA 1
ATOM 3423 C C . GLU B 1 67 ? 20.297 1.926 6.574 1 97.5 67 GLU B C 1
ATOM 3425 O O . GLU B 1 67 ? 19.375 1.439 7.246 1 97.5 67 GLU B O 1
ATOM 3430 N N . GLU B 1 68 ? 21.156 2.807 7.059 1 98.19 68 GLU B N 1
ATOM 3431 C CA . GLU B 1 68 ? 21.094 3.268 8.438 1 98.19 68 GLU B CA 1
ATOM 3432 C C . GLU B 1 68 ? 19.781 3.975 8.727 1 98.19 68 GLU B C 1
ATOM 3434 O O . GLU B 1 68 ? 19.109 3.682 9.719 1 98.19 68 GLU B O 1
ATOM 3439 N N . LYS B 1 69 ? 19.391 4.895 7.891 1 98.38 69 LYS B N 1
ATOM 3440 C CA . LYS B 1 69 ? 18.156 5.664 8.07 1 98.38 69 LYS B CA 1
ATOM 3441 C C . LYS B 1 69 ? 16.922 4.758 8.031 1 98.38 69 LYS B C 1
ATOM 3443 O O . LYS B 1 69 ? 16 4.922 8.828 1 98.38 69 LYS B O 1
ATOM 3448 N N . ASN B 1 70 ? 16.922 3.795 7.121 1 98.56 70 ASN B N 1
ATOM 3449 C CA . ASN B 1 70 ? 15.766 2.916 7 1 98.56 70 ASN B CA 1
ATOM 3450 C C . ASN B 1 70 ? 15.648 1.971 8.188 1 98.56 70 ASN B C 1
ATOM 3452 O O . ASN B 1 70 ? 14.539 1.615 8.602 1 98.56 70 ASN B O 1
ATOM 3456 N N . GLN B 1 71 ? 16.781 1.572 8.695 1 98.56 71 GLN B N 1
ATOM 3457 C CA . GLN B 1 71 ? 16.734 0.772 9.914 1 98.56 71 GLN B CA 1
ATOM 3458 C C . GLN B 1 71 ? 16.109 1.556 11.062 1 98.56 71 GLN B C 1
ATOM 3460 O O . GLN B 1 71 ? 15.289 1.017 11.82 1 98.56 71 GLN B O 1
ATOM 3465 N N . ILE B 1 72 ? 16.516 2.803 11.203 1 98.81 72 ILE B N 1
ATOM 3466 C CA . ILE B 1 72 ? 15.922 3.676 12.211 1 98.81 72 ILE B CA 1
ATOM 3467 C C . ILE B 1 72 ? 14.43 3.84 11.938 1 98.81 72 ILE B C 1
ATOM 3469 O O . ILE B 1 72 ? 13.617 3.836 12.875 1 98.81 72 ILE B O 1
ATOM 3473 N N . TYR B 1 73 ? 14.07 3.969 10.656 1 98.88 73 TYR B N 1
ATOM 3474 C CA . TYR B 1 73 ? 12.664 4.066 10.297 1 98.88 73 TYR B CA 1
ATOM 3475 C C . TYR B 1 73 ? 11.875 2.877 10.828 1 98.88 73 TYR B C 1
ATOM 3477 O O . TYR B 1 73 ? 10.82 3.047 11.438 1 98.88 73 TYR B O 1
ATOM 3485 N N . ILE B 1 74 ? 12.336 1.679 10.602 1 98.81 74 ILE B N 1
ATOM 3486 C CA . ILE B 1 74 ? 11.633 0.472 11.016 1 98.81 74 ILE B CA 1
ATOM 3487 C C . ILE B 1 74 ? 11.477 0.462 12.539 1 98.81 74 ILE B C 1
ATOM 3489 O O . ILE B 1 74 ? 10.375 0.258 13.055 1 98.81 74 ILE B O 1
ATOM 3493 N N . GLU B 1 75 ? 12.516 0.766 13.219 1 98.81 75 GLU B N 1
ATOM 3494 C CA . GLU B 1 75 ? 12.523 0.708 14.68 1 98.81 75 GLU B CA 1
ATOM 3495 C C . GLU B 1 75 ? 11.594 1.761 15.273 1 98.81 75 GLU B C 1
ATOM 3497 O O . GLU B 1 75 ? 10.75 1.445 16.125 1 98.81 75 GLU B O 1
ATOM 3502 N N . GLU B 1 76 ? 11.742 2.971 14.828 1 98.94 76 GLU B N 1
ATOM 3503 C CA . GLU B 1 76 ? 10.992 4.082 15.406 1 98.94 76 GLU B CA 1
ATOM 3504 C C . GLU B 1 76 ? 9.523 4.035 15 1 98.94 76 GLU B C 1
ATOM 3506 O O . GLU B 1 76 ? 8.641 4.367 15.789 1 98.94 76 GLU B O 1
ATOM 3511 N N . THR B 1 77 ? 9.281 3.668 13.75 1 98.94 77 THR B N 1
ATOM 3512 C CA . THR B 1 77 ? 7.895 3.561 13.305 1 98.94 77 THR B CA 1
ATOM 3513 C C . THR B 1 77 ? 7.156 2.482 14.086 1 98.94 77 THR B C 1
ATOM 3515 O O . THR B 1 77 ? 5.996 2.668 14.469 1 98.94 77 THR B O 1
ATOM 3518 N N . LEU B 1 78 ? 7.789 1.338 14.305 1 98.88 78 LEU B N 1
ATOM 3519 C CA . LEU B 1 78 ? 7.18 0.279 15.094 1 98.88 78 LEU B CA 1
ATOM 3520 C C . LEU B 1 78 ? 6.895 0.759 16.516 1 98.88 78 LEU B C 1
ATOM 3522 O O . LEU B 1 78 ? 5.785 0.584 17.031 1 98.88 78 LEU B O 1
ATOM 3526 N N . LYS B 1 79 ? 7.898 1.398 17.141 1 98.88 79 LYS B N 1
ATOM 3527 C CA . LYS B 1 79 ? 7.785 1.909 18.5 1 98.88 79 LYS B CA 1
ATOM 3528 C C . LYS B 1 79 ? 6.633 2.902 18.609 1 98.88 79 LYS B C 1
ATOM 3530 O O . LYS B 1 79 ? 5.773 2.766 19.484 1 98.88 79 LYS B O 1
ATOM 3535 N N . HIS B 1 80 ? 6.562 3.842 17.766 1 98.94 80 HIS B N 1
ATOM 3536 C CA . HIS B 1 80 ? 5.57 4.906 17.859 1 98.94 80 HIS B CA 1
ATOM 3537 C C . HIS B 1 80 ? 4.195 4.418 17.422 1 98.94 80 HIS B C 1
ATOM 3539 O O . HIS B 1 80 ? 3.174 4.879 17.938 1 98.94 80 HIS B O 1
ATOM 3545 N N . SER B 1 81 ? 4.148 3.471 16.422 1 98.94 81 SER B N 1
ATOM 3546 C CA . SER B 1 81 ? 2.865 2.881 16.047 1 98.94 81 SER B CA 1
ATOM 3547 C C . SER B 1 81 ? 2.252 2.117 17.219 1 98.94 81 SER B C 1
ATOM 3549 O O . SER B 1 81 ? 1.044 2.189 17.453 1 98.94 81 SER B O 1
ATOM 3551 N N . ARG B 1 82 ? 3.086 1.367 17.938 1 98.88 82 ARG B N 1
ATOM 3552 C CA . ARG B 1 82 ? 2.613 0.658 19.109 1 98.88 82 ARG B CA 1
ATOM 3553 C C . ARG B 1 82 ? 1.977 1.621 20.109 1 98.88 82 ARG B C 1
ATOM 3555 O O . ARG B 1 82 ? 0.874 1.374 20.609 1 98.88 82 ARG B O 1
ATOM 3562 N N . ALA B 1 83 ? 2.637 2.732 20.359 1 98.88 83 ALA B N 1
ATOM 3563 C CA . ALA B 1 83 ? 2.15 3.727 21.312 1 98.88 83 ALA B CA 1
ATOM 3564 C C . ALA B 1 83 ? 0.86 4.375 20.828 1 98.88 83 ALA B C 1
ATOM 3566 O O . ALA B 1 83 ? -0.084 4.559 21.594 1 98.88 83 ALA B O 1
ATOM 3567 N N . ALA B 1 84 ? 0.804 4.758 19.562 1 98.94 84 ALA B N 1
ATOM 3568 C CA . ALA B 1 84 ? -0.375 5.402 19 1 98.94 84 ALA B CA 1
ATOM 3569 C C . ALA B 1 84 ? -1.586 4.477 19.047 1 98.94 84 ALA B C 1
ATOM 3571 O O . ALA B 1 84 ? -2.697 4.91 19.359 1 98.94 84 ALA B O 1
ATOM 3572 N N . VAL B 1 85 ? -1.389 3.195 18.703 1 98.94 85 VAL B N 1
ATOM 3573 C CA . VAL B 1 85 ? -2.473 2.217 18.703 1 98.94 85 VAL B CA 1
ATOM 3574 C C . VAL B 1 85 ? -2.971 1.984 20.125 1 98.94 85 VAL B C 1
ATOM 3576 O O . VAL B 1 85 ? -4.18 1.906 20.359 1 98.94 85 VAL B O 1
ATOM 3579 N N . ARG B 1 86 ? -2.043 1.865 21.062 1 98.62 86 ARG B N 1
ATOM 3580 C CA . ARG B 1 86 ? -2.438 1.712 22.469 1 98.62 86 ARG B CA 1
ATOM 3581 C C . ARG B 1 86 ? -3.316 2.873 22.922 1 98.62 86 ARG B C 1
ATOM 3583 O O . ARG B 1 86 ? -4.359 2.664 23.547 1 98.62 86 ARG B O 1
ATOM 3590 N N . GLU B 1 87 ? -2.871 4.066 22.609 1 98.69 87 GLU B N 1
ATOM 3591 C CA . GLU B 1 87 ? -3.68 5.227 22.953 1 98.69 87 GLU B CA 1
ATOM 3592 C C . GLU B 1 87 ? -5.027 5.203 22.234 1 98.69 87 GLU B C 1
ATOM 3594 O O . GLU B 1 87 ? -6.062 5.484 22.844 1 98.69 87 GLU B O 1
ATOM 3599 N N . CYS B 1 88 ? -5.047 4.867 21.016 1 98.75 88 CYS B N 1
ATOM 3600 C CA . CYS B 1 88 ? -6.234 4.871 20.156 1 98.75 88 CYS B CA 1
ATOM 3601 C C . CYS B 1 88 ? -7.301 3.934 20.719 1 98.75 88 CYS B C 1
ATOM 3603 O O . CYS B 1 88 ? -8.492 4.27 20.719 1 98.75 88 CYS B O 1
ATOM 3605 N N . LEU B 1 89 ? -6.902 2.791 21.219 1 98.69 89 LEU B N 1
ATOM 3606 C CA . LEU B 1 89 ? -7.855 1.747 21.578 1 98.69 89 LEU B CA 1
ATOM 3607 C C . LEU B 1 89 ? -8.234 1.845 23.062 1 98.69 89 LEU B C 1
ATOM 3609 O O . LEU B 1 89 ? -9.148 1.161 23.516 1 98.69 89 LEU B O 1
ATOM 3613 N N . SER B 1 90 ? -7.531 2.797 23.828 1 97.69 90 SER B N 1
ATOM 3614 C CA . SER B 1 90 ? -7.785 2.768 25.266 1 97.69 90 SER B CA 1
ATOM 3615 C C . SER B 1 90 ? -7.898 4.18 25.844 1 97.69 90 SER B C 1
ATOM 3617 O O . SER B 1 90 ? -7.992 4.355 27.047 1 97.69 90 SER B O 1
ATOM 3619 N N . HIS B 1 91 ? -7.91 5.148 25.031 1 94.56 91 HIS B N 1
ATOM 3620 C CA . HIS B 1 91 ? -7.938 6.52 25.531 1 94.56 91 HIS B CA 1
ATOM 3621 C C . HIS B 1 91 ? -9.188 6.773 26.375 1 94.56 91 HIS B C 1
ATOM 3623 O O . HIS B 1 91 ? -10.305 6.613 25.891 1 94.56 91 HIS B O 1
ATOM 3629 N N . PRO B 1 92 ? -9 7.285 27.562 1 93.88 92 PRO B N 1
ATOM 3630 C CA . PRO B 1 92 ? -10.133 7.422 28.484 1 93.88 92 PRO B CA 1
ATOM 3631 C C . PRO B 1 92 ? -11.133 8.484 28.047 1 93.88 92 PRO B C 1
ATOM 3633 O O . PRO B 1 92 ? -12.289 8.469 28.469 1 93.88 92 PRO B O 1
ATOM 3636 N N . GLU B 1 93 ? -10.68 9.312 27.188 1 92.88 93 GLU B N 1
ATOM 3637 C CA . GLU B 1 93 ? -11.586 10.352 26.703 1 92.88 93 GLU B CA 1
ATOM 3638 C C . GLU B 1 93 ? -12.539 9.812 25.641 1 92.88 93 GLU B C 1
ATOM 3640 O O . GLU B 1 93 ? -13.594 10.391 25.391 1 92.88 93 GLU B O 1
ATOM 3645 N N . PHE B 1 94 ? -12.148 8.734 25.047 1 94.88 94 PHE B N 1
ATOM 3646 C CA . PHE B 1 94 ? -12.922 8.242 23.922 1 94.88 94 PHE B CA 1
ATOM 3647 C C . PHE B 1 94 ? -13.703 6.988 24.312 1 94.88 94 PHE B C 1
ATOM 3649 O O . PHE B 1 94 ? -14.711 6.66 23.688 1 94.88 94 PHE B O 1
ATOM 3656 N N . PHE B 1 95 ? -13.203 6.301 25.391 1 96.19 95 PHE B N 1
ATOM 3657 C CA . PHE B 1 95 ? -13.82 5.016 25.688 1 96.19 95 PHE B CA 1
ATOM 3658 C C . PHE B 1 95 ? -14.031 4.848 27.188 1 96.19 95 PHE B C 1
ATOM 3660 O O . PHE B 1 95 ? -13.242 5.344 27.984 1 96.19 95 PHE B O 1
ATOM 3667 N N . GLN B 1 96 ? -15.141 4.113 27.484 1 96.06 96 GLN B N 1
ATOM 3668 C CA . GLN B 1 96 ? -15.367 3.676 28.859 1 96.06 96 GLN B CA 1
ATOM 3669 C C . GLN B 1 96 ? -14.461 2.504 29.219 1 96.06 96 GLN B C 1
ATOM 3671 O O . GLN B 1 96 ? -14.016 2.379 30.359 1 96.06 96 GLN B O 1
ATOM 3676 N N . GLU B 1 97 ? -14.289 1.708 28.281 1 96.5 97 GLU B N 1
ATOM 3677 C CA . GLU B 1 97 ? -13.375 0.571 28.359 1 96.5 97 GLU B CA 1
ATOM 3678 C C . GLU B 1 97 ? -12.578 0.419 27.062 1 96.5 97 GLU B C 1
ATOM 3680 O O . GLU B 1 97 ? -13.039 0.826 26 1 96.5 97 GLU B O 1
ATOM 3685 N N . ALA B 1 98 ? -11.438 -0.13 27.25 1 97.31 98 ALA B N 1
ATOM 3686 C CA . ALA B 1 98 ? -10.57 -0.304 26.094 1 97.31 98 ALA B CA 1
ATOM 3687 C C . ALA B 1 98 ? -11.203 -1.242 25.062 1 97.31 98 ALA B C 1
ATOM 3689 O O . ALA B 1 98 ? -11.914 -2.184 25.438 1 97.31 98 ALA B O 1
ATOM 3690 N N . ILE B 1 99 ? -11.039 -0.968 23.812 1 97.69 99 ILE B N 1
ATOM 3691 C CA . ILE B 1 99 ? -11.414 -1.891 22.75 1 97.69 99 ILE B CA 1
ATOM 3692 C C . ILE B 1 99 ? -10.375 -3.008 22.641 1 97.69 99 ILE B C 1
ATOM 3694 O O . ILE B 1 99 ? -9.18 -2.742 22.469 1 97.69 99 ILE B O 1
ATOM 3698 N N . PRO B 1 100 ? -10.812 -4.27 22.781 1 98.06 100 PRO B N 1
ATOM 3699 C CA . PRO B 1 100 ? -9.844 -5.355 22.625 1 98.06 100 PRO B CA 1
ATOM 3700 C C . PRO B 1 100 ? -9.188 -5.371 21.25 1 98.06 100 PRO B C 1
ATOM 3702 O O . PRO B 1 100 ? -9.859 -5.152 20.234 1 98.06 100 PRO B O 1
ATOM 3705 N N . TYR B 1 101 ? -7.887 -5.68 21.203 1 98.69 101 TYR B N 1
ATOM 3706 C CA . TYR B 1 101 ? -7.141 -5.719 19.953 1 98.69 101 TYR B CA 1
ATOM 3707 C C . TYR B 1 101 ? -7.727 -6.75 19 1 98.69 101 TYR B C 1
ATOM 3709 O O . TYR B 1 101 ? -7.723 -6.555 17.781 1 98.69 101 TYR B O 1
ATOM 3717 N N . GLU B 1 102 ? -8.273 -7.832 19.5 1 98.12 102 GLU B N 1
ATOM 3718 C CA . GLU B 1 102 ? -8.805 -8.945 18.719 1 98.12 102 GLU B CA 1
ATOM 3719 C C . GLU B 1 102 ? -10.039 -8.523 17.922 1 98.12 102 GLU B C 1
ATOM 3721 O O . GLU B 1 102 ? -10.43 -9.211 16.984 1 98.12 102 GLU B O 1
ATOM 3726 N N . LYS B 1 103 ? -10.641 -7.422 18.328 1 98 103 LYS B N 1
ATOM 3727 C CA . LYS B 1 103 ? -11.844 -6.941 17.656 1 98 103 LYS B CA 1
ATOM 3728 C C . LYS B 1 103 ? -11.492 -6.223 16.359 1 98 103 LYS B C 1
ATOM 3730 O O . LYS B 1 103 ? -12.367 -6.004 15.516 1 98 103 LYS B O 1
ATOM 3735 N N . VAL B 1 104 ? -10.258 -5.848 16.203 1 98.81 104 VAL B N 1
ATOM 3736 C CA . VAL B 1 104 ? -9.836 -5.152 14.992 1 98.81 104 VAL B CA 1
ATOM 3737 C C . VAL B 1 104 ? -9.727 -6.145 13.836 1 98.81 104 VAL B C 1
ATOM 3739 O O . VAL B 1 104 ? -8.914 -7.07 13.875 1 98.81 104 VAL B O 1
ATOM 3742 N N . GLU B 1 105 ? -10.477 -5.918 12.828 1 98.75 105 GLU B N 1
ATOM 3743 C CA . GLU B 1 105 ? -10.57 -6.879 11.727 1 98.75 105 GLU B CA 1
ATOM 3744 C C . GLU B 1 105 ? -9.539 -6.582 10.641 1 98.75 105 GLU B C 1
ATOM 3746 O O . GLU B 1 105 ? -9.141 -7.473 9.891 1 98.75 105 GLU B O 1
ATOM 3751 N N . ALA B 1 106 ? -9.141 -5.336 10.531 1 98.88 106 ALA B N 1
ATOM 3752 C CA . ALA B 1 106 ? -8.203 -4.922 9.492 1 98.88 106 ALA B CA 1
ATOM 3753 C C . ALA B 1 106 ? -7.371 -3.727 9.945 1 98.88 106 ALA B C 1
ATOM 3755 O O . ALA B 1 106 ? -7.848 -2.885 10.711 1 98.88 106 ALA B O 1
ATOM 3756 N N . VAL B 1 107 ? -6.168 -3.676 9.5 1 98.94 107 VAL B N 1
ATOM 3757 C CA . VAL B 1 107 ? -5.266 -2.553 9.734 1 98.94 107 VAL B CA 1
ATOM 3758 C C . VAL B 1 107 ? -4.793 -1.988 8.391 1 98.94 107 VAL B C 1
ATOM 3760 O O . VAL B 1 107 ? -4.121 -2.68 7.625 1 98.94 107 VAL B O 1
ATOM 3763 N N . PHE B 1 108 ? -5.219 -0.761 8.109 1 98.94 108 PHE B N 1
ATOM 3764 C CA . PHE B 1 108 ? -4.637 0.011 7.016 1 98.94 108 PHE B CA 1
ATOM 3765 C C . PHE B 1 108 ? -3.408 0.777 7.488 1 98.94 108 PHE B C 1
ATOM 3767 O O . PHE B 1 108 ? -3.521 1.715 8.281 1 98.94 108 PHE B O 1
ATOM 3774 N N . PHE B 1 109 ? -2.264 0.343 7.059 1 98.94 109 PHE B N 1
ATOM 3775 C CA . PHE B 1 109 ? -1.025 1.021 7.426 1 98.94 109 PHE B CA 1
ATOM 3776 C C . PHE B 1 109 ? -0.544 1.918 6.289 1 98.94 109 PHE B C 1
ATOM 3778 O O . PHE B 1 109 ? -0.244 1.437 5.195 1 98.94 109 PHE B O 1
ATOM 3785 N N . VAL B 1 110 ? -0.407 3.24 6.586 1 98.94 110 VAL B N 1
ATOM 3786 C CA . VAL B 1 110 ? -0.093 4.238 5.57 1 98.94 110 VAL B CA 1
ATOM 3787 C C . VAL B 1 110 ? 1.268 4.867 5.867 1 98.94 110 VAL B C 1
ATOM 3789 O O . VAL B 1 110 ? 1.512 5.336 6.98 1 98.94 110 VAL B O 1
ATOM 3792 N N . SER B 1 111 ? 2.123 4.871 4.875 1 98.88 111 SER B N 1
ATOM 3793 C CA . SER B 1 111 ? 3.412 5.547 5.008 1 98.88 111 SER B CA 1
ATOM 3794 C C . SER B 1 111 ? 4 5.883 3.643 1 98.88 111 SER B C 1
ATOM 3796 O O . SER B 1 111 ? 3.49 5.441 2.613 1 98.88 111 SER B O 1
ATOM 3798 N N . SER B 1 112 ? 5.008 6.719 3.627 1 98.69 112 SER B N 1
ATOM 3799 C CA . SER B 1 112 ? 5.723 7.062 2.4 1 98.69 112 SER B CA 1
ATOM 3800 C C . SER B 1 112 ? 7.188 7.375 2.682 1 98.69 112 SER B C 1
ATOM 3802 O O . SER B 1 112 ? 7.926 7.781 1.782 1 98.69 112 SER B O 1
ATOM 3804 N N . THR B 1 113 ? 7.707 7.199 3.949 1 98.75 113 THR B N 1
ATOM 3805 C CA . THR B 1 113 ? 9 7.785 4.289 1 98.75 113 THR B CA 1
ATOM 3806 C C . THR B 1 113 ? 10.016 6.699 4.629 1 98.75 113 THR B C 1
ATOM 3808 O O . THR B 1 113 ? 11.125 6.996 5.074 1 98.75 113 THR B O 1
ATOM 3811 N N . GLY B 1 114 ? 9.68 5.461 4.469 1 98.62 114 GLY B N 1
ATOM 3812 C CA . GLY B 1 114 ? 10.562 4.328 4.695 1 98.62 114 GLY B CA 1
ATOM 3813 C C . GLY B 1 114 ? 9.977 3.01 4.227 1 98.62 114 GLY B C 1
ATOM 3814 O O . GLY B 1 114 ? 8.883 2.979 3.66 1 98.62 114 GLY B O 1
ATOM 3815 N N . LEU B 1 115 ? 10.773 1.95 4.438 1 98.56 115 LEU B N 1
ATOM 3816 C CA . LEU B 1 115 ? 10.414 0.656 3.869 1 98.56 115 LEU B CA 1
ATOM 3817 C C . LEU B 1 115 ? 10.516 -0.446 4.918 1 98.56 115 LEU B C 1
ATOM 3819 O O . LEU B 1 115 ? 11.422 -0.427 5.758 1 98.56 115 LEU B O 1
ATOM 3823 N N . SER B 1 116 ? 9.547 -1.343 4.836 1 98.69 116 SER B N 1
ATOM 3824 C CA . SER B 1 116 ? 9.617 -2.521 5.691 1 98.69 116 SER B CA 1
ATOM 3825 C C . SER B 1 116 ? 8.93 -3.719 5.047 1 98.69 116 SER B C 1
ATOM 3827 O O . SER B 1 116 ? 7.812 -3.596 4.535 1 98.69 116 SER B O 1
ATOM 3829 N N . THR B 1 117 ? 9.539 -4.863 4.898 1 98.5 117 THR B N 1
ATOM 3830 C CA . THR B 1 117 ? 9 -6.168 4.516 1 98.5 117 THR B CA 1
ATOM 3831 C C . THR B 1 117 ? 9.609 -7.273 5.379 1 98.5 117 THR B C 1
ATOM 3833 O O . THR B 1 117 ? 10.781 -7.613 5.23 1 98.5 117 THR B O 1
ATOM 3836 N N . PRO B 1 118 ? 8.828 -7.984 6.227 1 98.25 118 PRO B N 1
ATOM 3837 C CA . PRO B 1 118 ? 7.395 -7.75 6.434 1 98.25 118 PRO B CA 1
ATOM 3838 C C . PRO B 1 118 ? 7.086 -6.305 6.824 1 98.25 118 PRO B C 1
ATOM 3840 O O . PRO B 1 118 ? 7.934 -5.625 7.402 1 98.25 118 PRO B O 1
ATOM 3843 N N . SER B 1 119 ? 5.902 -5.867 6.41 1 98.19 119 SER B N 1
ATOM 3844 C CA . SER B 1 119 ? 5.438 -4.508 6.656 1 98.19 119 SER B CA 1
ATOM 3845 C C . SER B 1 119 ? 5.312 -4.227 8.148 1 98.19 119 SER B C 1
ATOM 3847 O O . SER B 1 119 ? 5.352 -5.152 8.969 1 98.19 119 SER B O 1
ATOM 3849 N N . ILE B 1 120 ? 5.152 -2.971 8.555 1 98.81 120 ILE B N 1
ATOM 3850 C CA . ILE B 1 120 ? 5.203 -2.52 9.938 1 98.81 120 ILE B CA 1
ATOM 3851 C C . ILE B 1 120 ? 4.047 -3.129 10.727 1 98.81 120 ILE B C 1
ATOM 3853 O O . ILE B 1 120 ? 4.207 -3.516 11.883 1 98.81 120 ILE B O 1
ATOM 3857 N N . GLU B 1 121 ? 2.85 -3.174 10.094 1 98.56 121 GLU B N 1
ATOM 3858 C CA . GLU B 1 121 ? 1.71 -3.705 10.836 1 98.56 121 GLU B CA 1
ATOM 3859 C C . GLU B 1 121 ? 1.885 -5.191 11.125 1 98.56 121 GLU B C 1
ATOM 3861 O O . GLU B 1 121 ? 1.35 -5.707 12.109 1 98.56 121 GLU B O 1
ATOM 3866 N N . ALA B 1 122 ? 2.602 -5.969 10.258 1 98.62 122 ALA B N 1
ATOM 3867 C CA . ALA B 1 122 ? 2.93 -7.352 10.586 1 98.62 122 ALA B CA 1
ATOM 3868 C C . ALA B 1 122 ? 3.781 -7.434 11.844 1 98.62 122 ALA B C 1
ATOM 3870 O O . ALA B 1 122 ? 3.541 -8.273 12.711 1 98.62 122 ALA B O 1
ATOM 3871 N N . ARG B 1 123 ? 4.762 -6.551 11.938 1 98.56 123 ARG B N 1
ATOM 3872 C CA . ARG B 1 123 ? 5.621 -6.48 13.109 1 98.56 123 ARG B CA 1
ATOM 3873 C C . ARG B 1 123 ? 4.832 -6.047 14.344 1 98.56 123 ARG B C 1
ATOM 3875 O O . ARG B 1 123 ? 5.043 -6.57 15.438 1 98.56 123 ARG B O 1
ATOM 3882 N N . LEU B 1 124 ? 3.982 -5.102 14.156 1 98.75 124 LEU B N 1
ATOM 3883 C CA . LEU B 1 124 ? 3.133 -4.598 15.227 1 98.75 124 LEU B CA 1
ATOM 3884 C C . LEU B 1 124 ? 2.262 -5.711 15.797 1 98.75 124 LEU B C 1
ATOM 3886 O O . LEU B 1 124 ? 2.066 -5.789 17.016 1 98.75 124 LEU B O 1
ATOM 3890 N N . MET B 1 125 ? 1.701 -6.578 14.961 1 98.56 125 MET B N 1
ATOM 3891 C CA . MET B 1 125 ? 0.828 -7.676 15.359 1 98.56 125 MET B CA 1
ATOM 3892 C C . MET B 1 125 ? 1.593 -8.711 16.172 1 98.56 125 MET B C 1
ATOM 3894 O O . MET B 1 125 ? 0.989 -9.531 16.875 1 98.56 125 MET B O 1
ATOM 3898 N N . ASN B 1 126 ? 2.92 -8.695 16.062 1 98 126 ASN B N 1
ATOM 3899 C CA . ASN B 1 126 ? 3.738 -9.57 16.906 1 98 126 ASN B CA 1
ATOM 3900 C C . ASN B 1 126 ? 3.914 -8.992 18.297 1 98 126 ASN B C 1
ATOM 3902 O O . ASN B 1 126 ? 4.223 -9.727 19.25 1 98 126 ASN B O 1
ATOM 3906 N N . GLU B 1 127 ? 3.717 -7.684 18.453 1 98 127 GLU B N 1
ATOM 3907 C CA . GLU B 1 127 ? 3.975 -7.016 19.719 1 98 127 GLU B CA 1
ATOM 3908 C C . GLU B 1 127 ? 2.678 -6.77 20.484 1 98 127 GLU B C 1
ATOM 3910 O O . GLU B 1 127 ? 2.693 -6.637 21.719 1 98 127 GLU B O 1
ATOM 3915 N N . LEU B 1 128 ? 1.574 -6.602 19.797 1 98.56 128 LEU B N 1
ATOM 3916 C CA . LEU B 1 128 ? 0.261 -6.375 20.391 1 98.56 128 LEU B CA 1
ATOM 3917 C C . LEU B 1 128 ? -0.672 -7.547 20.109 1 98.56 128 LEU B C 1
ATOM 3919 O O . LEU B 1 128 ? -0.543 -8.219 19.094 1 98.56 128 LEU B O 1
ATOM 3923 N N . PRO B 1 129 ? -1.614 -7.855 20.953 1 98.38 129 PRO B N 1
ATOM 3924 C CA . PRO B 1 129 ? -2.396 -9.094 20.859 1 98.38 129 PRO B CA 1
ATOM 3925 C C . PRO B 1 129 ? -3.523 -9 19.828 1 98.38 129 PRO B C 1
ATOM 3927 O O . PRO B 1 129 ? -4.668 -9.352 20.125 1 98.38 129 PRO B O 1
ATOM 3930 N N . PHE B 1 130 ? -3.234 -8.656 18.656 1 98.69 130 PHE B N 1
ATOM 3931 C CA . PHE B 1 130 ? -4.188 -8.719 17.547 1 98.69 130 PHE B CA 1
ATOM 3932 C C . PHE B 1 130 ? -4.523 -10.172 17.219 1 98.69 130 PHE B C 1
ATOM 3934 O O . PHE B 1 130 ? -3.75 -11.078 17.516 1 98.69 130 PHE B O 1
ATOM 3941 N N . SER B 1 131 ? -5.699 -10.352 16.672 1 98.56 131 SER B N 1
ATOM 3942 C CA . SER B 1 131 ? -6.016 -11.648 16.078 1 98.56 131 SER B CA 1
ATOM 3943 C C . SER B 1 131 ? -5.039 -12.008 14.961 1 98.56 131 SER B C 1
ATOM 3945 O O . SER B 1 131 ? -4.66 -11.141 14.164 1 98.56 131 SER B O 1
ATOM 3947 N N . PRO B 1 132 ? -4.598 -13.289 14.836 1 98.12 132 PRO B N 1
ATOM 3948 C CA . PRO B 1 132 ? -3.791 -13.672 13.672 1 98.12 132 PRO B CA 1
ATOM 3949 C C . PRO B 1 132 ? -4.547 -13.523 12.359 1 98.12 132 PRO B C 1
ATOM 3951 O O . PRO B 1 132 ? -3.941 -13.57 11.281 1 98.12 132 PRO B O 1
ATOM 3954 N N . TYR B 1 133 ? -5.863 -13.312 12.438 1 98.44 133 TYR B N 1
ATOM 3955 C CA . TYR B 1 133 ? -6.703 -13.242 11.25 1 98.44 133 TYR B CA 1
ATOM 3956 C C . TYR B 1 133 ? -6.969 -11.797 10.844 1 98.44 133 TYR B C 1
ATOM 3958 O O . TYR B 1 133 ? -7.699 -11.531 9.891 1 98.44 133 TYR B O 1
ATOM 3966 N N . THR B 1 134 ? -6.359 -10.828 11.625 1 98.75 134 THR B N 1
ATOM 3967 C CA . THR B 1 134 ? -6.484 -9.422 11.25 1 98.75 134 THR B CA 1
ATOM 3968 C C . THR B 1 134 ? -5.879 -9.18 9.867 1 98.75 134 THR B C 1
ATOM 3970 O O . THR B 1 134 ? -4.738 -9.562 9.609 1 98.75 134 THR B O 1
ATOM 3973 N N . LYS B 1 135 ? -6.664 -8.609 8.984 1 98.81 135 LYS B N 1
ATOM 3974 C CA . LYS B 1 135 ? -6.199 -8.328 7.629 1 98.81 135 LYS B CA 1
ATOM 3975 C C . LYS B 1 135 ? -5.227 -7.152 7.609 1 98.81 135 LYS B C 1
ATOM 3977 O O . LYS B 1 135 ? -5.43 -6.164 8.32 1 98.81 135 LYS B O 1
ATOM 3982 N N . ARG B 1 136 ? -4.152 -7.281 6.855 1 98.62 136 ARG B N 1
ATOM 3983 C CA . ARG B 1 136 ? -3.105 -6.27 6.738 1 98.62 136 ARG B CA 1
ATOM 3984 C C . ARG B 1 136 ? -3.15 -5.59 5.375 1 98.62 136 ARG B C 1
ATOM 3986 O O . ARG B 1 136 ? -3.09 -6.258 4.34 1 98.62 136 ARG B O 1
ATOM 3993 N N . ILE B 1 137 ? -3.227 -4.258 5.324 1 98.88 137 ILE B N 1
ATOM 3994 C CA . ILE B 1 137 ? -3.268 -3.5 4.078 1 98.88 137 ILE B CA 1
ATOM 3995 C C . ILE B 1 137 ? -2.23 -2.379 4.121 1 98.88 137 ILE B C 1
ATOM 3997 O O . ILE B 1 137 ? -2.557 -1.236 4.457 1 98.88 137 ILE B O 1
ATOM 4001 N N . PRO B 1 138 ? -0.991 -2.678 3.748 1 98.88 138 PRO B N 1
ATOM 4002 C CA . PRO B 1 138 ? 0.048 -1.646 3.723 1 98.88 138 PRO B CA 1
ATOM 4003 C C . PRO B 1 138 ? -0.021 -0.769 2.477 1 98.88 138 PRO B C 1
ATOM 4005 O O . PRO B 1 138 ? 0.333 -1.215 1.382 1 98.88 138 PRO B O 1
ATOM 4008 N N . ILE B 1 139 ? -0.466 0.496 2.676 1 98.94 139 ILE B N 1
ATOM 4009 C CA . ILE B 1 139 ? -0.573 1.493 1.616 1 98.94 139 ILE B CA 1
ATOM 4010 C C . ILE B 1 139 ? 0.661 2.393 1.629 1 98.94 139 ILE B C 1
ATOM 4012 O O . ILE B 1 139 ? 0.988 2.994 2.654 1 98.94 139 ILE B O 1
ATOM 4016 N N . TRP B 1 140 ? 1.345 2.486 0.506 1 98.88 140 TRP B N 1
ATOM 4017 C CA . TRP B 1 140 ? 2.617 3.199 0.49 1 98.88 140 TRP B CA 1
ATOM 4018 C C . TRP B 1 140 ? 2.676 4.18 -0.678 1 98.88 140 TRP B C 1
ATOM 4020 O O . TRP B 1 140 ? 2.223 3.867 -1.781 1 98.88 140 TRP B O 1
ATOM 4030 N N . GLY B 1 141 ? 3.178 5.363 -0.452 1 98.62 141 GLY B N 1
ATOM 4031 C CA . GLY B 1 141 ? 3.564 6.238 -1.547 1 98.62 141 GLY B CA 1
ATOM 4032 C C . GLY B 1 141 ? 2.516 7.285 -1.872 1 98.62 141 GLY B C 1
ATOM 4033 O O . GLY B 1 141 ? 2.555 7.898 -2.941 1 98.62 141 GLY B O 1
ATOM 4034 N N . LEU B 1 142 ? 1.572 7.527 -0.909 1 98.81 142 LEU B N 1
ATOM 4035 C CA . LEU B 1 142 ? 0.528 8.508 -1.186 1 98.81 142 LEU B CA 1
ATOM 4036 C C . LEU B 1 142 ? 0.843 9.844 -0.517 1 98.81 142 LEU B C 1
ATOM 4038 O O . LEU B 1 142 ? 0.078 10.797 -0.645 1 98.81 142 LEU B O 1
ATOM 4042 N N . GLY B 1 143 ? 1.931 9.922 0.27 1 98.31 143 GLY B N 1
ATOM 4043 C CA . GLY B 1 143 ? 2.324 11.164 0.914 1 98.31 143 GLY B CA 1
ATOM 4044 C C . GLY B 1 143 ? 1.234 11.75 1.787 1 98.31 143 GLY B C 1
ATOM 4045 O O . GLY B 1 143 ? 0.581 11.031 2.547 1 98.31 143 GLY B O 1
ATOM 4046 N N . CYS B 1 144 ? 1.04 13.055 1.716 1 98.56 144 CYS B N 1
ATOM 4047 C CA . CYS B 1 144 ? 0.137 13.812 2.58 1 98.56 144 CYS B CA 1
ATOM 4048 C C . CYS B 1 144 ? -1.306 13.359 2.385 1 98.56 144 CYS B C 1
ATOM 4050 O O . CYS B 1 144 ? -2.113 13.43 3.312 1 98.56 144 CYS B O 1
ATOM 4052 N N . ALA B 1 145 ? -1.601 12.828 1.211 1 98.75 145 ALA B N 1
ATOM 4053 C CA . ALA B 1 145 ? -2.971 12.398 0.947 1 98.75 145 ALA B CA 1
ATOM 4054 C C . ALA B 1 145 ? -3.254 11.047 1.606 1 98.75 145 ALA B C 1
ATOM 4056 O O . ALA B 1 145 ? -4.414 10.648 1.743 1 98.75 145 ALA B O 1
ATOM 4057 N N . GLY B 1 146 ? -2.191 10.398 2.047 1 98.88 146 GLY B N 1
ATOM 4058 C CA . GLY B 1 146 ? -2.293 9.016 2.488 1 98.88 146 GLY B CA 1
ATOM 4059 C C . GLY B 1 146 ? -3.227 8.828 3.67 1 98.88 146 GLY B C 1
ATOM 4060 O O . GLY B 1 146 ? -3.947 7.836 3.75 1 98.88 146 GLY B O 1
ATOM 4061 N N . GLY B 1 147 ? -3.168 9.758 4.637 1 98.88 147 GLY B N 1
ATOM 4062 C CA . GLY B 1 147 ? -4.031 9.648 5.801 1 98.88 147 GLY B CA 1
ATOM 4063 C C . GLY B 1 147 ? -5.508 9.68 5.453 1 98.88 147 GLY B C 1
ATOM 4064 O O . GLY B 1 147 ? -6.277 8.836 5.922 1 98.88 147 GLY B O 1
ATOM 4065 N N . ALA B 1 148 ? -5.906 10.641 4.621 1 98.94 148 ALA B N 1
ATOM 4066 C CA . ALA B 1 148 ? -7.301 10.758 4.191 1 98.94 148 ALA B CA 1
ATOM 4067 C C . ALA B 1 148 ? -7.703 9.562 3.326 1 98.94 148 ALA B C 1
ATOM 4069 O O . ALA B 1 148 ? -8.82 9.055 3.449 1 98.94 148 ALA B O 1
ATOM 4070 N N . SER B 1 149 ? -6.797 9.164 2.467 1 98.94 149 SER B N 1
ATOM 4071 C CA . SER B 1 149 ? -7.055 7.984 1.652 1 98.94 149 SER B CA 1
ATOM 4072 C C . SER B 1 149 ? -7.25 6.746 2.52 1 98.94 149 SER B C 1
ATOM 4074 O O . SER B 1 149 ? -8.148 5.941 2.27 1 98.94 149 SER B O 1
ATOM 4076 N N . GLY B 1 150 ? -6.352 6.59 3.518 1 98.94 150 GLY B N 1
ATOM 4077 C CA . GLY B 1 150 ? -6.508 5.488 4.453 1 98.94 150 GLY B CA 1
ATOM 4078 C C . GLY B 1 150 ? -7.855 5.484 5.152 1 98.94 150 GLY B C 1
ATOM 4079 O O . GLY B 1 150 ? -8.492 4.438 5.273 1 98.94 150 GLY B O 1
ATOM 4080 N N . LEU B 1 151 ? -8.336 6.633 5.594 1 98.94 151 LEU B N 1
ATOM 4081 C CA . LEU B 1 151 ? -9.648 6.75 6.223 1 98.94 151 LEU B CA 1
ATOM 4082 C C . LEU B 1 151 ? -10.758 6.348 5.25 1 98.94 151 LEU B C 1
ATOM 4084 O O . LEU B 1 151 ? -11.688 5.637 5.621 1 98.94 151 LEU B O 1
ATOM 4088 N N . ALA B 1 152 ? -10.625 6.793 4.008 1 98.94 152 ALA B N 1
ATOM 4089 C CA . ALA B 1 152 ? -11.633 6.477 2.992 1 98.94 152 ALA B CA 1
ATOM 4090 C C . ALA B 1 152 ? -11.695 4.973 2.738 1 98.94 152 ALA B C 1
ATOM 4092 O O . ALA B 1 152 ? -12.789 4.398 2.68 1 98.94 152 ALA B O 1
ATOM 4093 N N . ARG B 1 153 ? -10.531 4.344 2.609 1 98.94 153 ARG B N 1
ATOM 4094 C CA . ARG B 1 153 ? -10.484 2.904 2.369 1 98.94 153 ARG B CA 1
ATOM 4095 C C . ARG B 1 153 ? -11.039 2.133 3.562 1 98.94 153 ARG B C 1
ATOM 4097 O O . ARG B 1 153 ? -11.766 1.149 3.391 1 98.94 153 ARG B O 1
ATOM 4104 N N . ALA B 1 154 ? -10.688 2.594 4.762 1 98.94 154 ALA B N 1
ATOM 4105 C CA . ALA B 1 154 ? -11.219 1.96 5.965 1 98.94 154 ALA B CA 1
ATOM 4106 C C . ALA B 1 154 ? -12.734 2.082 6.023 1 98.94 154 ALA B C 1
ATOM 4108 O O . ALA B 1 154 ? -13.43 1.129 6.387 1 98.94 154 ALA B O 1
ATOM 4109 N N . ALA B 1 155 ? -13.273 3.236 5.672 1 98.88 155 ALA B N 1
ATOM 4110 C CA . ALA B 1 155 ? -14.719 3.439 5.648 1 98.88 155 ALA B CA 1
ATOM 4111 C C . ALA B 1 155 ? -15.391 2.512 4.637 1 98.88 155 ALA B C 1
ATOM 4113 O O . ALA B 1 155 ? -16.469 1.979 4.895 1 98.88 155 ALA B O 1
ATOM 4114 N N . GLU B 1 156 ? -14.781 2.361 3.494 1 98.75 156 GLU B N 1
ATOM 4115 C CA . GLU B 1 156 ? -15.305 1.457 2.475 1 98.75 156 GLU B CA 1
ATOM 4116 C C . GLU B 1 156 ? -15.297 0.011 2.963 1 98.75 156 GLU B C 1
ATOM 4118 O O . GLU B 1 156 ? -16.234 -0.749 2.684 1 98.75 156 GLU B O 1
ATOM 4123 N N . TYR B 1 157 ? -14.211 -0.376 3.695 1 98.75 157 TYR B N 1
ATOM 4124 C CA . TYR B 1 157 ? -14.18 -1.692 4.324 1 98.75 157 TYR B CA 1
ATOM 4125 C C . TYR B 1 157 ? -15.367 -1.872 5.266 1 98.75 157 TYR B C 1
ATOM 4127 O O . TYR B 1 157 ? -16.031 -2.91 5.246 1 98.75 157 TYR B O 1
ATOM 4135 N N . CYS B 1 158 ? -15.656 -0.886 6.059 1 98.75 158 CYS B N 1
ATOM 4136 C CA . CYS B 1 158 ? -16.766 -0.931 7.012 1 98.75 158 CYS B CA 1
ATOM 4137 C C . CYS B 1 158 ? -18.109 -1.002 6.297 1 98.75 158 CYS B C 1
ATOM 4139 O O . CYS B 1 158 ? -19.047 -1.612 6.797 1 98.75 158 CYS B O 1
ATOM 4141 N N . LYS B 1 159 ? -18.156 -0.327 5.137 1 98.5 159 LYS B N 1
ATOM 4142 C CA . LYS B 1 159 ? -19.359 -0.438 4.324 1 98.5 159 LYS B CA 1
ATOM 4143 C C . LYS B 1 159 ? -19.609 -1.881 3.889 1 98.5 159 LYS B C 1
ATOM 4145 O O . LYS B 1 159 ? -20.75 -2.352 3.885 1 98.5 159 LYS B O 1
ATOM 4150 N N . ALA B 1 160 ? -18.547 -2.592 3.525 1 98.38 160 ALA B N 1
ATOM 4151 C CA . ALA B 1 160 ? -18.625 -3.998 3.139 1 98.38 160 ALA B CA 1
ATOM 4152 C C . ALA B 1 160 ? -18.938 -4.879 4.344 1 98.38 160 ALA B C 1
ATOM 4154 O O . ALA B 1 160 ? -19.609 -5.91 4.215 1 98.38 160 ALA B O 1
ATOM 4155 N N . TYR B 1 161 ? -18.391 -4.504 5.5 1 98.5 161 TYR B N 1
ATOM 4156 C CA . TYR B 1 161 ? -18.562 -5.23 6.754 1 98.5 161 TYR B CA 1
ATOM 4157 C C . TYR B 1 161 ? -19.078 -4.309 7.852 1 98.5 161 TYR B C 1
ATOM 4159 O O . TYR B 1 161 ? -18.297 -3.846 8.695 1 98.5 161 TYR B O 1
ATOM 4167 N N . PRO B 1 162 ? -20.344 -4.156 8.008 1 98.38 162 PRO B N 1
ATOM 4168 C CA . PRO B 1 162 ? -20.953 -3.102 8.82 1 98.38 162 PRO B CA 1
ATOM 4169 C C . PRO B 1 162 ? -20.719 -3.305 10.312 1 98.38 162 PRO B C 1
ATOM 4171 O O . PRO B 1 162 ? -20.953 -2.393 11.109 1 98.38 162 PRO B O 1
ATOM 4174 N N . GLU B 1 163 ? -20.234 -4.477 10.781 1 98.5 163 GLU B N 1
ATOM 4175 C CA . GLU B 1 163 ? -19.984 -4.719 12.195 1 98.5 163 GLU B CA 1
ATOM 4176 C C . GLU B 1 163 ? -18.516 -4.57 12.539 1 98.5 163 GLU B C 1
ATOM 4178 O O . GLU B 1 163 ? -18.125 -4.672 13.703 1 98.5 163 GLU B O 1
ATOM 4183 N N . ALA B 1 164 ? -17.719 -4.246 11.586 1 98.69 164 ALA B N 1
ATOM 4184 C CA . ALA B 1 164 ? -16.266 -4.348 11.727 1 98.69 164 ALA B CA 1
ATOM 4185 C C . ALA B 1 164 ? -15.695 -3.146 12.477 1 98.69 164 ALA B C 1
ATOM 4187 O O . ALA B 1 164 ? -16.234 -2.039 12.391 1 98.69 164 ALA B O 1
ATOM 4188 N N . PHE B 1 165 ? -14.648 -3.369 13.273 1 98.81 165 PHE B N 1
ATOM 4189 C CA . PHE B 1 165 ? -13.695 -2.363 13.734 1 98.81 165 PHE B CA 1
ATOM 4190 C C . PHE B 1 165 ? -12.422 -2.4 12.906 1 98.81 165 PHE B C 1
ATOM 4192 O O . PHE B 1 165 ? -11.883 -3.477 12.625 1 98.81 165 PHE B O 1
ATOM 4199 N N . VAL B 1 166 ? -11.977 -1.209 12.477 1 98.81 166 VAL B N 1
ATOM 4200 C CA . VAL B 1 166 ? -10.844 -1.116 11.562 1 98.81 166 VAL B CA 1
ATOM 4201 C C . VAL B 1 166 ? -9.891 -0.017 12.031 1 98.81 166 VAL B C 1
ATOM 4203 O O . VAL B 1 166 ? -10.328 1.046 12.477 1 98.81 166 VAL B O 1
ATOM 4206 N N . LEU B 1 167 ? -8.602 -0.272 11.938 1 98.94 167 LEU B N 1
ATOM 4207 C CA . LEU B 1 167 ? -7.582 0.703 12.32 1 98.94 167 LEU B CA 1
ATOM 4208 C C . LEU B 1 167 ? -6.906 1.289 11.078 1 98.94 167 LEU B C 1
ATOM 4210 O O . LEU B 1 167 ? -6.625 0.569 10.125 1 98.94 167 LEU B O 1
ATOM 4214 N N . VAL B 1 168 ? -6.699 2.568 11.094 1 99 168 VAL B N 1
ATOM 4215 C CA . VAL B 1 168 ? -5.805 3.25 10.172 1 99 168 VAL B CA 1
ATOM 4216 C C . VAL B 1 168 ? -4.59 3.787 10.922 1 99 168 VAL B C 1
ATOM 4218 O O . VAL B 1 168 ? -4.734 4.582 11.859 1 99 168 VAL B O 1
ATOM 4221 N N . ILE B 1 169 ? -3.436 3.309 10.578 1 99 169 ILE B N 1
ATOM 4222 C CA . ILE B 1 169 ? -2.197 3.826 11.156 1 99 169 ILE B CA 1
ATOM 4223 C C . ILE B 1 169 ? -1.423 4.605 10.094 1 99 169 ILE B C 1
ATOM 4225 O O . ILE B 1 169 ? -1.1 4.066 9.031 1 99 169 ILE B O 1
ATOM 4229 N N . SER B 1 170 ? -1.191 5.859 10.305 1 98.94 170 SER B N 1
ATOM 4230 C CA . SER B 1 170 ? -0.35 6.703 9.461 1 98.94 170 SER B CA 1
ATOM 4231 C C . SER B 1 170 ? 0.964 7.043 10.156 1 98.94 170 SER B C 1
ATOM 4233 O O . SER B 1 170 ? 0.964 7.652 11.227 1 98.94 170 SER B O 1
ATOM 4235 N N . ALA B 1 171 ? 2.051 6.672 9.539 1 98.94 171 ALA B N 1
ATOM 4236 C CA . ALA B 1 171 ? 3.367 6.867 10.141 1 98.94 171 ALA B CA 1
ATOM 4237 C C . ALA B 1 171 ? 4.34 7.492 9.141 1 98.94 171 ALA B C 1
ATOM 4239 O O . ALA B 1 171 ? 4.605 6.922 8.078 1 98.94 171 ALA B O 1
ATOM 4240 N N . GLU B 1 172 ? 4.828 8.656 9.477 1 98.88 172 GLU B N 1
ATOM 4241 C CA . GLU B 1 172 ? 5.742 9.406 8.617 1 98.88 172 GLU B CA 1
ATOM 4242 C C . GLU B 1 172 ? 6.926 9.953 9.406 1 98.88 172 GLU B C 1
ATOM 4244 O O . GLU B 1 172 ? 6.742 10.672 10.391 1 98.88 172 GLU B O 1
ATOM 4249 N N . LEU B 1 173 ? 8.062 9.531 9.039 1 98.88 173 LEU B N 1
ATOM 4250 C CA . LEU B 1 173 ? 9.297 10.086 9.586 1 98.88 173 LEU B CA 1
ATOM 4251 C C . LEU B 1 173 ? 10.055 10.883 8.531 1 98.88 173 LEU B C 1
ATOM 4253 O O . LEU B 1 173 ? 11.133 10.477 8.094 1 98.88 173 LEU B O 1
ATOM 4257 N N . CYS B 1 174 ? 9.539 12.047 8.227 1 98.69 174 CYS B N 1
ATOM 4258 C CA . CYS B 1 174 ? 10.031 12.891 7.141 1 98.69 174 CYS B CA 1
ATOM 4259 C C . CYS B 1 174 ? 11.469 13.32 7.387 1 98.69 174 CYS B C 1
ATOM 4261 O O . CYS B 1 174 ? 12.25 13.461 6.445 1 98.69 174 CYS B O 1
ATOM 4263 N N . SER B 1 175 ? 11.852 13.492 8.609 1 98.38 175 SER B N 1
ATOM 4264 C CA . SER B 1 175 ? 13.188 13.969 8.961 1 98.38 175 SER B CA 1
ATOM 4265 C C . SER B 1 175 ? 14.266 13 8.469 1 98.38 175 SER B C 1
ATOM 4267 O O . SER B 1 175 ? 15.375 13.414 8.133 1 98.38 175 SER B O 1
ATOM 4269 N N . LEU B 1 176 ? 13.914 11.719 8.383 1 98.56 176 LEU B N 1
ATOM 4270 C CA . LEU B 1 176 ? 14.891 10.703 7.992 1 98.56 176 LEU B CA 1
ATOM 4271 C C . LEU B 1 176 ? 15.164 10.766 6.496 1 98.56 176 LEU B C 1
ATOM 4273 O O . LEU B 1 176 ? 16.125 10.156 6.012 1 98.56 176 LEU B O 1
ATOM 4277 N N . THR B 1 177 ? 14.375 11.5 5.758 1 97.88 177 THR B N 1
ATOM 4278 C CA . THR B 1 177 ? 14.578 11.602 4.316 1 97.88 177 THR B CA 1
ATOM 4279 C C . THR B 1 177 ? 15.438 12.812 3.973 1 97.88 177 THR B C 1
ATOM 4281 O O . THR B 1 177 ? 15.789 13.023 2.809 1 97.88 177 THR B O 1
ATOM 4284 N N . PHE B 1 178 ? 15.852 13.648 4.949 1 97 178 PHE B N 1
ATOM 4285 C CA . PHE B 1 178 ? 16.703 14.812 4.727 1 97 178 PHE B CA 1
ATOM 4286 C C . PHE B 1 178 ? 18.062 14.383 4.18 1 97 178 PHE B C 1
ATOM 4288 O O . PHE B 1 178 ? 18.688 13.445 4.691 1 97 178 PHE B O 1
ATOM 4295 N N . GLN B 1 179 ? 18.469 15.016 3.162 1 94.81 179 GLN B N 1
ATOM 4296 C CA . GLN B 1 179 ? 19.766 14.789 2.551 1 94.81 179 GLN B CA 1
ATOM 4297 C C . GLN B 1 179 ? 20.656 16.016 2.674 1 94.81 179 GLN B C 1
ATOM 4299 O O . GLN B 1 179 ? 20.531 16.969 1.902 1 94.81 179 GLN B O 1
ATOM 4304 N N . PRO B 1 180 ? 21.641 15.969 3.482 1 94.75 180 PRO B N 1
ATOM 4305 C CA . PRO B 1 180 ? 22.469 17.141 3.771 1 94.75 180 PRO B CA 1
ATOM 4306 C C . PRO B 1 180 ? 23.188 17.672 2.539 1 94.75 180 PRO B C 1
ATOM 4308 O O . PRO B 1 180 ? 23.484 18.875 2.453 1 94.75 180 PRO B O 1
ATOM 4311 N N . GLU B 1 181 ? 23.438 16.844 1.579 1 94.12 181 GLU B N 1
ATOM 4312 C CA . GLU B 1 181 ? 24.188 17.25 0.405 1 94.12 181 GLU B CA 1
ATOM 4313 C C . GLU B 1 181 ? 23.266 17.812 -0.675 1 94.12 181 GLU B C 1
ATOM 4315 O O . GLU B 1 181 ? 23.734 18.391 -1.658 1 94.12 181 GLU B O 1
ATOM 4320 N N . ASP B 1 182 ? 22.016 17.594 -0.508 1 95.31 182 ASP B N 1
ATOM 4321 C CA . ASP B 1 182 ? 21.062 18.203 -1.422 1 95.31 182 ASP B CA 1
ATOM 4322 C C . ASP B 1 182 ? 20.828 19.672 -1.089 1 95.31 182 ASP B C 1
ATOM 4324 O O . ASP B 1 182 ? 20.125 20 -0.131 1 95.31 182 ASP B O 1
ATOM 4328 N N . LYS B 1 183 ? 21.344 20.578 -1.961 1 95 183 LYS B N 1
ATOM 4329 C CA . LYS B 1 183 ? 21.297 22 -1.664 1 95 183 LYS B CA 1
ATOM 4330 C C . LYS B 1 183 ? 20.234 22.703 -2.506 1 95 183 LYS B C 1
ATOM 4332 O O . LYS B 1 183 ? 20.391 23.875 -2.859 1 95 183 LYS B O 1
ATOM 4337 N N . THR B 1 184 ? 19.188 21.938 -2.861 1 93.81 184 THR B N 1
ATOM 4338 C CA . THR B 1 184 ? 18.094 22.516 -3.646 1 93.81 184 THR B CA 1
ATOM 4339 C C . THR B 1 184 ? 17.172 23.344 -2.766 1 93.81 184 THR B C 1
ATOM 4341 O O . THR B 1 184 ? 17.172 23.203 -1.542 1 93.81 184 THR B O 1
ATOM 4344 N N . LYS B 1 185 ? 16.375 24.203 -3.371 1 93.38 185 LYS B N 1
ATOM 4345 C CA . LYS B 1 185 ? 15.367 25 -2.682 1 93.38 185 LYS B CA 1
ATOM 4346 C C . LYS B 1 185 ? 14.289 24.125 -2.066 1 93.38 185 LYS B C 1
ATOM 4348 O O . LYS B 1 185 ? 13.781 24.406 -0.983 1 93.38 185 LYS B O 1
ATOM 4353 N N . SER B 1 186 ? 13.922 23.047 -2.76 1 93.25 186 SER B N 1
ATOM 4354 C CA . SER B 1 186 ? 12.906 22.109 -2.258 1 93.25 186 SER B CA 1
ATOM 4355 C C . SER B 1 186 ? 13.328 21.516 -0.921 1 93.25 186 SER B C 1
ATOM 4357 O O . SER B 1 186 ? 12.516 21.406 -0.003 1 93.25 186 SER B O 1
ATOM 4359 N N . ASN B 1 187 ? 14.586 21.125 -0.872 1 95.12 187 ASN B N 1
ATOM 4360 C CA . ASN B 1 187 ? 15.094 20.547 0.365 1 95.12 187 ASN B CA 1
ATOM 4361 C C . ASN B 1 187 ? 15.117 21.578 1.497 1 95.12 187 ASN B C 1
ATOM 4363 O O . ASN B 1 187 ? 14.797 21.25 2.641 1 95.12 187 ASN B O 1
ATOM 4367 N N . LEU B 1 188 ? 15.5 22.828 1.187 1 94.81 188 LEU B N 1
ATOM 4368 C CA . LEU B 1 188 ? 15.492 23.906 2.176 1 94.81 188 LEU B CA 1
ATOM 4369 C C . LEU B 1 188 ? 14.078 24.188 2.66 1 94.81 188 LEU B C 1
ATOM 4371 O O . LEU B 1 188 ? 13.836 24.281 3.865 1 94.81 188 LEU B O 1
ATOM 4375 N N . ILE B 1 189 ? 13.141 24.297 1.734 1 93.06 189 ILE B N 1
ATOM 4376 C CA . ILE B 1 189 ? 11.758 24.578 2.1 1 93.06 189 ILE B CA 1
ATOM 4377 C C . ILE B 1 189 ? 11.188 23.422 2.916 1 93.06 189 ILE B C 1
ATOM 4379 O O . ILE B 1 189 ? 10.445 23.641 3.877 1 93.06 189 ILE B O 1
ATOM 4383 N N . GLY B 1 190 ? 11.477 22.172 2.486 1 94 190 GLY B N 1
ATOM 4384 C CA . GLY B 1 190 ? 11.07 21.031 3.283 1 94 190 GLY B CA 1
ATOM 4385 C C . GLY B 1 190 ? 11.523 21.109 4.73 1 94 190 GLY B C 1
ATOM 4386 O O . GLY B 1 190 ? 10.781 20.75 5.641 1 94 190 GLY B O 1
ATOM 4387 N N . THR B 1 191 ? 12.703 21.625 4.941 1 94.25 191 THR B N 1
ATOM 4388 C CA . THR B 1 191 ? 13.273 21.781 6.277 1 94.25 191 THR B CA 1
ATOM 4389 C C . THR B 1 191 ? 12.453 22.766 7.105 1 94.25 191 THR B C 1
ATOM 4391 O O . THR B 1 191 ? 12.398 22.656 8.336 1 94.25 191 THR B O 1
ATOM 4394 N N . SER B 1 192 ? 11.797 23.656 6.469 1 95.38 192 SER B N 1
ATOM 4395 C CA . SER B 1 192 ? 11 24.656 7.16 1 95.38 192 SER B CA 1
ATOM 4396 C C . SER B 1 192 ? 9.617 24.125 7.527 1 95.38 192 SER B C 1
ATOM 4398 O O . SER B 1 192 ? 8.922 24.688 8.367 1 95.38 192 SER B O 1
ATOM 4400 N N . LEU B 1 193 ? 9.203 23 6.934 1 96.75 193 LEU B N 1
ATOM 4401 C CA . LEU B 1 193 ? 7.797 22.609 6.969 1 96.75 193 LEU B CA 1
ATOM 4402 C C . LEU B 1 193 ? 7.621 21.266 7.664 1 96.75 193 LEU B C 1
ATOM 4404 O O . LEU B 1 193 ? 6.727 21.109 8.5 1 96.75 193 LEU B O 1
ATOM 4408 N N . PHE B 1 194 ? 8.484 20.297 7.355 1 97.88 194 PHE B N 1
ATOM 4409 C CA . PHE B 1 194 ? 8.148 18.906 7.621 1 97.88 194 PHE B CA 1
ATOM 4410 C C . PHE B 1 194 ? 8.664 18.469 8.992 1 97.88 194 PHE B C 1
ATOM 4412 O O . PHE B 1 194 ? 9.727 18.922 9.43 1 97.88 194 PHE B O 1
ATOM 4419 N N . GLY B 1 195 ? 7.945 17.688 9.664 1 98.5 195 GLY B N 1
ATOM 4420 C CA . GLY B 1 195 ? 8.273 17 10.898 1 98.5 195 GLY B CA 1
ATOM 4421 C C . GLY B 1 195 ? 7.918 15.516 10.867 1 98.5 195 GLY B C 1
ATOM 4422 O O . GLY B 1 195 ? 7.516 14.992 9.82 1 98.5 195 GLY B O 1
ATOM 4423 N N . ASP B 1 196 ? 8.188 14.844 11.945 1 98.88 196 ASP B N 1
ATOM 4424 C CA . ASP B 1 196 ? 7.832 13.438 12.109 1 98.88 196 ASP B CA 1
ATOM 4425 C C . ASP B 1 196 ? 6.543 13.281 12.914 1 98.88 196 ASP B C 1
ATOM 4427 O O . ASP B 1 196 ? 6.305 14.031 13.859 1 98.88 196 ASP B O 1
ATOM 4431 N N . GLY B 1 197 ? 5.688 12.32 12.492 1 98.81 197 GLY B N 1
ATOM 4432 C CA . GLY B 1 197 ? 4.457 12.07 13.227 1 98.81 197 GLY B CA 1
ATOM 4433 C C . GLY B 1 197 ? 3.852 10.711 12.938 1 98.81 197 GLY B C 1
ATOM 4434 O O . GLY B 1 197 ? 3.973 10.195 11.82 1 98.81 197 GLY B O 1
ATOM 4435 N N . ILE B 1 198 ? 3.221 10.109 13.945 1 98.94 198 ILE B N 1
ATOM 4436 C CA . ILE B 1 198 ? 2.518 8.828 13.844 1 98.94 198 ILE B CA 1
ATOM 4437 C C . ILE B 1 198 ? 1.171 8.93 14.562 1 98.94 198 ILE B C 1
ATOM 4439 O O . ILE B 1 198 ? 1.074 9.516 15.641 1 98.94 198 ILE B O 1
ATOM 4443 N N . ALA B 1 199 ? 0.162 8.461 13.938 1 98.94 199 ALA B N 1
ATOM 4444 C CA . ALA B 1 199 ? -1.176 8.461 14.523 1 98.94 199 ALA B CA 1
ATOM 4445 C C . ALA B 1 199 ? -1.958 7.219 14.094 1 98.94 199 ALA B C 1
ATOM 4447 O O . ALA B 1 199 ? -1.636 6.594 13.078 1 98.94 199 ALA B O 1
ATOM 4448 N N . ALA B 1 200 ? -2.885 6.805 14.898 1 98.94 200 ALA B N 1
ATOM 4449 C CA . ALA B 1 200 ? -3.826 5.723 14.609 1 98.94 200 ALA B CA 1
ATOM 4450 C C . ALA B 1 200 ? -5.27 6.199 14.758 1 98.94 200 ALA B C 1
ATOM 4452 O O . ALA B 1 200 ? -5.586 6.961 15.672 1 98.94 200 ALA B O 1
ATOM 4453 N N . ALA B 1 201 ? -6.125 5.82 13.875 1 98.94 201 ALA B N 1
ATOM 4454 C CA . ALA B 1 201 ? -7.559 6.082 13.945 1 98.94 201 ALA B CA 1
ATOM 4455 C C . ALA B 1 201 ? -8.352 4.777 14 1 98.94 201 ALA B C 1
ATOM 4457 O O . ALA B 1 201 ? -8.047 3.826 13.281 1 98.94 201 ALA B O 1
ATOM 4458 N N . LEU B 1 202 ? -9.289 4.695 14.883 1 98.88 202 LEU B N 1
ATOM 4459 C CA . LEU B 1 202 ? -10.211 3.57 14.938 1 98.88 202 LEU B CA 1
ATOM 4460 C C . LEU B 1 202 ? -11.547 3.93 14.289 1 98.88 202 LEU B C 1
ATOM 4462 O O . LEU B 1 202 ? -12.203 4.891 14.703 1 98.88 202 LEU B O 1
ATOM 4466 N N . LEU B 1 203 ? -11.914 3.211 13.258 1 98.88 203 LEU B N 1
ATOM 4467 C CA . LEU B 1 203 ? -13.227 3.314 12.625 1 98.88 203 LEU B CA 1
ATOM 4468 C C . LEU B 1 203 ? -14.07 2.074 12.914 1 98.88 203 LEU B C 1
ATOM 4470 O O . LEU B 1 203 ? -13.531 1.021 13.266 1 98.88 203 LEU B O 1
ATOM 4474 N N . CYS B 1 204 ? -15.344 2.217 12.82 1 98.62 204 CYS B N 1
ATOM 4475 C CA . CYS B 1 204 ? -16.219 1.052 12.891 1 98.62 204 CYS B CA 1
ATOM 4476 C C . CYS B 1 204 ? -17.422 1.214 11.969 1 98.62 204 CYS B C 1
ATOM 4478 O O . CYS B 1 204 ? -17.766 2.332 11.586 1 98.62 204 CYS B O 1
ATOM 4480 N N . GLY B 1 205 ? -17.969 0.089 11.539 1 98.31 205 GLY B N 1
ATOM 4481 C CA . GLY B 1 205 ? -19.156 0.106 10.695 1 98.31 205 GLY B CA 1
ATOM 4482 C C . GLY B 1 205 ? -20.406 0.554 11.438 1 98.31 205 GLY B C 1
ATOM 4483 O O . GLY B 1 205 ? -20.406 0.648 12.664 1 98.31 205 GLY B O 1
ATOM 4484 N N . GLU B 1 206 ? -21.406 0.773 10.727 1 96.69 206 GLU B N 1
ATOM 4485 C CA . GLU B 1 206 ? -22.641 1.356 11.242 1 96.69 206 GLU B CA 1
ATOM 4486 C C . GLU B 1 206 ? -23.328 0.411 12.227 1 96.69 206 GLU B C 1
ATOM 4488 O O . GLU B 1 206 ? -24.031 0.857 13.141 1 96.69 206 GLU B O 1
ATOM 4493 N N . LYS B 1 207 ? -23.094 -0.901 12.102 1 97.69 207 LYS B N 1
ATOM 4494 C CA . LYS B 1 207 ? -23.766 -1.886 12.938 1 97.69 207 LYS B CA 1
ATOM 4495 C C . LYS B 1 207 ? -22.844 -2.41 14.031 1 97.69 207 LYS B C 1
ATOM 4497 O O . LYS B 1 207 ? -23.203 -3.338 14.758 1 97.69 207 LYS B O 1
ATOM 4502 N N . ALA B 1 208 ? -21.656 -1.823 14.117 1 97.69 208 ALA B N 1
ATOM 4503 C CA . ALA B 1 208 ? -20.734 -2.24 15.172 1 97.69 208 ALA B CA 1
ATOM 4504 C C . ALA B 1 208 ? -21.25 -1.821 16.547 1 97.69 208 ALA B C 1
ATOM 4506 O O . ALA B 1 208 ? -21.984 -0.84 16.672 1 97.69 208 ALA B O 1
ATOM 4507 N N . ASP B 1 209 ? -20.875 -2.553 17.562 1 95.62 209 ASP B N 1
ATOM 4508 C CA . ASP B 1 209 ? -21.219 -2.217 18.953 1 95.62 209 ASP B CA 1
ATOM 4509 C C . ASP B 1 209 ? -20.359 -1.06 19.453 1 95.62 209 ASP B C 1
ATOM 4511 O O . ASP B 1 209 ? -19.188 -1.247 19.781 1 95.62 209 ASP B O 1
ATOM 4515 N N . ARG B 1 210 ? -20.938 0.089 19.547 1 94.06 210 ARG B N 1
ATOM 4516 C CA . ARG B 1 210 ? -20.203 1.284 19.922 1 94.06 210 ARG B CA 1
ATOM 4517 C C . ARG B 1 210 ? -20.547 1.719 21.344 1 94.06 210 ARG B C 1
ATOM 4519 O O . ARG B 1 210 ? -20.312 2.869 21.719 1 94.06 210 ARG B O 1
ATOM 4526 N N . ARG B 1 211 ? -21.141 0.824 22.203 1 93.12 211 ARG B N 1
ATOM 4527 C CA . ARG B 1 211 ? -21.641 1.162 23.547 1 93.12 211 ARG B CA 1
ATOM 4528 C C . ARG B 1 211 ? -20.516 1.666 24.438 1 93.12 211 ARG B C 1
ATOM 4530 O O . ARG B 1 211 ? -20.75 2.438 25.359 1 93.12 211 ARG B O 1
ATOM 4537 N N . VAL B 1 212 ? -19.312 1.291 24.094 1 93.31 212 VAL B N 1
ATOM 4538 C CA . VAL B 1 212 ? -18.188 1.641 24.953 1 93.31 212 VAL B CA 1
ATOM 4539 C C . VAL B 1 212 ? -17.688 3.047 24.609 1 93.31 212 VAL B C 1
ATOM 4541 O O . VAL B 1 212 ? -16.875 3.611 25.328 1 93.31 212 VAL B O 1
ATOM 4544 N N . SER B 1 213 ? -18.109 3.654 23.531 1 95.44 213 SER B N 1
ATOM 4545 C CA . SER B 1 213 ? -17.688 4.992 23.125 1 95.44 213 SER B CA 1
ATOM 4546 C C . SER B 1 213 ? -18.219 6.051 24.078 1 95.44 213 SER B C 1
ATOM 4548 O O . SER B 1 213 ? -19.375 5.996 24.5 1 95.44 213 SER B O 1
ATOM 4550 N N . LYS B 1 214 ? -17.406 7.039 24.406 1 95.62 214 LYS B N 1
ATOM 4551 C CA . LYS B 1 214 ? -17.797 8.164 25.25 1 95.62 214 LYS B CA 1
ATOM 4552 C C . LYS B 1 214 ? -18.172 9.383 24.422 1 95.62 214 LYS B C 1
ATOM 4554 O O . LYS B 1 214 ? -18.594 10.406 24.953 1 95.62 214 LYS B O 1
ATOM 4559 N N . LEU B 1 215 ? -17.984 9.305 23.094 1 95.25 215 LEU B N 1
ATOM 4560 C CA . LEU B 1 215 ? -18.266 10.445 22.234 1 95.25 215 LEU B CA 1
ATOM 4561 C C . LEU B 1 215 ? -19.781 10.695 22.156 1 95.25 215 LEU B C 1
ATOM 4563 O O . LEU B 1 215 ? -20.531 9.828 21.719 1 95.25 215 LEU B O 1
ATOM 4567 N N . LYS B 1 216 ? -20.156 11.898 22.547 1 94.94 216 LYS B N 1
ATOM 4568 C CA . LYS B 1 216 ? -21.562 12.266 22.359 1 94.94 216 LYS B CA 1
ATOM 4569 C C . LYS B 1 216 ? -21.922 12.289 20.875 1 94.94 216 LYS B C 1
ATOM 4571 O O . LYS B 1 216 ? -22.953 11.758 20.469 1 94.94 216 LYS B O 1
ATOM 4576 N N . LEU B 1 217 ? -21.047 12.977 20.109 1 97.12 217 LEU B N 1
ATOM 4577 C CA . LEU B 1 217 ? -21.156 12.992 18.656 1 97.12 217 LEU B CA 1
ATOM 4578 C C . LEU B 1 217 ? -19.859 12.5 18.016 1 97.12 217 LEU B C 1
ATOM 4580 O O . LEU B 1 217 ? -18.766 12.891 18.422 1 97.12 217 LEU B O 1
ATOM 4584 N N . ALA B 1 218 ? -20.016 11.594 17.109 1 97.06 218 ALA B N 1
ATOM 4585 C CA . ALA B 1 218 ? -18.891 11.086 16.344 1 97.06 218 ALA B CA 1
ATOM 4586 C C . ALA B 1 218 ? -19.062 11.375 14.852 1 97.06 218 ALA B C 1
ATOM 4588 O O . ALA B 1 218 ? -20.188 11.398 14.352 1 97.06 218 ALA B O 1
ATOM 4589 N N . PRO B 1 219 ? -17.984 11.688 14.18 1 98.19 219 PRO B N 1
ATOM 4590 C CA . PRO B 1 219 ? -18.125 11.867 12.734 1 98.19 219 PRO B CA 1
ATOM 4591 C C . PRO B 1 219 ? -18.484 10.578 12.008 1 98.19 219 PRO B C 1
ATOM 4593 O O . PRO B 1 219 ? -17.75 9.594 12.078 1 98.19 219 PRO B O 1
ATOM 4596 N N . LYS B 1 220 ? -19.578 10.586 11.367 1 98.62 220 LYS B N 1
ATOM 4597 C CA . LYS B 1 220 ? -20 9.508 10.477 1 98.62 220 LYS B CA 1
ATOM 4598 C C . LYS B 1 220 ? -19.609 9.805 9.031 1 98.62 220 LYS B C 1
ATOM 4600 O O . LYS B 1 220 ? -20.141 10.734 8.414 1 98.62 220 LYS B O 1
ATOM 4605 N N . ILE B 1 221 ? -18.688 9.016 8.484 1 98.75 221 ILE B N 1
ATOM 4606 C CA . ILE B 1 221 ? -18.266 9.195 7.098 1 98.75 221 ILE B CA 1
ATOM 4607 C C . ILE B 1 221 ? -19.375 8.758 6.152 1 98.75 221 ILE B C 1
ATOM 4609 O O . ILE B 1 221 ? -19.828 7.613 6.203 1 98.75 221 ILE B O 1
ATOM 4613 N N . MET B 1 222 ? -19.75 9.672 5.285 1 97.81 222 MET B N 1
ATOM 4614 C CA . MET B 1 222 ? -20.859 9.438 4.379 1 97.81 222 MET B CA 1
ATOM 4615 C C . MET B 1 222 ? -20.375 9.008 3 1 97.81 222 MET B C 1
ATOM 4617 O O . MET B 1 222 ? -20.984 8.172 2.346 1 97.81 222 MET B O 1
ATOM 4621 N N . ASP B 1 223 ? -19.406 9.578 2.57 1 98.44 223 ASP B N 1
ATOM 4622 C CA . ASP B 1 223 ? -18.875 9.328 1.236 1 98.44 223 ASP B CA 1
ATOM 4623 C C . ASP B 1 223 ? -17.438 9.836 1.121 1 98.44 223 ASP B C 1
ATOM 4625 O O . ASP B 1 223 ? -16.938 10.523 2.018 1 98.44 223 ASP B O 1
ATOM 4629 N N . ALA B 1 224 ? -16.75 9.383 0.096 1 98.75 224 ALA B N 1
ATOM 4630 C CA . ALA B 1 224 ? -15.391 9.82 -0.196 1 98.75 224 ALA B CA 1
ATOM 4631 C C . ALA B 1 224 ? -15.195 10.031 -1.693 1 98.75 224 ALA B C 1
ATOM 4633 O O . ALA B 1 224 ? -15.906 9.445 -2.51 1 98.75 224 ALA B O 1
ATOM 4634 N N . GLN B 1 225 ? -14.258 10.898 -2.059 1 98.69 225 GLN B N 1
ATOM 4635 C CA . GLN B 1 225 ? -13.898 11.172 -3.447 1 98.69 225 GLN B CA 1
ATOM 4636 C C . GLN B 1 225 ? -12.391 11.305 -3.611 1 98.69 225 GLN B C 1
ATOM 4638 O O . GLN B 1 225 ? -11.734 12 -2.838 1 98.69 225 GLN B O 1
ATOM 4643 N N . SER B 1 226 ? -11.867 10.531 -4.539 1 98.75 226 SER B N 1
ATOM 4644 C CA . SER B 1 226 ? -10.484 10.672 -4.984 1 98.75 226 SER B CA 1
ATOM 4645 C C . SER B 1 226 ? -10.406 11.336 -6.352 1 98.75 226 SER B C 1
ATOM 4647 O O . SER B 1 226 ? -11.211 11.047 -7.238 1 98.75 226 SER B O 1
ATOM 4649 N N . VAL B 1 227 ? -9.469 12.305 -6.484 1 98.69 227 VAL B N 1
ATOM 4650 C CA . VAL B 1 227 ? -9.281 12.922 -7.793 1 98.69 227 VAL B CA 1
ATOM 4651 C C . VAL B 1 227 ? -7.793 13.07 -8.094 1 98.69 227 VAL B C 1
ATOM 4653 O O . VAL B 1 227 ? -7.023 13.523 -7.242 1 98.69 227 VAL B O 1
ATOM 4656 N N . LEU B 1 228 ? -7.383 12.625 -9.273 1 98.56 228 LEU B N 1
ATOM 4657 C CA . LEU B 1 228 ? -6.012 12.773 -9.75 1 98.56 228 LEU B CA 1
ATOM 4658 C C . LEU B 1 228 ? -5.918 13.898 -10.781 1 98.56 228 LEU B C 1
ATOM 4660 O O . LEU B 1 228 ? -6.68 13.922 -11.75 1 98.56 228 LEU B O 1
ATOM 4664 N N . MET B 1 229 ? -5.031 14.875 -10.5 1 98 229 MET B N 1
ATOM 4665 C CA . MET B 1 229 ? -4.719 15.859 -11.531 1 98 229 MET B CA 1
ATOM 4666 C C . MET B 1 229 ? -3.785 15.273 -12.578 1 98 229 MET B C 1
ATOM 4668 O O . MET B 1 229 ? -2.674 14.852 -12.266 1 98 229 MET B O 1
ATOM 4672 N N . LYS B 1 230 ? -4.164 15.281 -13.836 1 95.88 230 LYS B N 1
ATOM 4673 C CA . LYS B 1 230 ? -3.379 14.672 -14.906 1 95.88 230 LYS B CA 1
ATOM 4674 C C . LYS B 1 230 ? -2.059 15.406 -15.109 1 95.88 230 LYS B C 1
ATOM 4676 O O . LYS B 1 230 ? -1.979 16.609 -14.898 1 95.88 230 LYS B O 1
ATOM 4681 N N . GLN B 1 231 ? -1.069 14.641 -15.422 1 96.5 231 GLN B N 1
ATOM 4682 C CA . GLN B 1 231 ? 0.236 15.148 -15.836 1 96.5 231 GLN B CA 1
ATOM 4683 C C . GLN B 1 231 ? 0.837 16.047 -14.766 1 96.5 231 GLN B C 1
ATOM 4685 O O . GLN B 1 231 ? 1.308 17.156 -15.07 1 96.5 231 GLN B O 1
ATOM 4690 N N . SER B 1 232 ? 0.777 15.633 -13.523 1 96.81 232 SER B N 1
ATOM 4691 C CA . SER B 1 232 ? 1.259 16.438 -12.406 1 96.81 232 SER B CA 1
ATOM 4692 C C . SER B 1 232 ? 2.291 15.664 -11.586 1 96.81 232 SER B C 1
ATOM 4694 O O . SER B 1 232 ? 2.381 15.844 -10.367 1 96.81 232 SER B O 1
ATOM 4696 N N . GLU B 1 233 ? 3.057 14.773 -12.234 1 95.81 233 GLU B N 1
ATOM 4697 C CA . GLU B 1 233 ? 3.99 13.883 -11.547 1 95.81 233 GLU B CA 1
ATOM 4698 C C . GLU B 1 233 ? 5.129 14.672 -10.906 1 95.81 233 GLU B C 1
ATOM 4700 O O . GLU B 1 233 ? 5.754 14.203 -9.953 1 95.81 233 GLU B O 1
ATOM 4705 N N . ASP B 1 234 ? 5.32 15.906 -11.352 1 95.5 234 ASP B N 1
ATOM 4706 C CA . ASP B 1 234 ? 6.48 16.656 -10.898 1 95.5 234 ASP B CA 1
ATOM 4707 C C . ASP B 1 234 ? 6.102 17.641 -9.797 1 95.5 234 ASP B C 1
ATOM 4709 O O . ASP B 1 234 ? 6.949 18.391 -9.305 1 95.5 234 ASP B O 1
ATOM 4713 N N . VAL B 1 235 ? 4.871 17.625 -9.344 1 96.75 235 VAL B N 1
ATOM 4714 C CA . VAL B 1 235 ? 4.395 18.609 -8.383 1 96.75 235 VAL B CA 1
ATOM 4715 C C . VAL B 1 235 ? 4.883 18.25 -6.98 1 96.75 235 VAL B C 1
ATOM 4717 O O . VAL B 1 235 ? 5.297 19.125 -6.215 1 96.75 235 VAL B O 1
ATOM 4720 N N . MET B 1 236 ? 4.797 17.047 -6.625 1 97.12 236 MET B N 1
ATOM 4721 C CA . MET B 1 236 ? 5.258 16.562 -5.328 1 97.12 236 MET B CA 1
ATOM 4722 C C . MET B 1 236 ? 5.531 15.055 -5.375 1 97.12 236 MET B C 1
ATOM 4724 O O . MET B 1 236 ? 4.875 14.32 -6.121 1 97.12 236 MET B O 1
ATOM 4728 N N . GLY B 1 237 ? 6.461 14.609 -4.637 1 97.5 237 GLY B N 1
ATOM 4729 C CA . GLY B 1 237 ? 6.816 13.203 -4.574 1 97.5 237 GLY B CA 1
ATOM 4730 C C . GLY B 1 237 ? 8.266 12.969 -4.199 1 97.5 237 GLY B C 1
ATOM 4731 O O . GLY B 1 237 ? 8.852 13.734 -3.432 1 97.5 237 GLY B O 1
ATOM 4732 N N . TRP B 1 238 ? 8.75 11.797 -4.617 1 98.19 238 TRP B N 1
ATOM 4733 C CA . TRP B 1 238 ? 10.125 11.422 -4.316 1 98.19 238 TRP B CA 1
ATOM 4734 C C . TRP B 1 238 ? 10.914 11.172 -5.594 1 98.19 238 TRP B C 1
ATOM 4736 O O . TRP B 1 238 ? 10.391 10.602 -6.555 1 98.19 238 TRP B O 1
ATOM 4746 N N . ASP B 1 239 ? 12.094 11.648 -5.629 1 96.94 239 ASP B N 1
ATOM 4747 C CA . ASP B 1 239 ? 13.148 11.078 -6.461 1 96.94 239 ASP B CA 1
ATOM 4748 C C . ASP B 1 239 ? 14 10.094 -5.672 1 96.94 239 ASP B C 1
ATOM 4750 O O . ASP B 1 239 ? 14.609 10.453 -4.664 1 96.94 239 ASP B O 1
ATOM 4754 N N . PHE B 1 240 ? 14.047 8.844 -6.082 1 96.88 240 PHE B N 1
ATOM 4755 C CA . PHE B 1 240 ? 14.781 7.82 -5.352 1 96.88 240 PHE B CA 1
ATOM 4756 C C . PHE B 1 240 ? 16.234 7.77 -5.805 1 96.88 240 PHE B C 1
ATOM 4758 O O . PHE B 1 240 ? 16.516 7.383 -6.941 1 96.88 240 PHE B O 1
ATOM 4765 N N . THR B 1 241 ? 17.188 8.125 -4.891 1 95.88 241 THR B N 1
ATOM 4766 C CA . THR B 1 241 ? 18.609 8.188 -5.176 1 95.88 241 THR B CA 1
ATOM 4767 C C . THR B 1 241 ? 19.375 7.188 -4.32 1 95.88 241 THR B C 1
ATOM 4769 O O . THR B 1 241 ? 18.797 6.512 -3.469 1 95.88 241 THR B O 1
ATOM 4772 N N . ASP B 1 242 ? 20.672 7.102 -4.582 1 94.38 242 ASP B N 1
ATOM 4773 C CA . ASP B 1 242 ? 21.5 6.215 -3.783 1 94.38 242 ASP B CA 1
ATOM 4774 C C . ASP B 1 242 ? 21.578 6.684 -2.332 1 94.38 242 ASP B C 1
ATOM 4776 O O . ASP B 1 242 ? 21.891 5.898 -1.436 1 94.38 242 ASP B O 1
ATOM 4780 N N . GLN B 1 243 ? 21.281 7.969 -2.113 1 92.94 243 GLN B N 1
ATOM 4781 C CA . GLN B 1 243 ? 21.312 8.516 -0.763 1 92.94 243 GLN B CA 1
ATOM 4782 C C . GLN B 1 243 ? 19.953 8.43 -0.09 1 92.94 243 GLN B C 1
ATOM 4784 O O . GLN B 1 243 ? 19.812 8.766 1.088 1 92.94 243 GLN B O 1
ATOM 4789 N N . GLY B 1 244 ? 18.938 7.961 -0.833 1 95.06 244 GLY B N 1
ATOM 4790 C CA . GLY B 1 244 ? 17.609 7.824 -0.253 1 95.06 244 GLY B CA 1
ATOM 4791 C C . GLY B 1 244 ? 16.547 8.625 -0.994 1 95.06 244 GLY B C 1
ATOM 4792 O O . GLY B 1 244 ? 16.594 8.719 -2.223 1 95.06 244 GLY B O 1
ATOM 4793 N N . PHE B 1 245 ? 15.547 9.078 -0.242 1 96.88 245 PHE B N 1
ATOM 4794 C CA . PHE B 1 245 ? 14.375 9.742 -0.792 1 96.88 245 PHE B CA 1
ATOM 4795 C C . PHE B 1 245 ? 14.617 11.242 -0.918 1 96.88 245 PHE B C 1
ATOM 4797 O O . PHE B 1 245 ? 14.641 11.961 0.085 1 96.88 245 PHE B O 1
ATOM 4804 N N . LYS B 1 246 ? 14.758 11.711 -2.17 1 97.06 246 LYS B N 1
ATOM 4805 C CA . LYS B 1 246 ? 14.914 13.141 -2.428 1 97.06 246 LYS B CA 1
ATOM 4806 C C . LYS B 1 246 ? 13.57 13.797 -2.703 1 97.06 246 LYS B C 1
ATOM 4808 O O . LYS B 1 246 ? 12.852 13.398 -3.621 1 97.06 246 LYS B O 1
ATOM 4813 N N . VAL B 1 247 ? 13.312 14.828 -1.999 1 96.12 247 VAL B N 1
ATOM 4814 C CA . VAL B 1 247 ? 11.977 15.422 -2.006 1 96.12 247 VAL B CA 1
ATOM 4815 C C . VAL B 1 247 ? 11.766 16.203 -3.301 1 96.12 247 VAL B C 1
ATOM 4817 O O . VAL B 1 247 ? 12.672 16.891 -3.771 1 96.12 247 VAL B O 1
ATOM 4820 N N . ILE B 1 248 ? 10.625 15.93 -3.957 1 95.19 248 ILE B N 1
ATOM 4821 C CA . ILE B 1 248 ? 10.062 16.781 -5.004 1 95.19 248 ILE B CA 1
ATOM 4822 C C . ILE B 1 248 ? 8.914 17.609 -4.434 1 95.19 248 ILE B C 1
ATOM 4824 O O . ILE B 1 248 ? 7.934 17.047 -3.922 1 95.19 248 ILE B O 1
ATOM 4828 N N . PHE B 1 249 ? 9.047 18.875 -4.504 1 93.44 249 PHE B N 1
ATOM 4829 C CA . PHE B 1 249 ? 8.07 19.781 -3.908 1 93.44 249 PHE B CA 1
ATOM 4830 C C . PHE B 1 249 ? 7.984 21.078 -4.699 1 93.44 249 PHE B C 1
ATOM 4832 O O . PHE B 1 249 ? 8.836 21.969 -4.555 1 93.44 249 PHE B O 1
ATOM 4839 N N . SER B 1 250 ? 6.887 21.203 -5.434 1 95 250 SER B N 1
ATOM 4840 C CA . SER B 1 250 ? 6.75 22.344 -6.332 1 95 250 SER B CA 1
ATOM 4841 C C . SER B 1 250 ? 6.312 23.594 -5.578 1 95 250 SER B C 1
ATOM 4843 O O . SER B 1 250 ? 5.48 23.516 -4.672 1 95 250 SER B O 1
ATOM 4845 N N . ARG B 1 251 ? 6.805 24.719 -5.977 1 91.81 251 ARG B N 1
ATOM 4846 C CA . ARG B 1 251 ? 6.414 26.016 -5.414 1 91.81 251 ARG B CA 1
ATOM 4847 C C . ARG B 1 251 ? 5.004 26.406 -5.859 1 91.81 251 ARG B C 1
ATOM 4849 O O . ARG B 1 251 ? 4.391 27.297 -5.277 1 91.81 251 ARG B O 1
ATOM 4856 N N . ASP B 1 252 ? 4.508 25.656 -6.82 1 94.44 252 ASP B N 1
ATOM 4857 C CA . ASP B 1 252 ? 3.23 26.016 -7.434 1 94.44 252 ASP B CA 1
ATOM 4858 C C . ASP B 1 252 ? 2.062 25.375 -6.68 1 94.44 252 ASP B C 1
ATOM 4860 O O . ASP B 1 252 ? 0.9 25.609 -7.023 1 94.44 252 ASP B O 1
ATOM 4864 N N . ILE B 1 253 ? 2.328 24.641 -5.645 1 94.31 253 ILE B N 1
ATOM 4865 C CA . ILE B 1 253 ? 1.301 23.875 -4.957 1 94.31 253 ILE B CA 1
ATOM 4866 C C . ILE B 1 253 ? 0.185 24.812 -4.488 1 94.31 253 ILE B C 1
ATOM 4868 O O . ILE B 1 253 ? -0.994 24.547 -4.75 1 94.31 253 ILE B O 1
ATOM 4872 N N . PRO B 1 254 ? 0.468 26 -3.9 1 94.25 254 PRO B N 1
ATOM 4873 C CA . PRO B 1 254 ? -0.622 26.875 -3.486 1 94.25 254 PRO B CA 1
ATOM 4874 C C . PRO B 1 254 ? -1.462 27.375 -4.664 1 94.25 254 PRO B C 1
ATOM 4876 O O . PRO B 1 254 ? -2.691 27.422 -4.574 1 94.25 254 PRO B O 1
ATOM 4879 N N . THR B 1 255 ? -0.817 27.625 -5.75 1 95.56 255 THR B N 1
ATOM 4880 C CA . THR B 1 255 ? -1.511 28.078 -6.949 1 95.56 255 THR B CA 1
ATOM 4881 C C . THR B 1 255 ? -2.381 26.969 -7.523 1 95.56 255 THR B C 1
ATOM 4883 O O . THR B 1 255 ? -3.504 27.219 -7.973 1 95.56 255 THR B O 1
ATOM 4886 N N . LEU B 1 256 ? -1.841 25.781 -7.504 1 94.88 256 LEU B N 1
ATOM 4887 C CA . LEU B 1 256 ? -2.607 24.641 -7.984 1 94.88 256 LEU B CA 1
ATOM 4888 C C . LEU B 1 256 ? -3.855 24.422 -7.137 1 94.88 256 LEU B C 1
ATOM 4890 O O . LEU B 1 256 ? -4.926 24.109 -7.664 1 94.88 256 LEU B O 1
ATOM 4894 N N . VAL B 1 257 ? -3.721 24.547 -5.848 1 94.44 257 VAL B N 1
ATOM 4895 C CA . VAL B 1 257 ? -4.855 24.406 -4.945 1 94.44 257 VAL B CA 1
ATOM 4896 C C . VAL B 1 257 ? -5.93 25.438 -5.293 1 94.44 257 VAL B C 1
ATOM 4898 O O . VAL B 1 257 ? -7.109 25.109 -5.395 1 94.44 257 VAL B O 1
ATOM 4901 N N . GLU B 1 258 ? -5.555 26.641 -5.5 1 94.06 258 GLU B N 1
ATOM 4902 C CA . GLU B 1 258 ? -6.488 27.734 -5.789 1 94.06 258 GLU B CA 1
ATOM 4903 C C . GLU B 1 258 ? -7.223 27.5 -7.102 1 94.06 258 GLU B C 1
ATOM 4905 O O . GLU B 1 258 ? -8.422 27.766 -7.211 1 94.06 258 GLU B O 1
ATOM 4910 N N . LYS B 1 259 ? -6.598 26.906 -8.047 1 93.56 259 LYS B N 1
ATOM 4911 C CA . LYS B 1 259 ? -7.148 26.828 -9.398 1 93.56 259 LYS B CA 1
ATOM 4912 C C . LYS B 1 259 ? -7.895 25.516 -9.609 1 93.56 259 LYS B C 1
ATOM 4914 O O . LYS B 1 259 ? -8.844 25.453 -10.398 1 93.56 259 LYS B O 1
ATOM 4919 N N . TRP B 1 260 ? -7.508 24.562 -8.906 1 96 260 TRP B N 1
ATOM 4920 C CA . TRP B 1 260 ? -7.941 23.219 -9.266 1 96 260 TRP B CA 1
ATOM 4921 C C . TRP B 1 260 ? -8.828 22.625 -8.18 1 96 260 TRP B C 1
ATOM 4923 O O . TRP B 1 260 ? -9.758 21.859 -8.477 1 96 260 TRP B O 1
ATOM 4933 N N . LEU B 1 261 ? -8.727 22.922 -6.969 1 95.31 261 LEU B N 1
ATOM 4934 C CA . LEU B 1 261 ? -9.352 22.219 -5.852 1 95.31 261 LEU B CA 1
ATOM 4935 C C . LEU B 1 261 ? -10.828 22.562 -5.754 1 95.31 261 LEU B C 1
ATOM 4937 O O . LEU B 1 261 ? -11.664 21.703 -5.504 1 95.31 261 LEU B O 1
ATOM 4941 N N . LYS B 1 262 ? -11.203 23.844 -5.957 1 95.25 262 LYS B N 1
ATOM 4942 C CA . LYS B 1 262 ? -12.57 24.328 -5.766 1 95.25 262 LYS B CA 1
ATOM 4943 C C . LYS B 1 262 ? -13.555 23.516 -6.613 1 95.25 262 LYS B C 1
ATOM 4945 O O . LYS B 1 262 ? -14.578 23.062 -6.117 1 95.25 262 LYS B O 1
ATOM 4950 N N . THR B 1 263 ? -13.211 23.375 -7.848 1 96.06 263 THR B N 1
ATOM 4951 C CA . THR B 1 263 ? -14.078 22.672 -8.781 1 96.06 263 THR B CA 1
ATOM 4952 C C . THR B 1 263 ? -14.312 21.234 -8.328 1 96.06 263 THR B C 1
ATOM 4954 O O . THR B 1 263 ? -15.43 20.719 -8.406 1 96.06 263 THR B O 1
ATOM 4957 N N . ASN B 1 264 ? -13.297 20.594 -7.875 1 96.69 264 ASN B N 1
ATOM 4958 C CA . ASN B 1 264 ? -13.406 19.203 -7.449 1 96.69 264 ASN B CA 1
ATOM 4959 C C . ASN B 1 264 ? -14.227 19.062 -6.172 1 96.69 264 ASN B C 1
ATOM 4961 O O . ASN B 1 264 ? -14.992 18.109 -6.016 1 96.69 264 ASN B O 1
ATOM 4965 N N . VAL B 1 265 ? -14.07 20.016 -5.262 1 97.88 265 VAL B N 1
ATOM 4966 C CA . VAL B 1 265 ? -14.883 20 -4.047 1 97.88 265 VAL B CA 1
ATOM 4967 C C . VAL B 1 265 ? -16.344 20.25 -4.398 1 97.88 265 VAL B C 1
ATOM 4969 O O . VAL B 1 265 ? -17.234 19.594 -3.859 1 97.88 265 VAL B O 1
ATOM 4972 N N . GLN B 1 266 ? -16.594 21.156 -5.305 1 97.31 266 GLN B N 1
ATOM 4973 C CA . GLN B 1 266 ? -17.953 21.469 -5.727 1 97.31 266 GLN B CA 1
ATOM 4974 C C . GLN B 1 266 ? -18.625 20.25 -6.352 1 97.31 266 GLN B C 1
ATOM 4976 O O . GLN B 1 266 ? -19.781 19.953 -6.051 1 97.31 266 GLN B O 1
ATOM 4981 N N . ILE B 1 267 ? -17.938 19.594 -7.207 1 97.94 267 ILE B N 1
ATOM 4982 C CA . ILE B 1 267 ? -18.469 18.391 -7.855 1 97.94 267 ILE B CA 1
ATOM 4983 C C . ILE B 1 267 ? -18.859 17.359 -6.797 1 97.94 267 ILE B C 1
ATOM 4985 O O . ILE B 1 267 ? -19.922 16.734 -6.895 1 97.94 267 ILE B O 1
ATOM 4989 N N . PHE B 1 268 ? -18.031 17.234 -5.812 1 98.5 268 PHE B N 1
ATOM 4990 C CA . PHE B 1 268 ? -18.281 16.281 -4.738 1 98.5 268 PHE B CA 1
ATOM 4991 C C . PHE B 1 268 ? -19.516 16.672 -3.938 1 98.5 268 PHE B C 1
ATOM 4993 O O . PHE B 1 268 ? -20.375 15.836 -3.66 1 98.5 268 PHE B O 1
ATOM 5000 N N . LEU B 1 269 ? -19.625 17.906 -3.574 1 98.38 269 LEU B N 1
ATOM 5001 C CA . LEU B 1 269 ? -20.75 18.406 -2.801 1 98.38 269 LEU B CA 1
ATOM 5002 C C . LEU B 1 269 ? -22.047 18.328 -3.615 1 98.38 269 LEU B C 1
ATOM 5004 O O . LEU B 1 269 ? -23.094 17.969 -3.082 1 98.38 269 LEU B O 1
ATOM 5008 N N . ASP B 1 270 ? -21.953 18.594 -4.914 1 98.5 270 ASP B N 1
ATOM 5009 C CA . ASP B 1 270 ? -23.109 18.547 -5.793 1 98.5 270 ASP B CA 1
ATOM 5010 C C . ASP B 1 270 ? -23.719 17.156 -5.824 1 98.5 270 ASP B C 1
ATOM 5012 O O . ASP B 1 270 ? -24.938 17 -5.895 1 98.5 270 ASP B O 1
ATOM 5016 N N . LYS B 1 271 ? -22.859 16.156 -5.777 1 97.88 271 LYS B N 1
ATOM 5017 C CA . LYS B 1 271 ? -23.328 14.773 -5.754 1 97.88 271 LYS B CA 1
ATOM 5018 C C . LYS B 1 271 ? -24.281 14.531 -4.578 1 97.88 271 LYS B C 1
ATOM 5020 O O . LYS B 1 271 ? -25.109 13.633 -4.625 1 97.88 271 LYS B O 1
ATOM 5025 N N . HIS B 1 272 ? -24.141 15.32 -3.516 1 98.06 272 HIS B N 1
ATOM 5026 C CA . HIS B 1 272 ? -24.922 15.141 -2.303 1 98.06 272 HIS B CA 1
ATOM 5027 C C . HIS B 1 272 ? -25.906 16.281 -2.109 1 98.06 272 HIS B C 1
ATOM 5029 O O . HIS B 1 272 ? -26.484 16.453 -1.027 1 98.06 272 HIS B O 1
ATOM 5035 N N . LYS B 1 273 ? -26.047 17.156 -3.105 1 98.31 273 LYS B N 1
ATOM 5036 C CA . LYS B 1 273 ? -26.938 18.297 -3.084 1 98.31 273 LYS B CA 1
ATOM 5037 C C . LYS B 1 273 ? -26.594 19.25 -1.949 1 98.31 273 LYS B C 1
ATOM 5039 O O . LYS B 1 273 ? -27.469 19.734 -1.24 1 98.31 273 LYS B O 1
ATOM 5044 N N . LEU B 1 274 ? -25.328 19.422 -1.767 1 98.25 274 LEU B N 1
ATOM 5045 C CA . LEU B 1 274 ? -24.812 20.344 -0.766 1 98.25 274 LEU B CA 1
ATOM 5046 C C . LEU B 1 274 ? -24.031 21.484 -1.426 1 98.25 274 LEU B C 1
ATOM 5048 O O . LEU B 1 274 ? -23.656 21.375 -2.598 1 98.25 274 LEU B O 1
ATOM 5052 N N . SER B 1 275 ? -23.875 22.562 -0.695 1 96.06 275 SER B N 1
ATOM 5053 C CA . SER B 1 275 ? -23 23.672 -1.062 1 96.06 275 SER B CA 1
ATOM 5054 C C . SER B 1 275 ? -21.938 23.922 0.003 1 96.06 275 SER B C 1
ATOM 5056 O O . SER B 1 275 ? -21.969 23.297 1.064 1 96.06 275 SER B O 1
ATOM 5058 N N . PHE B 1 276 ? -21.062 24.797 -0.305 1 94.88 276 PHE B N 1
ATOM 5059 C CA . PHE B 1 276 ? -20.016 25.172 0.646 1 94.88 276 PHE B CA 1
ATOM 5060 C C . PHE B 1 276 ? -20.625 25.734 1.921 1 94.88 276 PHE B C 1
ATOM 5062 O O . PHE B 1 276 ? -20.062 25.594 3.006 1 94.88 276 PHE B O 1
ATOM 5069 N N . HIS B 1 277 ? -21.797 26.281 1.882 1 94.62 277 HIS B N 1
ATOM 5070 C CA . HIS B 1 277 ? -22.469 26.875 3.025 1 94.62 277 HIS B CA 1
ATOM 5071 C C . HIS B 1 277 ? -22.984 25.812 3.982 1 94.62 277 HIS B C 1
ATOM 5073 O O . HIS B 1 277 ? -23.234 26.094 5.156 1 94.62 277 HIS B O 1
ATOM 5079 N N . ASP B 1 278 ? -23.156 24.625 3.432 1 96.75 278 ASP B N 1
ATOM 5080 C CA . ASP B 1 278 ? -23.688 23.531 4.23 1 96.75 278 ASP B CA 1
ATOM 5081 C C . ASP B 1 278 ? -22.578 22.875 5.059 1 96.75 278 ASP B C 1
ATOM 5083 O O . ASP B 1 278 ? -22.859 22.047 5.926 1 96.75 278 ASP B O 1
ATOM 5087 N N . ILE B 1 279 ? -21.344 23.266 4.801 1 97.25 279 ILE B N 1
ATOM 5088 C CA . ILE B 1 279 ? -20.203 22.641 5.477 1 97.25 279 ILE B CA 1
ATOM 5089 C C . ILE B 1 279 ? -19.812 23.484 6.695 1 97.25 279 ILE B C 1
ATOM 5091 O O . ILE B 1 279 ? -19.391 24.641 6.559 1 97.25 279 ILE B O 1
ATOM 5095 N N . SER B 1 280 ? -19.906 22.922 7.875 1 97.25 280 SER B N 1
ATOM 5096 C CA . SER B 1 280 ? -19.672 23.641 9.125 1 97.25 280 SER B CA 1
ATOM 5097 C C . SER B 1 280 ? -18.188 23.672 9.484 1 97.25 280 SER B C 1
ATOM 5099 O O . SER B 1 280 ? -17.734 24.562 10.203 1 97.25 280 SER B O 1
ATOM 5101 N N . VAL B 1 281 ? -17.484 22.688 9.016 1 98.12 281 VAL B N 1
ATOM 5102 C CA . VAL B 1 281 ? -16.062 22.594 9.328 1 98.12 281 VAL B CA 1
ATOM 5103 C C . VAL B 1 281 ? -15.328 21.875 8.195 1 98.12 281 VAL B C 1
ATOM 5105 O O . VAL B 1 281 ? -15.891 20.969 7.57 1 98.12 281 VAL B O 1
ATOM 5108 N N . PHE B 1 282 ? -14.125 22.328 7.879 1 98.25 282 PHE B N 1
ATOM 5109 C CA . PHE B 1 282 ? -13.227 21.641 6.961 1 98.25 282 PHE B CA 1
ATOM 5110 C C . PHE B 1 282 ? -11.969 21.188 7.68 1 98.25 282 PHE B C 1
ATOM 5112 O O . PHE B 1 282 ? -11.047 21.969 7.902 1 98.25 282 PHE B O 1
ATOM 5119 N N . LEU B 1 283 ? -11.953 19.891 8.07 1 98.81 283 LEU B N 1
ATOM 5120 C CA . LEU B 1 283 ? -10.75 19.281 8.609 1 98.81 283 LEU B CA 1
ATOM 5121 C C . LEU B 1 283 ? -9.742 18.984 7.5 1 98.81 283 LEU B C 1
ATOM 5123 O O . LEU B 1 283 ? -9.734 17.891 6.938 1 98.81 283 LEU B O 1
ATOM 5127 N N . ALA B 1 284 ? -8.844 19.922 7.285 1 98.56 284 ALA B N 1
ATOM 5128 C CA . ALA B 1 284 ? -7.934 19.875 6.145 1 98.56 284 ALA B CA 1
ATOM 5129 C C . ALA B 1 284 ? -6.508 19.562 6.598 1 98.56 284 ALA B C 1
ATOM 5131 O O . ALA B 1 284 ? -6.043 20.109 7.609 1 98.56 284 ALA B O 1
ATOM 5132 N N . HIS B 1 285 ? -5.871 18.656 5.871 1 98.62 285 HIS B N 1
ATOM 5133 C CA . HIS B 1 285 ? -4.426 18.531 6.027 1 98.62 285 HIS B CA 1
ATOM 5134 C C . HIS B 1 285 ? -3.725 19.844 5.711 1 98.62 285 HIS B C 1
ATOM 5136 O O . HIS B 1 285 ? -3.824 20.359 4.59 1 98.62 285 HIS B O 1
ATOM 5142 N N . PRO B 1 286 ? -2.99 20.359 6.695 1 96.75 286 PRO B N 1
ATOM 5143 C CA . PRO B 1 286 ? -2.305 21.625 6.453 1 96.75 286 PRO B CA 1
ATOM 5144 C C . PRO B 1 286 ? -0.943 21.453 5.785 1 96.75 286 PRO B C 1
ATOM 5146 O O . PRO B 1 286 ? 0.064 21.25 6.469 1 96.75 286 PRO B O 1
ATOM 5149 N N . GLY B 1 287 ? -0.809 21.531 4.48 1 94.19 287 GLY B N 1
ATOM 5150 C CA . GLY B 1 287 ? 0.46 21.422 3.779 1 94.19 287 GLY B CA 1
ATOM 5151 C C . GLY B 1 287 ? 1.443 22.516 4.145 1 94.19 287 GLY B C 1
ATOM 5152 O O . GLY B 1 287 ? 2.648 22.391 3.92 1 94.19 287 GLY B O 1
ATOM 5153 N N . GLY B 1 288 ? 1.076 23.594 4.617 1 95.81 288 GLY B N 1
ATOM 5154 C CA . GLY B 1 288 ? 1.747 24.844 4.965 1 95.81 288 GLY B CA 1
ATOM 5155 C C . GLY B 1 288 ? 0.805 26.031 5.043 1 95.81 288 GLY B C 1
ATOM 5156 O O . GLY B 1 288 ? -0.361 25.922 4.656 1 95.81 288 GLY B O 1
ATOM 5157 N N . LYS B 1 289 ? 1.36 27.078 5.52 1 96.25 289 LYS B N 1
ATOM 5158 C CA . LYS B 1 289 ? 0.546 28.281 5.68 1 96.25 289 LYS B CA 1
ATOM 5159 C C . LYS B 1 289 ? -0.065 28.719 4.348 1 96.25 289 LYS B C 1
ATOM 5161 O O . LYS B 1 289 ? -1.253 29.031 4.281 1 96.25 289 LYS B O 1
ATOM 5166 N N . LYS B 1 290 ? 0.688 28.672 3.33 1 95.31 290 LYS B N 1
ATOM 5167 C CA . LYS B 1 290 ? 0.215 29.109 2.02 1 95.31 290 LYS B CA 1
ATOM 5168 C C . LYS B 1 290 ? -0.872 28.172 1.487 1 95.31 290 LYS B C 1
ATOM 5170 O O . LYS B 1 290 ? -1.783 28.625 0.784 1 95.31 290 LYS B O 1
ATOM 5175 N N . VAL B 1 291 ? -0.761 26.922 1.811 1 96.06 291 VAL B N 1
ATOM 5176 C CA . VAL B 1 291 ? -1.782 25.953 1.396 1 96.06 291 VAL B CA 1
ATOM 5177 C C . VAL B 1 291 ? -3.086 26.234 2.141 1 96.06 291 VAL B C 1
ATOM 5179 O O . VAL B 1 291 ? -4.164 26.219 1.546 1 96.06 291 VAL B O 1
ATOM 5182 N N . ILE B 1 292 ? -3.025 26.516 3.434 1 97.25 292 ILE B N 1
ATOM 5183 C CA . ILE B 1 292 ? -4.203 26.859 4.219 1 97.25 292 ILE B CA 1
ATOM 5184 C C . ILE B 1 292 ? -4.852 28.125 3.646 1 97.25 292 ILE B C 1
ATOM 5186 O O . ILE B 1 292 ? -6.074 28.172 3.473 1 97.25 292 ILE B O 1
ATOM 5190 N N . ASP B 1 293 ? -4.008 29.109 3.35 1 96.81 293 ASP B N 1
ATOM 5191 C CA . ASP B 1 293 ? -4.516 30.344 2.748 1 96.81 293 ASP B CA 1
ATOM 5192 C C . ASP B 1 293 ? -5.223 30.047 1.424 1 96.81 293 ASP B C 1
ATOM 5194 O O . ASP B 1 293 ? -6.258 30.656 1.124 1 96.81 293 ASP B O 1
ATOM 5198 N N . ALA B 1 294 ? -4.637 29.188 0.681 1 96.44 294 ALA B N 1
ATOM 5199 C CA . ALA B 1 294 ? -5.227 28.797 -0.6 1 96.44 294 ALA B CA 1
ATOM 5200 C C . ALA B 1 294 ? -6.574 28.109 -0.402 1 96.44 294 ALA B C 1
ATOM 5202 O O . ALA B 1 294 ? -7.504 28.328 -1.185 1 96.44 294 ALA B O 1
ATOM 5203 N N . TYR B 1 295 ? -6.695 27.234 0.619 1 96.44 295 TYR B N 1
ATOM 5204 C CA . TYR B 1 295 ? -7.984 26.625 0.949 1 96.44 295 TYR B CA 1
ATOM 5205 C C . TYR B 1 295 ? -9.031 27.703 1.22 1 96.44 295 TYR B C 1
ATOM 5207 O O . TYR B 1 295 ? -10.125 27.672 0.649 1 96.44 295 TYR B O 1
ATOM 5215 N N . ILE B 1 296 ? -8.656 28.625 2.096 1 95.94 296 ILE B N 1
ATOM 5216 C CA . ILE B 1 296 ? -9.562 29.672 2.533 1 95.94 296 ILE B CA 1
ATOM 5217 C C . ILE B 1 296 ? -10.023 30.5 1.327 1 95.94 296 ILE B C 1
ATOM 5219 O O . ILE B 1 296 ? -11.219 30.703 1.126 1 95.94 296 ILE B O 1
ATOM 5223 N N . LYS B 1 297 ? -9.078 30.859 0.528 1 95.38 297 LYS B N 1
ATOM 5224 C CA . LYS B 1 297 ? -9.359 31.703 -0.631 1 95.38 297 LYS B CA 1
ATOM 5225 C C . LYS B 1 297 ? -10.18 30.953 -1.674 1 95.38 297 LYS B C 1
ATOM 5227 O O . LYS B 1 297 ? -11.195 31.469 -2.152 1 95.38 297 LYS B O 1
ATOM 5232 N N . SER B 1 298 ? -9.789 29.781 -2.002 1 93.19 298 SER B N 1
ATOM 5233 C CA . SER B 1 298 ? -10.391 29.031 -3.1 1 93.19 298 SER B CA 1
ATOM 5234 C C . SER B 1 298 ? -11.797 28.547 -2.738 1 93.19 298 SER B C 1
ATOM 5236 O O . SER B 1 298 ? -12.688 28.531 -3.586 1 93.19 298 SER B O 1
ATOM 5238 N N . LEU B 1 299 ? -12 28.172 -1.522 1 94 299 LEU B N 1
ATOM 5239 C CA . LEU B 1 299 ? -13.258 27.547 -1.137 1 94 299 LEU B CA 1
ATOM 5240 C C . LEU B 1 299 ? -14.188 28.547 -0.472 1 94 299 LEU B C 1
ATOM 5242 O O . LEU B 1 299 ? -15.344 28.234 -0.172 1 94 299 LEU B O 1
ATOM 5246 N N . GLY B 1 300 ? -13.734 29.719 -0.246 1 93.38 300 GLY B N 1
ATOM 5247 C CA . GLY B 1 300 ? -14.539 30.75 0.395 1 93.38 300 GLY B CA 1
ATOM 5248 C C . GLY B 1 300 ? -14.898 30.422 1.83 1 93.38 300 GLY B C 1
ATOM 5249 O O . GLY B 1 300 ? -16.016 30.688 2.271 1 93.38 300 GLY B O 1
ATOM 5250 N N . LEU B 1 301 ? -13.992 29.781 2.496 1 94.06 301 LEU B N 1
ATOM 5251 C CA . LEU B 1 301 ? -14.219 29.391 3.883 1 94.06 301 LEU B CA 1
ATOM 5252 C C . LEU B 1 301 ? -13.633 30.406 4.844 1 94.06 301 LEU B C 1
ATOM 5254 O O . LEU B 1 301 ? -12.641 31.078 4.527 1 94.06 301 LEU B O 1
ATOM 5258 N N . SER B 1 302 ? -14.305 30.578 6.016 1 95.31 302 SER B N 1
ATOM 5259 C CA . SER B 1 302 ? -13.688 31.375 7.074 1 95.31 302 SER B CA 1
ATOM 5260 C C . SER B 1 302 ? -12.516 30.641 7.707 1 95.31 302 SER B C 1
ATOM 5262 O O . SER B 1 302 ? -12.469 29.406 7.699 1 95.31 302 SER B O 1
ATOM 5264 N N . SER B 1 303 ? -11.609 31.375 8.234 1 95.69 303 SER B N 1
ATOM 5265 C CA . SER B 1 303 ? -10.438 30.797 8.891 1 95.69 303 SER B CA 1
ATOM 5266 C C . SER B 1 303 ? -10.836 29.891 10.055 1 95.69 303 SER B C 1
ATOM 5268 O O . SER B 1 303 ? -10.148 28.922 10.359 1 95.69 303 SER B O 1
ATOM 5270 N N . GLU B 1 304 ? -11.953 30.203 10.672 1 96.25 304 GLU B N 1
ATOM 5271 C CA . GLU B 1 304 ? -12.422 29.453 11.828 1 96.25 304 GLU B CA 1
ATOM 5272 C C . GLU B 1 304 ? -12.758 28 11.445 1 96.25 304 GLU B C 1
ATOM 5274 O O . GLU B 1 304 ? -12.586 27.094 12.258 1 96.25 304 GLU B O 1
ATOM 5279 N N . LYS B 1 305 ? -13.141 27.812 10.266 1 96.69 305 LYS B N 1
ATOM 5280 C CA . LYS B 1 305 ? -13.508 26.484 9.789 1 96.69 305 LYS B CA 1
ATOM 5281 C C . LYS B 1 305 ? -12.273 25.609 9.617 1 96.69 305 LYS B C 1
ATOM 5283 O O . LYS B 1 305 ? -12.391 24.391 9.461 1 96.69 305 LYS B O 1
ATOM 5288 N N . LEU B 1 306 ? -11.07 26.219 9.695 1 97.62 306 LEU B N 1
ATOM 5289 C CA . LEU B 1 306 ? -9.82 25.5 9.547 1 97.62 306 LEU B CA 1
ATOM 5290 C C . LEU B 1 306 ? -8.961 25.641 10.805 1 97.62 306 LEU B C 1
ATOM 5292 O O . LEU B 1 306 ? -7.738 25.469 10.742 1 97.62 306 LEU B O 1
ATOM 5296 N N . SER B 1 307 ? -9.555 25.953 11.938 1 97.88 307 SER B N 1
ATOM 5297 C CA . SER B 1 307 ? -8.828 26.25 13.164 1 97.88 307 SER B CA 1
ATOM 5298 C C . SER B 1 307 ? -7.977 25.062 13.602 1 97.88 307 SER B C 1
ATOM 5300 O O . SER B 1 307 ? -6.832 25.234 14.031 1 97.88 307 SER B O 1
ATOM 5302 N N . SER B 1 308 ? -8.516 23.812 13.516 1 98.56 308 SER B N 1
ATOM 5303 C CA . SER B 1 308 ? -7.762 22.625 13.906 1 98.56 308 SER B CA 1
ATOM 5304 C C . SER B 1 308 ? -6.547 22.422 13.008 1 98.56 308 SER B C 1
ATOM 5306 O O . SER B 1 308 ? -5.473 22.047 13.484 1 98.56 308 SER B O 1
ATOM 5308 N N . ALA B 1 309 ? -6.707 22.641 11.703 1 98.56 309 ALA B N 1
ATOM 5309 C CA . ALA B 1 309 ? -5.59 22.547 10.766 1 98.56 309 ALA B CA 1
ATOM 5310 C C . ALA B 1 309 ? -4.484 23.531 11.125 1 98.56 309 ALA B C 1
ATOM 5312 O O . ALA B 1 309 ? -3.303 23.172 11.125 1 98.56 309 ALA B O 1
ATOM 5313 N N . GLN B 1 310 ? -4.871 24.766 11.422 1 98.12 310 GLN B N 1
ATOM 5314 C CA . GLN B 1 310 ? -3.916 25.797 11.789 1 98.12 310 GLN B CA 1
ATOM 5315 C C . GLN B 1 310 ? -3.195 25.453 13.086 1 98.12 310 GLN B C 1
ATOM 5317 O O . GLN B 1 310 ? -1.975 25.609 13.188 1 98.12 310 GLN B O 1
ATOM 5322 N N . SER B 1 311 ? -3.936 25 14.039 1 98.44 311 SER B N 1
ATOM 5323 C CA . SER B 1 311 ? -3.369 24.641 15.336 1 98.44 311 SER B CA 1
ATOM 5324 C C . SER B 1 311 ? -2.336 23.516 15.195 1 98.44 311 SER B C 1
ATOM 5326 O O . SER B 1 311 ? -1.241 23.609 15.758 1 98.44 311 SER B O 1
ATOM 5328 N N . ILE B 1 312 ? -2.658 22.516 14.438 1 98.75 312 ILE B N 1
ATOM 5329 C CA . ILE B 1 312 ? -1.779 21.359 14.281 1 98.75 312 ILE B CA 1
ATOM 5330 C C . ILE B 1 312 ? -0.533 21.766 13.5 1 98.75 312 ILE B C 1
ATOM 5332 O O . ILE B 1 312 ? 0.581 21.359 13.836 1 98.75 312 ILE B O 1
ATOM 5336 N N . LEU B 1 313 ? -0.708 22.594 12.461 1 98.56 313 LEU B N 1
ATOM 5337 C CA . LEU B 1 313 ? 0.451 23.078 11.719 1 98.56 313 LEU B CA 1
ATOM 5338 C C . LEU B 1 313 ? 1.402 23.828 12.641 1 98.56 313 LEU B C 1
ATOM 5340 O O . LEU B 1 313 ? 2.619 23.641 12.578 1 98.56 313 LEU B O 1
ATOM 5344 N N . GLN B 1 314 ? 0.877 24.641 13.492 1 98.19 314 GLN B N 1
ATOM 5345 C CA . GLN B 1 314 ? 1.673 25.469 14.391 1 98.19 314 GLN B CA 1
ATOM 5346 C C . GLN B 1 314 ? 2.488 24.609 15.352 1 98.19 314 GLN B C 1
ATOM 5348 O O . GLN B 1 314 ? 3.658 24.906 15.617 1 98.19 314 GLN B O 1
ATOM 5353 N N . LYS B 1 315 ? 1.919 23.562 15.781 1 98.31 315 LYS B N 1
ATOM 5354 C CA . LYS B 1 315 ? 2.51 22.797 16.875 1 98.31 315 LYS B CA 1
ATOM 5355 C C . LYS B 1 315 ? 3.416 21.688 16.359 1 98.31 315 LYS B C 1
ATOM 5357 O O . LYS B 1 315 ? 4.352 21.281 17.031 1 98.31 315 LYS B O 1
ATOM 5362 N N . HIS B 1 316 ? 3.137 21.203 15.102 1 98.56 316 HIS B N 1
ATOM 5363 C CA . HIS B 1 316 ? 3.791 19.953 14.695 1 98.56 316 HIS B CA 1
ATOM 5364 C C . HIS B 1 316 ? 4.367 20.062 13.289 1 98.56 316 HIS B C 1
ATOM 5366 O O . HIS B 1 316 ? 5.055 19.156 12.82 1 98.56 316 HIS B O 1
ATOM 5372 N N . GLY B 1 317 ? 4.16 21.219 12.586 1 98.25 317 GLY B N 1
ATOM 5373 C CA . GLY B 1 317 ? 4.52 21.266 11.18 1 98.25 317 GLY B CA 1
ATOM 5374 C C . GLY B 1 317 ? 3.736 20.297 10.32 1 98.25 317 GLY B C 1
ATOM 5375 O O . GLY B 1 317 ? 2.57 20.016 10.602 1 98.25 317 GLY B O 1
ATOM 5376 N N . ASN B 1 318 ? 4.312 19.969 9.188 1 98.25 318 ASN B N 1
ATOM 5377 C CA . ASN B 1 318 ? 3.719 19.016 8.266 1 98.25 318 ASN B CA 1
ATOM 5378 C C . ASN B 1 318 ? 4.277 17.609 8.484 1 98.25 318 ASN B C 1
ATOM 5380 O O . ASN B 1 318 ? 5.441 17.344 8.188 1 98.25 318 ASN B O 1
ATOM 5384 N N . MET B 1 319 ? 3.457 16.734 8.969 1 98.81 319 MET B N 1
ATOM 5385 C CA . MET B 1 319 ? 3.85 15.344 9.211 1 98.81 319 MET B CA 1
ATOM 5386 C C . MET B 1 319 ? 3.318 14.43 8.117 1 98.81 319 MET B C 1
ATOM 5388 O O . MET B 1 319 ? 2.934 13.289 8.391 1 98.81 319 MET B O 1
ATOM 5392 N N . SER B 1 320 ? 3.15 14.953 6.961 1 98.56 320 SER B N 1
ATOM 5393 C CA . SER B 1 320 ? 2.658 14.203 5.812 1 98.56 320 SER B CA 1
ATOM 5394 C C . SER B 1 320 ? 1.34 13.5 6.133 1 98.56 320 SER B C 1
ATOM 5396 O O . SER B 1 320 ? 0.391 14.141 6.594 1 98.56 320 SER B O 1
ATOM 5398 N N . SER B 1 321 ? 1.188 12.203 5.934 1 98.88 321 SER B N 1
ATOM 5399 C CA . SER B 1 321 ? -0.083 11.492 6.016 1 98.88 321 SER B CA 1
ATOM 5400 C C . SER B 1 321 ? -0.631 11.5 7.438 1 98.88 321 SER B C 1
ATOM 5402 O O . SER B 1 321 ? -1.839 11.367 7.645 1 98.88 321 SER B O 1
ATOM 5404 N N . ALA B 1 322 ? 0.206 11.633 8.438 1 98.94 322 ALA B N 1
ATOM 5405 C CA . ALA B 1 322 ? -0.221 11.547 9.828 1 98.94 322 ALA B CA 1
ATOM 5406 C C . ALA B 1 322 ? -0.97 12.812 10.25 1 98.94 322 ALA B C 1
ATOM 5408 O O . ALA B 1 322 ? -1.818 12.766 11.148 1 98.94 322 ALA B O 1
ATOM 5409 N N . THR B 1 323 ? -0.707 13.898 9.555 1 98.94 323 THR B N 1
ATOM 5410 C CA . THR B 1 323 ? -1.163 15.219 9.984 1 98.94 323 THR B CA 1
ATOM 5411 C C . THR B 1 323 ? -2.686 15.258 10.078 1 98.94 323 THR B C 1
ATOM 5413 O O . THR B 1 323 ? -3.24 15.805 11.039 1 98.94 323 THR B O 1
ATOM 5416 N N . ILE B 1 324 ? -3.352 14.68 9.102 1 98.94 324 ILE B N 1
ATOM 5417 C CA . ILE B 1 324 ? -4.805 14.789 9.023 1 98.94 324 ILE B CA 1
ATOM 5418 C C . ILE B 1 324 ? -5.438 14.109 10.234 1 98.94 324 ILE B C 1
ATOM 5420 O O . ILE B 1 324 ? -6.48 14.547 10.727 1 98.94 324 ILE B O 1
ATOM 5424 N N . LEU B 1 325 ? -4.816 13.07 10.742 1 98.94 325 LEU B N 1
ATOM 5425 C CA . LEU B 1 325 ? -5.348 12.391 11.922 1 98.94 325 LEU B CA 1
ATOM 5426 C C . LEU B 1 325 ? -5.18 13.25 13.164 1 98.94 325 LEU B C 1
ATOM 5428 O O . LEU B 1 325 ? -6.051 13.266 14.039 1 98.94 325 LEU B O 1
ATOM 5432 N N . TYR B 1 326 ? -4.039 14 13.266 1 98.94 326 TYR B N 1
ATOM 5433 C CA . TYR B 1 326 ? -3.863 14.961 14.344 1 98.94 326 TYR B CA 1
ATOM 5434 C C . TYR B 1 326 ? -4.926 16.047 14.289 1 98.94 326 TYR B C 1
ATOM 5436 O O . TYR B 1 326 ? -5.445 16.484 15.32 1 98.94 326 TYR B O 1
ATOM 5444 N N . VAL B 1 327 ? -5.227 16.484 13.086 1 98.94 327 VAL B N 1
ATOM 5445 C CA . VAL B 1 327 ? -6.238 17.516 12.883 1 98.94 327 VAL B CA 1
ATOM 5446 C C . VAL B 1 327 ? -7.59 17.016 13.391 1 98.94 327 VAL B C 1
ATOM 5448 O O . VAL B 1 327 ? -8.297 17.734 14.109 1 98.94 327 VAL B O 1
ATOM 5451 N N . ILE B 1 328 ? -7.941 15.828 13.031 1 98.88 328 ILE B N 1
ATOM 5452 C CA . ILE B 1 328 ? -9.219 15.25 13.438 1 98.88 328 ILE B CA 1
ATOM 5453 C C . ILE B 1 328 ? -9.258 15.109 14.961 1 98.88 328 ILE B C 1
ATOM 5455 O O . ILE B 1 328 ? -10.258 15.445 15.594 1 98.88 328 ILE B O 1
ATOM 5459 N N . LYS B 1 329 ? -8.18 14.625 15.555 1 98.69 329 LYS B N 1
ATOM 5460 C CA . LYS B 1 329 ? -8.117 14.469 17.016 1 98.69 329 LYS B CA 1
ATOM 5461 C C . LYS B 1 329 ? -8.344 15.805 17.719 1 98.69 329 LYS B C 1
ATOM 5463 O O . LYS B 1 329 ? -9.102 15.883 18.672 1 98.69 329 LYS B O 1
ATOM 5468 N N . ASP B 1 330 ? -7.598 16.828 17.234 1 98.5 330 ASP B N 1
ATOM 5469 C CA . ASP B 1 330 ? -7.73 18.156 17.812 1 98.5 330 ASP B CA 1
ATOM 5470 C C . ASP B 1 330 ? -9.188 18.625 17.797 1 98.5 330 ASP B C 1
ATOM 5472 O O . ASP B 1 330 ? -9.68 19.172 18.781 1 98.5 330 ASP B O 1
ATOM 5476 N N . HIS B 1 331 ? -9.852 18.359 16.672 1 98.38 331 HIS B N 1
ATOM 5477 C CA . HIS B 1 331 ? -11.234 18.812 16.547 1 98.38 331 HIS B CA 1
ATOM 5478 C C . HIS B 1 331 ? -12.156 17.969 17.438 1 98.38 331 HIS B C 1
ATOM 5480 O O . HIS B 1 331 ? -13.117 18.484 18.016 1 98.38 331 HIS B O 1
ATOM 5486 N N . LEU B 1 332 ? -11.961 16.641 17.516 1 97.25 332 LEU B N 1
ATOM 5487 C CA . LEU B 1 332 ? -12.758 15.781 18.391 1 97.25 332 LEU B CA 1
ATOM 5488 C C . LEU B 1 332 ? -12.703 16.25 19.828 1 97.25 332 LEU B C 1
ATOM 5490 O O . LEU B 1 332 ? -13.703 16.203 20.547 1 97.25 332 LEU B O 1
ATOM 5494 N N . GLN B 1 333 ? -11.562 16.719 20.219 1 96.06 333 GLN B N 1
ATOM 5495 C CA . GLN B 1 333 ? -11.344 17.062 21.625 1 96.06 333 GLN B CA 1
ATOM 5496 C C . GLN B 1 333 ? -11.734 18.516 21.906 1 96.06 333 GLN B C 1
ATOM 5498 O O . GLN B 1 333 ? -12.25 18.828 22.969 1 96.06 333 GLN B O 1
ATOM 5503 N N . ASN B 1 334 ? -11.531 19.422 20.891 1 95.25 334 ASN B N 1
ATOM 5504 C CA . ASN B 1 334 ? -11.594 20.844 21.203 1 95.25 334 ASN B CA 1
ATOM 5505 C C . ASN B 1 334 ? -12.594 21.578 20.312 1 95.25 334 ASN B C 1
ATOM 5507 O O . ASN B 1 334 ? -12.969 22.719 20.594 1 95.25 334 ASN B O 1
ATOM 5511 N N . GLY B 1 335 ? -13.008 20.922 19.234 1 95.25 335 GLY B N 1
ATOM 5512 C CA . GLY B 1 335 ? -13.805 21.625 18.234 1 95.25 335 GLY B CA 1
ATOM 5513 C C . GLY B 1 335 ? -15.281 21.656 18.578 1 95.25 335 GLY B C 1
ATOM 5514 O O . GLY B 1 335 ? -15.766 20.828 19.359 1 95.25 335 GLY B O 1
ATOM 5515 N N . HIS B 1 336 ? -15.945 22.594 18.016 1 94.06 336 HIS B N 1
ATOM 5516 C CA . HIS B 1 336 ? -17.391 22.672 18.125 1 94.06 336 HIS B CA 1
ATOM 5517 C C . HIS B 1 336 ? -18.062 21.594 17.266 1 94.06 336 HIS B C 1
ATOM 5519 O O . HIS B 1 336 ? -17.609 21.312 16.156 1 94.06 336 HIS B O 1
ATOM 5525 N N . LYS B 1 337 ? -19.078 20.953 17.781 1 94.75 337 LYS B N 1
ATOM 5526 C CA . LYS B 1 337 ? -19.859 19.922 17.094 1 94.75 337 LYS B CA 1
ATOM 5527 C C . LYS B 1 337 ? -21.359 20.109 17.344 1 94.75 337 LYS B C 1
ATOM 5529 O O . LYS B 1 337 ? -21.766 20.406 18.469 1 94.75 337 LYS B O 1
ATOM 5534 N N . LYS B 1 338 ? -22.047 20.031 16.344 1 96.88 338 LYS B N 1
ATOM 5535 C CA . LYS B 1 338 ? -23.516 20.031 16.422 1 96.88 338 LYS B CA 1
ATOM 5536 C C . LYS B 1 338 ? -24.094 18.859 15.633 1 96.88 338 LYS B C 1
ATOM 5538 O O . LYS B 1 338 ? -23.641 18.547 14.531 1 96.88 338 LYS B O 1
ATOM 5543 N N . GLU B 1 339 ? -25.109 18.266 16.219 1 97.38 339 GLU B N 1
ATOM 5544 C CA . GLU B 1 339 ? -25.734 17.094 15.617 1 97.38 339 GLU B CA 1
ATOM 5545 C C . GLU B 1 339 ? -26.219 17.391 14.195 1 97.38 339 GLU B C 1
ATOM 5547 O O . GLU B 1 339 ? -26.781 18.438 13.938 1 97.38 339 GLU B O 1
ATOM 5552 N N . ALA B 1 340 ? -25.891 16.562 13.289 1 97 340 ALA B N 1
ATOM 5553 C CA . ALA B 1 340 ? -26.375 16.547 11.906 1 97 340 ALA B CA 1
ATOM 5554 C C . ALA B 1 340 ? -25.625 17.578 11.055 1 97 340 ALA B C 1
ATOM 5556 O O . ALA B 1 340 ? -25.828 17.641 9.836 1 97 340 ALA B O 1
ATOM 5557 N N . GLU B 1 341 ? -24.766 18.328 11.719 1 97.75 341 GLU B N 1
ATOM 5558 C CA . GLU B 1 341 ? -23.938 19.219 10.906 1 97.75 341 GLU B CA 1
ATOM 5559 C C . GLU B 1 341 ? -22.953 18.422 10.055 1 97.75 341 GLU B C 1
ATOM 5561 O O . GLU B 1 341 ? -22.484 17.359 10.469 1 97.75 341 GLU B O 1
ATOM 5566 N N . ARG B 1 342 ? -22.672 19.016 8.875 1 98.06 342 ARG B N 1
ATOM 5567 C CA . ARG B 1 342 ? -21.797 18.344 7.914 1 98.06 342 ARG B CA 1
ATOM 5568 C C . ARG B 1 342 ? -20.422 18.984 7.875 1 98.06 342 ARG B C 1
ATOM 5570 O O . ARG B 1 342 ? -20.281 20.188 8.102 1 98.06 342 ARG B O 1
ATOM 5577 N N . GLY B 1 343 ? -19.484 18.203 7.605 1 98.5 343 GLY B N 1
ATOM 5578 C CA . GLY B 1 343 ? -18.125 18.672 7.422 1 98.5 343 GLY B CA 1
ATOM 5579 C C . GLY B 1 343 ? -17.359 17.891 6.367 1 98.5 343 GLY B C 1
ATOM 5580 O O . GLY B 1 343 ? -17.875 16.922 5.801 1 98.5 343 GLY B O 1
ATOM 5581 N N . LEU B 1 344 ? -16.172 18.359 6.035 1 98.75 344 LEU B N 1
ATOM 5582 C CA . LEU B 1 344 ? -15.266 17.719 5.09 1 98.75 344 LEU B CA 1
ATOM 5583 C C . LEU B 1 344 ? -13.93 17.375 5.754 1 98.75 344 LEU B C 1
ATOM 5585 O O . LEU B 1 344 ? -13.469 18.094 6.637 1 98.75 344 LEU B O 1
ATOM 5589 N N . ILE B 1 345 ? -13.414 16.266 5.406 1 98.88 345 ILE B N 1
ATOM 5590 C CA . ILE B 1 345 ? -12.016 15.914 5.609 1 98.88 345 ILE B CA 1
ATOM 5591 C C . ILE B 1 345 ? -11.273 15.945 4.273 1 98.88 345 ILE B C 1
ATOM 5593 O O . ILE B 1 345 ? -11.766 15.414 3.273 1 98.88 345 ILE B O 1
ATOM 5597 N N . GLY B 1 346 ? -10.109 16.609 4.215 1 98.44 346 GLY B N 1
ATOM 5598 C CA . GLY B 1 346 ? -9.445 16.703 2.928 1 98.44 346 GLY B CA 1
ATOM 5599 C C . GLY B 1 346 ? -7.93 16.719 3.041 1 98.44 346 GLY B C 1
ATOM 5600 O O . GLY B 1 346 ? -7.383 17.266 4.004 1 98.44 346 GLY B O 1
ATOM 5601 N N . ALA B 1 347 ? -7.262 16.156 2.115 1 98.75 347 ALA B N 1
ATOM 5602 C CA . ALA B 1 347 ? -5.805 16.156 1.999 1 98.75 347 ALA B CA 1
ATOM 5603 C C . ALA B 1 347 ? -5.371 16.094 0.537 1 98.75 347 ALA B C 1
ATOM 5605 O O . ALA B 1 347 ? -6.078 15.523 -0.299 1 98.75 347 ALA B O 1
ATOM 5606 N N . LEU B 1 348 ? -4.27 16.672 0.239 1 98.44 348 LEU B N 1
ATOM 5607 C CA . LEU B 1 348 ? -3.645 16.625 -1.078 1 98.44 348 LEU B CA 1
ATOM 5608 C C . LEU B 1 348 ? -2.332 15.852 -1.031 1 98.44 348 LEU B C 1
ATOM 5610 O O . LEU B 1 348 ? -1.706 15.742 0.025 1 98.44 348 LEU B O 1
ATOM 5614 N N . GLY B 1 349 ? -1.958 15.25 -2.148 1 98.12 349 GLY B N 1
ATOM 5615 C CA . GLY B 1 349 ? -0.731 14.469 -2.145 1 98.12 349 GLY B CA 1
ATOM 5616 C C . GLY B 1 349 ? -0.219 14.156 -3.537 1 98.12 349 GLY B C 1
ATOM 5617 O O . GLY B 1 349 ? -0.752 14.664 -4.527 1 98.12 349 GLY B O 1
ATOM 5618 N N . PRO B 1 350 ? 0.881 13.32 -3.631 1 97.81 350 PRO B N 1
ATOM 5619 C CA . PRO B 1 350 ? 1.524 12.992 -4.906 1 97.81 350 PRO B CA 1
ATOM 5620 C C . PRO B 1 350 ? 0.566 12.344 -5.902 1 97.81 350 PRO B C 1
ATOM 5622 O O . PRO B 1 350 ? -0.27 11.523 -5.516 1 97.81 350 PRO B O 1
ATOM 5625 N N . GLY B 1 351 ? 0.857 12.609 -7.227 1 90.12 351 GLY B N 1
ATOM 5626 C CA . GLY B 1 351 ? 0.004 12.125 -8.297 1 90.12 351 GLY B CA 1
ATOM 5627 C C . GLY B 1 351 ? -0.791 13.227 -8.969 1 90.12 351 GLY B C 1
ATOM 5628 O O . GLY B 1 351 ? -1.637 13.867 -8.336 1 90.12 351 GLY B O 1
ATOM 5629 N N . PHE B 1 352 ? -0.223 15.109 -8.711 1 96.88 352 PHE B N 1
ATOM 5630 C CA . PHE B 1 352 ? -0.92 15.805 -7.633 1 96.88 352 PHE B CA 1
ATOM 5631 C C . PHE B 1 352 ? -2.363 15.328 -7.527 1 96.88 352 PHE B C 1
ATOM 5633 O O . PHE B 1 352 ? -3.064 15.227 -8.539 1 96.88 352 PHE B O 1
ATOM 5640 N N . SER B 1 353 ? -2.932 14.984 -6.277 1 98.31 353 SER B N 1
ATOM 5641 C CA . SER B 1 353 ? -4.246 14.391 -6.074 1 98.31 353 SER B CA 1
ATOM 5642 C C . SER B 1 353 ? -4.93 14.961 -4.836 1 98.31 353 SER B C 1
ATOM 5644 O O . SER B 1 353 ? -4.277 15.562 -3.984 1 98.31 353 SER B O 1
ATOM 5646 N N . SER B 1 354 ? -6.258 14.852 -4.828 1 98.38 354 SER B N 1
ATOM 5647 C CA . SER B 1 354 ? -7.082 15.242 -3.691 1 98.38 354 SER B CA 1
ATOM 5648 C C . SER B 1 354 ? -7.891 14.062 -3.156 1 98.38 354 SER B C 1
ATOM 5650 O O . SER B 1 354 ? -8.422 13.266 -3.932 1 98.38 354 SER B O 1
ATOM 5652 N N . GLU B 1 355 ? -7.875 13.859 -1.887 1 98.81 355 GLU B N 1
ATOM 5653 C CA . GLU B 1 355 ? -8.75 12.938 -1.163 1 98.81 355 GLU B CA 1
ATOM 5654 C C . GLU B 1 355 ? -9.719 13.695 -0.262 1 98.81 355 GLU B C 1
ATOM 5656 O O . GLU B 1 355 ? -9.297 14.469 0.603 1 98.81 355 GLU B O 1
ATOM 5661 N N . LEU B 1 356 ? -11.023 13.492 -0.47 1 98.81 356 LEU B N 1
ATOM 5662 C CA . LEU B 1 356 ? -12.07 14.156 0.302 1 98.81 356 LEU B CA 1
ATOM 5663 C C . LEU B 1 356 ? -13.008 13.141 0.945 1 98.81 356 LEU B C 1
ATOM 5665 O O . LEU B 1 356 ? -13.305 12.109 0.35 1 98.81 356 LEU B O 1
ATOM 5669 N N . LEU B 1 357 ? -13.367 13.375 2.129 1 98.94 357 LEU B N 1
ATOM 5670 C CA . LEU B 1 357 ? -14.438 12.641 2.801 1 98.94 357 LEU B CA 1
ATOM 5671 C C . LEU B 1 357 ? -15.516 13.586 3.303 1 98.94 357 LEU B C 1
ATOM 5673 O O . LEU B 1 357 ? -15.211 14.641 3.865 1 98.94 357 LEU B O 1
ATOM 5677 N N . LEU B 1 358 ? -16.781 13.266 3.029 1 98.88 358 LEU B N 1
ATOM 5678 C CA . LEU B 1 358 ? -17.938 13.938 3.609 1 98.88 358 LEU B CA 1
ATOM 5679 C C . LEU B 1 358 ? -18.391 13.234 4.879 1 98.88 358 LEU B C 1
ATOM 5681 O O . LEU B 1 358 ? -18.547 12.008 4.891 1 98.88 358 LEU B O 1
ATOM 5685 N N . PHE B 1 359 ? -18.531 13.984 5.969 1 98.69 359 PHE B N 1
ATOM 5686 C CA . PHE B 1 359 ? -19.016 13.359 7.191 1 98.69 359 PHE B CA 1
ATOM 5687 C C . PHE B 1 359 ? -20.109 14.203 7.836 1 98.69 359 PHE B C 1
ATOM 5689 O O . PHE B 1 359 ? -20.297 15.359 7.461 1 98.69 359 PHE B O 1
ATOM 5696 N N . SER B 1 360 ? -20.891 13.641 8.734 1 98.44 360 SER B N 1
ATOM 5697 C CA . SER B 1 360 ? -21.891 14.297 9.578 1 98.44 360 SER B CA 1
ATOM 5698 C C . SER B 1 360 ? -21.688 13.93 11.047 1 98.44 360 SER B C 1
ATOM 5700 O O . SER B 1 360 ? -21.328 12.805 11.359 1 98.44 360 SER B O 1
ATOM 5702 N N . TRP B 1 361 ? -21.938 14.898 11.875 1 98.25 361 TRP B N 1
ATOM 5703 C CA . TRP B 1 361 ? -21.906 14.617 13.305 1 98.25 361 TRP B CA 1
ATOM 5704 C C . TRP B 1 361 ? -23.156 13.867 13.742 1 98.25 361 TRP B C 1
ATOM 5706 O O . TRP B 1 361 ? -24.266 14.398 13.648 1 98.25 361 TRP B O 1
ATOM 5716 N N . GLU B 1 362 ? -22.875 12.609 14.188 1 97.31 362 GLU B N 1
ATOM 5717 C CA . GLU B 1 362 ? -24 11.766 14.594 1 97.31 362 GLU B CA 1
ATOM 5718 C C . GLU B 1 362 ? -23.781 11.203 15.992 1 97.31 362 GLU B C 1
ATOM 5720 O O . GLU B 1 362 ? -22.656 11.164 16.484 1 97.31 362 GLU B O 1
ATOM 5725 N N . LYS B 1 363 ? -24.922 10.734 16.578 1 92.62 363 LYS B N 1
ATOM 5726 C CA . LYS B 1 363 ? -24.797 10.148 17.922 1 92.62 363 LYS B CA 1
ATOM 5727 C C . LYS B 1 363 ? -23.859 8.945 17.906 1 92.62 363 LYS B C 1
ATOM 5729 O O . LYS B 1 363 ? -23.953 8.086 17.031 1 92.62 363 LYS B O 1
ATOM 5734 N N . GLY B 1 364 ? -22.859 8.883 18.703 1 77.81 364 GLY B N 1
ATOM 5735 C CA . GLY B 1 364 ? -21.859 7.836 18.828 1 77.81 364 GLY B CA 1
ATOM 5736 C C . GLY B 1 364 ? -22.438 6.5 19.25 1 77.81 364 GLY B C 1
ATOM 5737 O O . GLY B 1 364 ? -22.047 5.457 18.719 1 77.81 364 GLY B O 1
ATOM 5738 N N . ALA B 1 365 ? -22.922 6.469 20.344 1 74.88 365 ALA B N 1
ATOM 5739 C CA . ALA B 1 365 ? -23.594 5.273 20.844 1 74.88 365 ALA B CA 1
ATOM 5740 C C . ALA B 1 365 ? -25.047 5.555 21.172 1 74.88 365 ALA B C 1
ATOM 5742 O O . ALA B 1 365 ? -25.422 6.688 21.5 1 74.88 365 ALA B O 1
#

Organism: Bacillus subtilis (strain 168) (NCBI:txid224308)

Nearest PDB structures (foldseek):
  4jap-assembly1_D  TM=9.506E-01  e=5.773E-42  Mycobacterium tuberculosis
  1ted-assembly2_D  TM=9.005E-01  e=3.676E-35  Mycobacterium tuberculosis H37Rv
  2h84-assembly1_B  TM=8.998E-01  e=7.161E-32  Dictyostelium discoideum AX4
  5w8q-assembly1_A  TM=8.904E-01  e=3.748E-32  Malus domestica
  7vf0-assembly1_D  TM=8.517E-01  e=1.282E-31  Thelypteris parasitica

Foldseek 3Di:
DKFWQFKFWFFADEKDFLVRLLVLLCVLAVVPDVPSVVLSVCSVVFLAGMAGANDYPVVLLDADFLVVLQVSVLVVQLVGLLRQVVCGQAPVQWFQGGDAQQQAQEEEEEEEAHDDVVPSVVVNCVVHVYDPNRHYHYHYFFWQQRQLVQVQVQQVVCVVVQQGKHKYKYWFRNSSQQDSVDNDSQSSSCSSFEHTIIMMIIMHHPPHDLVGTPQQWTWDWDHKDKDFDPPCQQQWGFDQDSRGTDTRHHPCLLVCLQPPVQVVVQVVQVVVPHALVLAQAELEQDQTPSNLVSCCNRRVDDVLSHVLNSVLCHHHGHNISRSSSSSVNCCSVPNDADAQRKHKYWTAGHSRMIMITIIGIHGRD/DKFWQFKFWFFADEKDFLVRLLVLLCVLAVVPDVPSVVLSVCSVVFLAGMAGANDYPVVLLDADFLVRLQVSVLVVQLVGLLRQVVCGQAPVQWFQGGDAQQQAQEEEEEEEAHDDVVPSVVVNCVVHVYDPNRHYHYHYFFWQQRQLVQVQVQQVVCVVVQAGKHKYKYWFRNSSQQDSPDNDSQSSSCSSFEHTIIMMIIMHHPPHPLVGTPQQWTWDWDHKDKDFDPPCQQQWGFDQDSRGTDTRHHPCLLVCLQPPVQVVVQVVQVVVPHALVLAQAELEQDQTPSNLVSCCNRRVDDVLSHVLNSVLCHHHGHNISRSSSSSVNCCSVPNDADAQRKHKYWTAGHSRMIMITIIGIHGRD

pLDDT: mean 96.98, std 2.64, range [74.75, 99.0]

Radius of gyration: 24.91 Å; Cα contacts (8 Å, |Δi|>4): 1844; chains: 2; bounding box: 61×70×56 Å

Solvent-accessible surface area (backbone atoms only — not comparable to full-atom values): 34718 Å² total; per-residue (Å²): 71,18,34,51,62,31,57,10,62,28,75,42,80,34,73,43,41,35,67,60,45,46,51,50,48,45,71,70,36,45,90,70,33,94,59,39,68,67,60,50,45,53,36,71,67,38,59,35,51,25,24,22,24,87,55,56,77,72,64,59,75,48,92,69,51,32,29,60,42,32,51,49,39,49,54,51,49,45,55,31,47,54,47,2,44,52,37,28,37,46,33,70,78,33,24,79,50,60,57,61,52,56,58,34,48,32,38,36,37,27,34,58,53,66,65,49,30,28,31,59,66,51,56,44,48,60,76,42,78,42,40,48,54,35,34,80,44,40,35,47,28,33,40,33,15,25,30,44,44,40,51,44,52,50,31,43,49,13,42,47,36,33,58,37,29,33,36,31,36,16,44,22,46,49,62,66,38,65,52,69,84,54,74,48,68,42,52,54,52,43,61,62,38,52,11,26,25,25,24,18,34,34,32,28,10,75,68,30,89,36,77,44,44,55,38,70,60,23,46,31,39,69,47,67,49,37,39,45,42,74,86,24,58,74,43,23,35,49,46,69,43,63,72,31,50,40,72,35,58,43,88,53,53,36,57,47,42,42,73,53,44,38,63,56,51,48,55,56,32,49,76,71,75,44,54,73,86,58,44,70,34,43,52,36,41,41,82,39,47,59,41,46,50,21,48,31,64,42,58,70,46,61,70,75,36,32,45,41,22,52,51,42,25,21,58,34,26,28,13,45,19,14,37,40,50,53,20,49,39,46,31,74,75,70,46,90,83,51,82,70,42,28,32,35,38,36,18,48,23,31,26,33,26,42,24,38,33,38,28,28,26,33,73,43,92,71,17,33,51,64,32,57,10,62,27,76,45,81,32,73,42,40,37,67,59,46,45,51,50,49,45,70,70,38,45,90,72,32,94,60,39,70,66,61,50,45,53,37,71,68,38,60,35,52,23,24,22,24,86,55,56,77,72,63,58,74,47,91,68,52,34,27,58,42,33,51,50,40,48,53,51,49,44,54,31,46,53,47,2,44,52,38,28,38,46,33,71,79,32,24,78,51,61,57,62,52,57,58,34,47,33,38,37,36,28,34,57,55,67,66,49,30,27,31,59,66,46,56,44,47,60,77,41,76,42,40,48,53,35,34,80,46,40,34,47,28,33,39,34,14,26,30,44,44,40,52,45,51,50,30,42,50,12,42,48,36,34,59,36,29,34,36,32,36,16,45,23,45,47,64,65,37,66,52,71,84,53,74,48,68,44,50,54,51,43,60,60,38,51,10,26,24,26,23,18,35,35,33,28,10,74,66,29,88,36,76,46,45,55,40,69,61,23,47,30,39,70,49,66,49,38,39,47,45,74,86,26,59,74,42,22,36,48,45,68,42,65,71,31,49,39,74,35,56,42,88,53,52,36,59,47,42,41,72,52,44,39,62,56,52,48,55,56,32,50,77,70,76,45,55,74,85,57,43,70,33,43,50,37,41,40,80,39,47,60,40,48,51,22,49,30,64,42,58,70,46,61,70,74,36,33,44,40,20,52,52,42,23,20,58,32,26,25,12,45,18,14,38,38,51,51,20,48,40,48,32,74,75,70,45,89,82,50,81,70,42,30,31,36,38,35,18,49,23,32,23,32,27,42,24,38,34,38,28,28,27,33,75,42,92

InterPro domains:
  IPR001099 Chalcone/stilbene synthase, N-terminal [PF00195] (2-203)
  IPR011141 Polyketide synthase, type III [PIRSF000451] (1-362)
  IPR011141 Polyketide synthase, type III [PTHR11877] (2-359)
  IPR012328 Chalcone/stilbene synthase, C-terminal [PF02797] (224-358)
  IPR016039 Thiolase-like [G3DSA:3.40.47.10] (1-207)
  IPR016039 Thiolase-like [G3DSA:3.40.47.10] (219-360)
  IPR016039 Thiolase-like [SSF53901] (1-210)
  IPR016039 Thiolase-like [SSF53901] (219-361)
  IPR018088 Chalcone/stilbene synthase, active site [PS00441] (136-152)

Sequence (730 aa):
MAFILSIGTSLPAYNVNQEKAAEFARYMFQHSFKDIDRLLSSFKNGQIHSRQFVKPIEWYKEGHSFEEKNQIYIEETLKHSRAAVRECLSHPEFFQEAIPYEKVEAVFFVSSTGLSTPSIEARLMNELPFSPYTKRIPIWGLGCAGGASGLARAAEYCKAYPEAFVLVISAELCSLTFQPEDKTKSNLIGTSLFGDGIAAALLCGEKADRRVSKLKLAPKIMDAQSVLMKQSEDVMGWDFTDQGFKVIFSRDIPTLVEKWLKTNVQIFLDKHKLSFHDISVFLAHPGGKKVIDAYIKSLGLSSEKLSSAQSILQKHGNMSSATILYVIKDHLQNGHKKEAERGLIGALGPGFSSELLLFSWEKGAMAFILSIGTSLPAYNVNQEKAAEFARYMFQHSFKDIDRLLSSFKNGQIHSRQFVKPIEWYKEGHSFEEKNQIYIEETLKHSRAAVRECLSHPEFFQEAIPYEKVEAVFFVSSTGLSTPSIEARLMNELPFSPYTKRIPIWGLGCAGGASGLARAAEYCKAYPEAFVLVISAELCSLTFQPEDKTKSNLIGTSLFGDGIAAALLCGEKADRRVSKLKLAPKIMDAQSVLMKQSEDVMGWDFTDQGFKVIFSRDIPTLVEKWLKTNVQIFLDKHKLSFHDISVFLAHPGGKKVIDAYIKSLGLSSEKLSSAQSILQKHGNMSSATILYVIKDHLQNGHKKEAERGLIGALGPGFSSELLLFSWEKGA